Protein AF-A0A7S0DYL1-F1 (afdb_monomer)

Radius of gyration: 56.59 Å; Cα contacts (8 Å, |Δi|>4): 79; chains: 1; bounding box: 104×95×180 Å

Foldseek 3Di:
DVVVVVVVVVVVVVVVPVVDDDDDDDDDDDPPPDPPPPVPPDDDLVNCVVVVHDPVVSVVSVVVVVVVVVVVVVVPDDDPPDDDVVVVVVVVVCVVVVPPPDDPPDPPDDQDPVRDCALVNLVVVLVVLVVVLVVVVVVLVVLLVVLVVVVVVLQVLLVVLVVLLVVLCVLLVHDDDDDDHDDDDDPVSPPVCCPPPPHDDDDPPPPDDDDDDDDDDDDDDDDDDDDDDDDDDDDDYDDDDDDDDDDDDDDDDDPDDPPPPPPPQDPVRVVVSVVVNVVSVVSSVVSVVVSVVSVVVSVVSVVVSVVVVVVSVVVSVVSVVVSVVSVVVSVVSVVVVVVVVVVVVVVVVVVVVVVVVVVVVVVVVVVVVVVVVVVVVPDVVVVVVVLCVVQPPPDPCSVVVVCVVPPPDDDPDPPDPPDD

Organism: NCBI:txid3032

Mean predicted aligned error: 20.76 Å

Solvent-accessible surface area (backbone atoms only — not comparable to full-atom values): 26655 Å² total; per-residue (Å²): 107,75,63,59,59,45,49,56,48,48,49,58,54,40,71,69,35,79,81,58,89,88,85,82,88,80,84,90,79,79,84,73,80,81,72,80,79,74,82,71,77,81,77,47,73,65,62,39,48,75,68,70,50,56,79,68,56,49,59,48,51,57,49,51,52,52,49,51,52,50,52,53,56,59,72,65,53,75,58,99,82,68,72,56,70,64,57,56,50,50,51,54,48,45,68,76,64,66,76,79,77,76,50,95,84,45,94,86,58,70,83,54,76,90,76,54,82,44,48,64,60,43,51,50,55,51,53,54,50,52,50,50,54,48,52,55,51,46,64,47,50,57,53,52,52,50,49,52,57,47,49,56,51,49,45,55,50,48,53,52,51,53,50,50,44,45,53,45,23,60,76,68,75,42,85,69,71,92,73,90,73,76,80,78,87,55,73,83,82,38,75,84,54,63,79,42,101,80,54,80,74,77,82,77,83,71,81,81,76,87,76,81,90,78,81,88,80,85,92,80,89,78,91,89,84,90,89,85,89,81,88,90,87,88,88,79,88,79,89,86,88,88,81,90,88,86,89,88,86,84,89,81,93,74,94,72,78,81,80,70,78,82,77,74,71,49,77,66,53,51,51,53,50,50,52,50,51,54,50,47,52,51,51,43,53,52,49,53,52,50,50,50,54,52,51,54,52,49,54,49,51,51,52,50,53,53,59,46,48,57,52,52,53,52,51,49,53,51,49,55,53,47,48,54,51,51,50,52,52,33,53,53,37,51,51,48,52,56,52,49,54,54,49,52,52,53,49,50,53,54,48,51,54,49,50,54,50,51,50,54,50,48,54,52,51,50,58,49,48,54,51,49,54,53,56,67,68,60,46,67,67,57,59,50,50,53,46,46,69,80,46,37,87,87,42,96,57,32,66,67,48,50,56,58,71,70,50,83,76,82,75,76,79,76,77,76,82,86,81,131

Sequence (420 aa):
HQLINREERRENLAEGKEGGEGLAAEGGQAMGGGAEEQDVQELTAEELEAKGIAKQEIRKILRQQRQRKWEQLLAMKPDDKYEDPKDVSAIQHAQKHMGDYKLKTEEDYVVPEHLRIDAEKKRRQMILLEESIHSIKMGFNDRLLALRDLKKKIIGNIQADNQRIREIDEELGISTGELWQPAILEQDEFPELRFSSGSKFPSLDIPKQETMKKHQSSETSSVVNQTSSIDTFRSSGTQSSVHDVGGGGAGGAGAGEPVIDEYEMSELEQIESHIRQVQLQYEKEKILEKIEQTVQAYDEAIRNLRRERFKLEADVKMMDLRMLVLFQELQLLKEFEKRDNALVSKLNGKREEKVDIASKIKECSEKISSKKNEIEKLNPKQVMMEFSQLVPESNKFHDPLLKIFKKKIKRMKKKGNDGD

pLDDT: mean 73.25, std 23.09, range [24.92, 97.5]

Structure (mmCIF, N/CA/C/O backbone):
data_AF-A0A7S0DYL1-F1
#
_entry.id   AF-A0A7S0DYL1-F1
#
loop_
_atom_site.group_PDB
_atom_site.id
_atom_site.type_symbol
_atom_site.label_atom_id
_atom_site.label_alt_id
_atom_site.label_comp_id
_atom_site.label_asym_id
_atom_site.label_entity_id
_atom_site.label_seq_id
_atom_site.pdbx_PDB_ins_code
_atom_site.Cartn_x
_atom_site.Cartn_y
_atom_site.Cartn_z
_atom_site.occupancy
_atom_site.B_iso_or_equiv
_atom_site.auth_seq_id
_atom_site.auth_comp_id
_atom_site.auth_asym_id
_atom_site.auth_atom_id
_atom_site.pdbx_PDB_model_num
ATOM 1 N N . HIS A 1 1 ? 3.652 -8.241 8.236 1.00 45.38 1 HIS A N 1
ATOM 2 C CA . HIS A 1 1 ? 3.906 -9.295 7.207 1.00 45.38 1 HIS A CA 1
ATOM 3 C C . HIS A 1 1 ? 2.674 -9.742 6.413 1.00 45.38 1 HIS A C 1
ATOM 5 O O . HIS A 1 1 ? 2.667 -9.513 5.213 1.00 45.38 1 HIS A O 1
ATOM 11 N N . GLN A 1 2 ? 1.642 -10.371 7.002 1.00 34.50 2 GLN A N 1
ATOM 12 C CA . GLN A 1 2 ? 0.506 -10.885 6.202 1.00 34.50 2 GLN A CA 1
ATOM 13 C C . GLN A 1 2 ? -0.266 -9.795 5.434 1.00 34.50 2 GLN A C 1
ATOM 15 O O . GLN A 1 2 ? -0.754 -10.080 4.349 1.00 34.50 2 GLN A O 1
ATOM 20 N N . LEU A 1 3 ? -0.348 -8.566 5.961 1.00 39.25 3 LEU A N 1
ATOM 21 C CA . LEU A 1 3 ? -0.981 -7.432 5.272 1.00 39.25 3 LEU A CA 1
ATOM 22 C C . LEU A 1 3 ? -0.159 -6.957 4.063 1.00 39.25 3 LEU A C 1
ATOM 24 O O . LEU A 1 3 ? -0.705 -6.891 2.971 1.00 39.25 3 LEU A O 1
ATOM 28 N N . ILE A 1 4 ? 1.157 -6.783 4.219 1.00 46.19 4 ILE A N 1
ATOM 29 C CA . ILE A 1 4 ? 2.080 -6.435 3.121 1.00 46.19 4 ILE A CA 1
ATOM 30 C C . ILE A 1 4 ? 2.018 -7.492 2.005 1.00 46.19 4 ILE A C 1
ATOM 32 O O . ILE A 1 4 ? 1.773 -7.157 0.854 1.00 46.19 4 ILE A O 1
ATOM 36 N N . ASN A 1 5 ? 2.099 -8.785 2.342 1.00 46.00 5 ASN A N 1
ATOM 37 C CA . ASN A 1 5 ? 1.951 -9.864 1.354 1.00 46.00 5 ASN A CA 1
ATOM 38 C C . ASN A 1 5 ? 0.531 -9.949 0.756 1.00 46.00 5 ASN A C 1
ATOM 40 O O . ASN A 1 5 ? 0.344 -10.599 -0.272 1.00 46.00 5 ASN A O 1
ATOM 44 N N . ARG A 1 6 ? -0.484 -9.362 1.405 1.00 45.78 6 ARG A N 1
ATOM 45 C CA . ARG A 1 6 ? -1.860 -9.283 0.895 1.00 45.78 6 ARG A CA 1
ATOM 46 C C . ARG A 1 6 ? -2.022 -8.100 -0.050 1.00 45.78 6 ARG A C 1
ATOM 48 O O . ARG A 1 6 ? -2.726 -8.266 -1.035 1.00 45.78 6 ARG A O 1
ATOM 55 N N . GLU A 1 7 ? -1.365 -6.972 0.203 1.00 45.31 7 GLU A N 1
ATOM 56 C CA . GLU A 1 7 ? -1.311 -5.820 -0.705 1.00 45.31 7 GLU A CA 1
ATOM 57 C C . GLU A 1 7 ? -0.431 -6.109 -1.921 1.00 45.31 7 GLU A C 1
ATOM 59 O O . GLU A 1 7 ? -0.940 -5.996 -3.028 1.00 45.31 7 GLU A O 1
ATOM 64 N N . GLU A 1 8 ? 0.782 -6.651 -1.760 1.00 45.53 8 GLU A N 1
ATOM 65 C CA . GLU A 1 8 ? 1.616 -7.085 -2.895 1.00 45.53 8 GLU A CA 1
ATOM 66 C C . GLU A 1 8 ? 0.901 -8.169 -3.733 1.00 45.53 8 GLU A C 1
ATOM 68 O O . GLU A 1 8 ? 0.969 -8.155 -4.961 1.00 45.53 8 GLU A O 1
ATOM 73 N N . ARG A 1 9 ? 0.125 -9.081 -3.119 1.00 49.12 9 ARG A N 1
ATOM 74 C CA . ARG A 1 9 ? -0.755 -9.998 -3.877 1.00 49.12 9 ARG A CA 1
ATOM 75 C C . ARG A 1 9 ? -1.954 -9.302 -4.517 1.00 49.12 9 ARG A C 1
ATOM 77 O O . ARG A 1 9 ? -2.401 -9.769 -5.559 1.00 49.12 9 ARG A O 1
ATOM 84 N N . ARG A 1 10 ? -2.502 -8.242 -3.917 1.00 50.34 10 ARG A N 1
ATOM 85 C CA . ARG A 1 10 ? -3.639 -7.499 -4.480 1.00 50.34 10 ARG A CA 1
ATOM 86 C C . ARG A 1 10 ? -3.199 -6.615 -5.643 1.00 50.34 10 ARG A C 1
ATOM 88 O O . ARG A 1 10 ? -3.960 -6.522 -6.589 1.00 50.34 10 ARG A O 1
ATOM 95 N N . GLU A 1 11 ? -1.992 -6.053 -5.606 1.00 52.78 11 GLU A N 1
ATOM 96 C CA . GLU A 1 11 ? -1.354 -5.375 -6.741 1.00 52.78 11 GLU A CA 1
ATOM 97 C C . GLU A 1 11 ? -1.058 -6.368 -7.867 1.00 52.78 11 GLU A C 1
ATOM 99 O O . GLU A 1 11 ? -1.553 -6.171 -8.967 1.00 52.78 11 GLU A O 1
ATOM 104 N N . ASN A 1 12 ? -0.401 -7.504 -7.598 1.00 43.78 12 ASN A N 1
ATOM 105 C CA . ASN A 1 12 ? -0.156 -8.514 -8.641 1.00 43.78 12 ASN A CA 1
ATOM 106 C C . ASN A 1 12 ? -1.459 -9.109 -9.234 1.00 43.78 12 ASN A C 1
ATOM 108 O O . ASN A 1 12 ? -1.495 -9.445 -10.416 1.00 43.78 12 ASN A O 1
ATOM 112 N N . LEU A 1 13 ? -2.548 -9.229 -8.456 1.00 42.66 13 LEU A N 1
ATOM 113 C CA . LEU A 1 13 ? -3.870 -9.596 -8.995 1.00 42.66 13 LEU A CA 1
ATOM 114 C C . LEU A 1 13 ? -4.607 -8.431 -9.675 1.00 42.66 13 LEU A C 1
ATOM 116 O O . LEU A 1 13 ? -5.499 -8.705 -10.472 1.00 42.66 13 LEU A O 1
ATOM 120 N N . ALA A 1 14 ? -4.293 -7.174 -9.356 1.00 43.31 14 ALA A N 1
ATOM 121 C CA . ALA A 1 14 ? -4.875 -5.999 -10.001 1.00 43.31 14 ALA A CA 1
ATOM 122 C C . ALA A 1 14 ? -4.187 -5.726 -11.343 1.00 43.31 14 ALA A C 1
ATOM 124 O O . ALA A 1 14 ? -4.873 -5.660 -12.352 1.00 43.31 14 ALA A O 1
ATOM 125 N N . GLU A 1 15 ? -2.854 -5.715 -11.399 1.00 44.59 15 GLU A N 1
ATOM 126 C CA . GLU A 1 15 ? -2.087 -5.643 -12.652 1.00 44.59 15 GLU A CA 1
ATOM 127 C C . GLU A 1 15 ? -2.384 -6.854 -13.562 1.00 44.59 15 GLU A C 1
ATOM 129 O O . GLU A 1 15 ? -2.460 -6.719 -14.781 1.00 44.59 15 GLU A O 1
ATOM 134 N N . GLY A 1 16 ? -2.663 -8.028 -12.978 1.00 38.03 16 GLY A N 1
ATOM 135 C CA . GLY A 1 16 ? -3.168 -9.204 -13.697 1.00 38.03 16 GLY A CA 1
ATOM 136 C C . GLY A 1 16 ? -4.652 -9.153 -14.104 1.00 38.03 16 GLY A C 1
ATOM 137 O O . GLY A 1 16 ? -5.100 -10.042 -14.827 1.00 38.03 16 GLY A O 1
ATOM 138 N N . LYS A 1 17 ? -5.423 -8.150 -13.657 1.00 39.19 17 LYS A N 1
ATOM 139 C CA . LYS A 1 17 ? -6.845 -7.948 -14.002 1.00 39.19 17 LYS A CA 1
ATOM 140 C C . LYS A 1 17 ? -7.142 -6.662 -14.772 1.00 39.19 17 LYS A C 1
ATOM 142 O O . LYS A 1 17 ? -8.141 -6.636 -15.473 1.00 39.19 17 LYS A O 1
ATOM 147 N N . GLU A 1 18 ? -6.282 -5.647 -14.742 1.00 37.31 18 GLU A N 1
ATOM 148 C CA . GLU A 1 18 ? -6.418 -4.448 -15.589 1.00 37.31 18 GLU A CA 1
ATOM 149 C C . GLU A 1 18 ? -6.269 -4.761 -17.095 1.00 37.31 18 GLU A C 1
ATOM 151 O O . GLU A 1 18 ? -6.586 -3.929 -17.940 1.00 37.31 18 GLU A O 1
ATOM 156 N N . GLY A 1 19 ? -5.871 -5.989 -17.451 1.00 37.22 19 GLY A N 1
ATOM 157 C CA . GLY A 1 19 ? -5.968 -6.529 -18.811 1.00 37.22 19 GLY A CA 1
ATOM 158 C C . GLY A 1 19 ? -7.332 -7.128 -19.199 1.00 37.22 19 GLY A C 1
ATOM 159 O O . GLY A 1 19 ? -7.432 -7.674 -20.297 1.00 37.22 19 GLY A O 1
ATOM 160 N N . GLY A 1 20 ? -8.361 -7.091 -18.339 1.00 40.75 20 GLY A N 1
ATOM 161 C CA . GLY A 1 20 ? -9.635 -7.781 -18.572 1.00 40.75 20 GLY A CA 1
ATOM 162 C C . GLY A 1 20 ? -10.879 -7.049 -18.055 1.00 40.75 20 GLY A C 1
ATOM 163 O O . GLY A 1 20 ? -10.988 -6.756 -16.872 1.00 40.75 20 GLY A O 1
ATOM 164 N N . GLU A 1 21 ? -11.850 -6.888 -18.961 1.00 33.06 21 GLU A N 1
ATOM 165 C CA . GLU A 1 21 ? -13.236 -6.425 -18.745 1.00 33.06 21 GLU A CA 1
ATOM 166 C C . GLU A 1 21 ? -13.437 -4.926 -18.462 1.00 33.06 21 GLU A C 1
ATOM 168 O O . GLU A 1 21 ? -13.412 -4.453 -17.329 1.00 33.06 21 GLU A O 1
ATOM 173 N N . GLY A 1 22 ? -13.757 -4.178 -19.526 1.00 28.91 22 GLY A N 1
ATOM 174 C CA . GLY A 1 22 ? -14.127 -2.769 -19.400 1.00 28.91 22 GLY A CA 1
ATOM 175 C C . GLY A 1 22 ? -14.457 -2.038 -20.701 1.00 28.91 22 GLY A C 1
ATOM 176 O O . GLY A 1 22 ? -14.009 -0.911 -20.846 1.00 28.91 22 GLY A O 1
ATOM 177 N N . LEU A 1 23 ? -15.198 -2.645 -21.643 1.00 29.66 23 LEU A N 1
ATOM 178 C CA . LEU A 1 23 ? -15.912 -1.926 -22.721 1.00 29.66 23 LEU A CA 1
ATOM 179 C C . LEU A 1 23 ? -16.906 -2.863 -23.433 1.00 29.66 23 LEU A C 1
ATOM 181 O O . LEU A 1 23 ? -16.567 -3.559 -24.389 1.00 29.66 23 LEU A O 1
ATOM 185 N N . ALA A 1 24 ? -18.148 -2.883 -22.949 1.00 30.48 24 ALA A N 1
ATOM 186 C CA . ALA A 1 24 ? -19.268 -3.517 -23.633 1.00 30.48 24 ALA A CA 1
ATOM 187 C C . ALA A 1 24 ? -20.166 -2.442 -24.265 1.00 30.48 24 ALA A C 1
ATOM 189 O O . ALA A 1 24 ? -20.613 -1.536 -23.573 1.00 30.48 24 ALA A O 1
ATOM 190 N N . ALA A 1 25 ? -20.441 -2.617 -25.560 1.00 34.41 25 ALA A N 1
ATOM 191 C CA . ALA A 1 25 ? -21.562 -2.061 -26.319 1.00 34.41 25 ALA A CA 1
ATOM 192 C C . ALA A 1 25 ? -21.832 -0.539 -26.261 1.00 34.41 25 ALA A C 1
ATOM 194 O O . ALA A 1 25 ? -22.638 -0.079 -25.460 1.00 34.41 25 ALA A O 1
ATOM 195 N N . GLU A 1 26 ? -21.367 0.186 -27.286 1.00 25.78 26 GLU A N 1
ATOM 196 C CA . GLU A 1 26 ? -22.246 1.135 -27.989 1.00 25.78 26 GLU A CA 1
ATOM 197 C C . GLU A 1 26 ? -21.801 1.392 -29.443 1.00 25.78 26 GLU A C 1
ATOM 199 O O . GLU A 1 26 ? -20.622 1.279 -29.769 1.00 25.78 26 GLU A O 1
ATOM 204 N N . GLY A 1 27 ? -22.762 1.742 -30.308 1.00 26.67 27 GLY A N 1
ATOM 205 C CA . GLY A 1 27 ? -22.545 2.524 -31.536 1.00 26.67 27 GLY A CA 1
ATOM 206 C C . GLY A 1 27 ? -21.667 1.922 -32.642 1.00 26.67 27 GLY A C 1
ATOM 207 O O . GLY A 1 27 ? -20.494 2.259 -32.772 1.00 26.67 27 GLY A O 1
ATOM 208 N N . GLY A 1 28 ? -22.254 1.123 -33.536 1.00 36.78 28 GLY A N 1
ATOM 209 C CA . GLY A 1 28 ? -21.563 0.695 -34.756 1.00 36.78 28 GLY A CA 1
ATOM 210 C C . GLY A 1 28 ? -21.379 1.826 -35.778 1.00 36.78 28 GLY A C 1
ATOM 211 O O . GLY A 1 28 ? -22.309 2.580 -36.053 1.00 36.78 28 GLY A O 1
ATOM 212 N N . GLN A 1 29 ? -20.210 1.871 -36.421 1.00 30.39 29 GLN A N 1
ATOM 213 C CA . GLN A 1 29 ? -20.022 2.533 -37.716 1.00 30.39 29 GLN A CA 1
ATOM 214 C C . GLN A 1 29 ? -18.943 1.805 -38.529 1.00 30.39 29 GLN A C 1
ATOM 216 O O . GLN A 1 29 ? -17.799 2.238 -38.657 1.00 30.39 29 GLN A O 1
ATOM 221 N N . ALA A 1 30 ? -19.322 0.656 -39.093 1.00 28.45 30 ALA A N 1
ATOM 222 C CA . ALA A 1 30 ? -18.560 0.083 -40.190 1.00 28.45 30 ALA A CA 1
ATOM 223 C C . ALA A 1 30 ? -18.690 1.023 -41.398 1.00 28.45 30 ALA A C 1
ATOM 225 O O . ALA A 1 30 ? -19.797 1.260 -41.885 1.00 28.45 30 ALA A O 1
ATOM 226 N N . MET A 1 31 ? -17.563 1.555 -41.878 1.00 28.89 31 MET A N 1
ATOM 227 C CA . MET A 1 31 ? -17.473 2.204 -43.188 1.00 28.89 31 MET A CA 1
ATOM 228 C C . MET A 1 31 ? -17.768 1.156 -44.264 1.00 28.89 31 MET A C 1
ATOM 230 O O . MET A 1 31 ? -16.869 0.477 -44.759 1.00 28.89 31 MET A O 1
ATOM 234 N N . GLY A 1 32 ? -19.049 1.004 -44.597 1.00 26.17 32 GLY A N 1
ATOM 235 C CA . GLY A 1 32 ? -19.500 0.191 -45.713 1.00 26.17 32 GLY A CA 1
ATOM 236 C C . GLY A 1 32 ? -19.000 0.798 -47.017 1.00 26.17 32 GLY A C 1
ATOM 237 O O . GLY A 1 32 ? -19.627 1.701 -47.567 1.00 26.17 32 GLY A O 1
ATOM 238 N N . GLY A 1 33 ? -17.874 0.290 -47.519 1.00 28.02 33 GLY A N 1
ATOM 239 C CA . GLY A 1 33 ? -17.505 0.447 -48.918 1.00 28.02 33 GLY A CA 1
ATOM 240 C C . GLY A 1 33 ? -18.561 -0.259 -49.758 1.00 28.02 33 GLY A C 1
ATOM 241 O O . GLY A 1 33 ? -18.513 -1.477 -49.902 1.00 28.02 33 GLY A O 1
ATOM 242 N N . GLY A 1 34 ? -19.548 0.500 -50.235 1.00 28.70 34 GLY A N 1
ATOM 243 C CA . GLY A 1 34 ? -20.712 -0.031 -50.932 1.00 28.70 34 GLY A CA 1
ATOM 244 C C . GLY A 1 34 ? -20.341 -0.701 -52.250 1.00 28.70 34 GLY A C 1
ATOM 245 O O . GLY A 1 34 ? -20.282 -0.046 -53.287 1.00 28.70 34 GLY A O 1
ATOM 246 N N . ALA A 1 35 ? -20.153 -2.017 -52.213 1.00 34.44 35 ALA A N 1
ATOM 247 C CA . ALA A 1 35 ? -20.540 -2.863 -53.326 1.00 34.44 35 ALA A CA 1
ATOM 248 C C . ALA A 1 35 ? -22.053 -3.078 -53.202 1.00 34.44 35 ALA A C 1
ATOM 250 O O . ALA A 1 35 ? -22.520 -3.622 -52.203 1.00 34.44 35 ALA A O 1
ATOM 251 N N . GLU A 1 36 ? -22.820 -2.611 -54.186 1.00 33.78 36 GLU A N 1
ATOM 252 C CA . GLU A 1 36 ? -24.243 -2.926 -54.274 1.00 33.78 36 GLU A CA 1
ATOM 253 C C . GLU A 1 36 ? -24.398 -4.444 -54.434 1.00 33.78 36 GLU A C 1
ATOM 255 O O . GLU A 1 36 ? -24.169 -4.988 -55.518 1.00 33.78 36 GLU A O 1
ATOM 260 N N . GLU A 1 37 ? -24.809 -5.138 -53.370 1.00 38.81 37 GLU A N 1
ATOM 261 C CA . GLU A 1 37 ? -25.391 -6.471 -53.506 1.00 38.81 37 GLU A CA 1
ATOM 262 C C . GLU A 1 37 ? -26.725 -6.319 -54.240 1.00 38.81 37 GLU A C 1
ATOM 264 O O . GLU A 1 37 ? -27.790 -6.134 -53.653 1.00 38.81 37 GLU A O 1
ATOM 269 N N . GLN A 1 38 ? -26.651 -6.357 -55.572 1.00 39.06 38 GLN A N 1
ATOM 270 C CA . GLN A 1 38 ? -27.817 -6.583 -56.406 1.00 39.06 38 GLN A CA 1
ATOM 271 C C . GLN A 1 38 ? -28.345 -7.973 -56.065 1.00 39.06 38 GLN A C 1
ATOM 273 O O . GLN A 1 38 ? -27.789 -8.985 -56.497 1.00 39.06 38 GLN A O 1
ATOM 278 N N . ASP A 1 39 ? -29.408 -7.995 -55.269 1.00 41.84 39 ASP A N 1
ATOM 279 C CA . ASP A 1 39 ? -30.083 -9.197 -54.795 1.00 41.84 39 ASP A CA 1
ATOM 280 C C . ASP A 1 39 ? -30.842 -9.854 -55.967 1.00 41.84 39 ASP A C 1
ATOM 282 O O . ASP A 1 39 ? -32.049 -9.690 -56.176 1.00 41.84 39 ASP A O 1
ATOM 286 N N . VAL A 1 40 ? -30.082 -10.516 -56.848 1.00 53.09 40 VAL A N 1
ATOM 287 C CA . VAL A 1 40 ? -30.593 -11.179 -58.051 1.00 53.09 40 VAL A CA 1
ATOM 288 C C . VAL A 1 40 ? -31.342 -12.435 -57.622 1.00 53.09 40 VAL A C 1
ATOM 290 O O . VAL A 1 40 ? -30.748 -13.507 -57.518 1.00 53.09 40 VAL A O 1
ATOM 293 N N . GLN A 1 41 ? -32.654 -12.279 -57.418 1.00 57.53 41 GLN A N 1
ATOM 294 C CA . GLN A 1 41 ? -33.591 -13.335 -57.026 1.00 57.53 41 GLN A CA 1
ATOM 295 C C . GLN A 1 41 ? -33.256 -14.688 -57.674 1.00 57.53 41 GLN A C 1
ATOM 297 O O . GLN A 1 41 ? -33.317 -14.866 -58.898 1.00 57.53 41 GLN A O 1
ATOM 302 N N . GLU A 1 42 ? -32.892 -15.652 -56.832 1.00 66.94 42 GLU A N 1
ATOM 303 C CA . GLU A 1 42 ? -32.484 -16.983 -57.262 1.00 66.94 42 GLU A CA 1
ATOM 304 C C . GLU A 1 42 ? -33.682 -17.815 -57.709 1.00 66.94 42 GLU A C 1
ATOM 306 O O . GLU A 1 42 ? -34.322 -18.501 -56.920 1.00 66.94 42 GLU A O 1
ATOM 311 N N . LEU A 1 43 ? -33.959 -17.785 -59.011 1.00 72.62 43 LEU A N 1
ATOM 312 C CA . LEU A 1 43 ? -34.995 -18.619 -59.609 1.00 72.62 43 LEU A CA 1
ATOM 313 C C . LEU A 1 43 ? -34.652 -20.107 -59.470 1.00 72.62 43 LEU A C 1
ATOM 315 O O . LEU A 1 43 ? -33.656 -20.579 -60.030 1.00 72.62 43 LEU A O 1
ATOM 319 N N . THR A 1 44 ? -35.511 -20.835 -58.764 1.00 76.31 44 THR A N 1
ATOM 320 C CA . THR A 1 44 ? -35.453 -22.288 -58.591 1.00 76.31 44 THR A CA 1
ATOM 321 C C . THR A 1 44 ? -35.819 -23.033 -59.879 1.00 76.31 44 THR A C 1
ATOM 323 O O . THR A 1 44 ? -36.392 -22.479 -60.821 1.00 76.31 44 THR A O 1
ATOM 326 N N . ALA A 1 45 ? -35.509 -24.333 -59.937 1.00 73.00 45 ALA A N 1
ATOM 327 C CA . ALA A 1 45 ? -35.893 -25.173 -61.073 1.00 73.00 45 ALA A CA 1
ATOM 328 C C . ALA A 1 45 ? -37.420 -25.208 -61.284 1.00 73.00 45 ALA A C 1
ATOM 330 O O . ALA A 1 45 ? -37.879 -25.184 -62.424 1.00 73.00 45 ALA A O 1
ATOM 331 N N . GLU A 1 46 ? -38.189 -25.221 -60.193 1.00 72.62 46 GLU A N 1
ATOM 332 C CA . GLU A 1 46 ? -39.653 -25.293 -60.198 1.00 72.62 46 GLU A CA 1
ATOM 333 C C . GLU A 1 46 ? -40.282 -23.996 -60.724 1.00 72.62 46 GLU A C 1
ATOM 335 O O . GLU A 1 46 ? -41.156 -24.044 -61.586 1.00 72.62 46 GLU A O 1
ATOM 340 N N . GLU A 1 47 ? -39.778 -22.828 -60.313 1.00 75.62 47 GLU A N 1
ATOM 341 C CA . GLU A 1 47 ? -40.240 -21.528 -60.825 1.00 75.62 47 GLU A CA 1
ATOM 342 C C . GLU A 1 47 ? -39.903 -21.310 -62.304 1.00 75.62 47 GLU A C 1
ATOM 344 O O . GLU A 1 47 ? -40.629 -20.612 -63.014 1.00 75.62 47 GLU A O 1
ATOM 349 N N . LEU A 1 48 ? -38.798 -21.887 -62.785 1.00 75.56 48 LEU A N 1
ATOM 350 C CA . LEU A 1 48 ? -38.424 -21.840 -64.197 1.00 75.56 48 LEU A CA 1
ATOM 351 C C . LEU A 1 48 ? -39.275 -22.810 -65.041 1.00 75.56 48 LEU A C 1
ATOM 353 O O . LEU A 1 48 ? -39.671 -22.446 -66.149 1.00 75.56 48 LEU A O 1
ATOM 357 N N . GLU A 1 49 ? -39.615 -23.999 -64.523 1.00 74.44 49 GLU A N 1
ATOM 358 C CA . GLU A 1 49 ? -40.558 -24.920 -65.183 1.00 74.44 49 GLU A CA 1
ATOM 359 C C . GLU A 1 49 ? -41.986 -24.343 -65.200 1.00 74.44 49 GLU A C 1
ATOM 361 O O . GLU A 1 49 ? -42.642 -24.383 -66.241 1.00 74.44 49 GLU A O 1
ATOM 366 N N . ALA A 1 50 ? -42.436 -23.701 -64.115 1.00 77.44 50 ALA A N 1
ATOM 367 C CA . ALA A 1 50 ? -43.730 -23.012 -64.043 1.00 77.44 50 ALA A CA 1
ATOM 368 C C . ALA A 1 50 ? -43.853 -21.830 -65.027 1.00 77.44 50 ALA A C 1
ATOM 370 O O . ALA A 1 50 ? -44.952 -21.503 -65.471 1.00 77.44 50 ALA A O 1
ATOM 371 N N . LYS A 1 51 ? -42.727 -21.214 -65.418 1.00 75.69 51 LYS A N 1
ATOM 372 C CA . LYS A 1 51 ? -42.653 -20.168 -66.458 1.00 75.69 51 LYS A CA 1
ATOM 373 C C . LYS A 1 51 ? -42.594 -20.726 -67.891 1.00 75.69 51 LYS A C 1
ATOM 375 O O . LYS A 1 51 ? -42.422 -19.955 -68.831 1.00 75.69 51 LYS A O 1
ATOM 380 N N . GLY A 1 52 ? -42.731 -22.043 -68.077 1.00 72.56 52 GLY A N 1
ATOM 381 C CA . GLY A 1 52 ? -42.768 -22.692 -69.394 1.00 72.56 52 GLY A CA 1
ATOM 382 C C . GLY A 1 52 ? -41.414 -22.777 -70.111 1.00 72.56 52 GLY A C 1
ATOM 383 O O . GLY A 1 52 ? -41.374 -23.039 -71.312 1.00 72.56 52 GLY A O 1
ATOM 384 N N . ILE A 1 53 ? -40.305 -22.551 -69.400 1.00 76.19 53 ILE A N 1
ATOM 385 C CA . ILE A 1 53 ? -38.953 -22.527 -69.973 1.00 76.19 53 ILE A CA 1
ATOM 386 C C . ILE A 1 53 ? -38.492 -23.961 -70.283 1.00 76.19 53 ILE A C 1
ATOM 388 O O . ILE A 1 53 ? -38.736 -24.897 -69.518 1.00 76.19 53 ILE A O 1
ATOM 392 N N . ALA A 1 54 ? -37.791 -24.168 -71.401 1.00 83.75 54 ALA A N 1
ATOM 393 C CA . ALA A 1 54 ? -37.372 -25.509 -71.798 1.00 83.75 54 ALA A CA 1
ATOM 394 C C . ALA A 1 54 ? -36.347 -26.101 -70.809 1.00 83.75 54 ALA A C 1
ATOM 396 O O . ALA A 1 54 ? -35.364 -25.453 -70.448 1.00 83.75 54 ALA A O 1
ATOM 397 N N . LYS A 1 55 ? -36.479 -27.388 -70.441 1.00 81.00 55 LYS A N 1
ATOM 398 C CA . LYS A 1 55 ? -35.606 -28.072 -69.449 1.00 81.00 55 LYS A CA 1
ATOM 399 C C . LYS A 1 55 ? -34.095 -28.047 -69.761 1.00 81.00 55 LYS A C 1
ATOM 401 O O . LYS A 1 55 ? -33.280 -28.432 -68.916 1.00 81.00 55 LYS A O 1
ATOM 406 N N . GLN A 1 56 ? -33.690 -27.663 -70.973 1.00 78.31 56 GLN A N 1
ATOM 407 C CA . GLN A 1 56 ? -32.288 -27.415 -71.336 1.00 78.31 56 GLN A CA 1
ATOM 408 C C . GLN A 1 56 ? -31.822 -26.008 -70.925 1.00 78.31 56 GLN A C 1
ATOM 410 O O . GLN A 1 56 ? -30.716 -25.856 -70.403 1.00 78.31 56 GLN A O 1
ATOM 415 N N . GLU A 1 57 ? -32.676 -25.000 -71.101 1.00 79.94 57 GLU A N 1
ATOM 416 C CA . GLU A 1 57 ? -32.439 -23.604 -70.724 1.00 79.94 57 GLU A CA 1
ATOM 417 C C . GLU A 1 57 ? -32.454 -23.438 -69.205 1.00 79.94 57 GLU A C 1
ATOM 419 O O . GLU A 1 57 ? -31.549 -22.816 -68.661 1.00 79.94 57 GLU A O 1
ATOM 424 N N . ILE A 1 58 ? -33.362 -24.119 -68.499 1.00 83.12 58 ILE A N 1
ATOM 425 C CA . ILE A 1 58 ? -33.366 -24.192 -67.025 1.00 83.12 58 ILE A CA 1
ATOM 426 C C . ILE A 1 58 ? -32.014 -24.698 -66.505 1.00 83.12 58 ILE A C 1
ATOM 428 O O . ILE A 1 58 ? -31.370 -24.069 -65.667 1.00 83.12 58 ILE A O 1
ATOM 432 N N . ARG A 1 59 ? -31.502 -25.792 -67.085 1.00 84.38 59 ARG A N 1
ATOM 433 C CA . ARG A 1 59 ? -30.164 -26.318 -66.767 1.00 84.38 59 ARG A CA 1
ATOM 434 C C . ARG A 1 59 ? -29.029 -25.374 -67.174 1.00 84.38 59 ARG A C 1
ATOM 436 O O . ARG A 1 59 ? -27.925 -25.521 -66.654 1.00 84.38 59 ARG A O 1
ATOM 443 N N . LYS A 1 60 ? -29.233 -24.444 -68.108 1.00 87.81 60 LYS A N 1
ATOM 444 C CA . LYS A 1 60 ? -28.254 -23.405 -68.472 1.00 87.81 60 LYS A CA 1
ATOM 445 C C . LYS A 1 60 ? -28.262 -22.273 -67.435 1.00 87.81 60 LYS A C 1
ATOM 447 O O . LYS A 1 60 ? -27.194 -21.923 -66.944 1.00 87.81 60 LYS A O 1
ATOM 452 N N . ILE A 1 61 ? -29.445 -21.804 -67.037 1.00 85.12 61 ILE A N 1
ATOM 453 C CA . ILE A 1 61 ? -29.659 -20.766 -66.015 1.00 85.12 61 ILE A CA 1
ATOM 454 C C . ILE A 1 61 ? -29.105 -21.217 -64.656 1.00 85.12 61 ILE A C 1
ATOM 456 O O . ILE A 1 61 ? -28.252 -20.535 -64.096 1.00 85.12 61 ILE A O 1
ATOM 460 N N . LEU A 1 62 ? -29.472 -22.412 -64.176 1.00 86.75 62 LEU A N 1
ATOM 461 C CA . LEU A 1 62 ? -28.972 -22.963 -62.904 1.00 86.75 62 LEU A CA 1
ATOM 462 C C . LEU A 1 62 ? -27.441 -23.148 -62.893 1.00 86.75 62 LEU A C 1
ATOM 464 O O . LEU A 1 62 ? -26.795 -23.000 -61.855 1.00 86.75 62 LEU A O 1
ATOM 468 N N . ARG A 1 63 ? -26.827 -23.456 -64.048 1.00 87.44 63 ARG A N 1
ATOM 469 C CA . ARG A 1 63 ? -25.358 -23.509 -64.181 1.00 87.44 63 ARG A CA 1
ATOM 470 C C . ARG A 1 63 ? -24.730 -22.118 -64.115 1.00 87.44 63 ARG A C 1
ATOM 472 O O . ARG A 1 63 ? -23.705 -21.973 -63.465 1.00 87.44 63 ARG A O 1
ATOM 479 N N . GLN A 1 64 ? -25.348 -21.107 -64.725 1.00 87.12 64 GLN A N 1
ATOM 480 C CA . GLN A 1 64 ? -24.887 -19.717 -64.641 1.00 87.12 64 GLN A CA 1
ATOM 481 C C . GLN A 1 64 ? -25.045 -19.132 -63.229 1.00 87.12 64 GLN A C 1
ATOM 483 O O . GLN A 1 64 ? -24.128 -18.474 -62.753 1.00 87.12 64 GLN A O 1
ATOM 488 N N . GLN A 1 65 ? -26.144 -19.419 -62.524 1.00 88.56 65 GLN A N 1
ATOM 489 C CA . GLN A 1 65 ? -26.299 -19.064 -61.107 1.00 88.56 65 GLN A CA 1
ATOM 490 C C . GLN A 1 65 ? -25.210 -19.720 -60.247 1.00 88.56 65 GLN A C 1
ATOM 492 O O . GLN A 1 65 ? -24.545 -19.038 -59.475 1.00 88.56 65 GLN A O 1
ATOM 497 N N . ARG A 1 66 ? -24.959 -21.028 -60.421 1.00 87.50 66 ARG A N 1
ATOM 498 C CA . ARG A 1 66 ? -23.883 -21.729 -59.699 1.00 87.50 66 ARG A CA 1
ATOM 499 C C . ARG A 1 66 ? -22.498 -21.152 -60.006 1.00 87.50 66 ARG A C 1
ATOM 501 O O . ARG A 1 66 ? -21.690 -21.033 -59.094 1.00 87.50 66 ARG A O 1
ATOM 508 N N . GLN A 1 67 ? -22.242 -20.783 -61.260 1.00 89.56 67 GLN A N 1
ATOM 509 C CA . GLN A 1 67 ? -20.995 -20.143 -61.674 1.00 89.56 67 GLN A CA 1
ATOM 510 C C . GLN A 1 67 ? -20.815 -18.776 -60.994 1.00 89.56 67 GLN A C 1
ATOM 512 O O . GLN A 1 67 ? -19.757 -18.528 -60.431 1.00 89.56 67 GLN A O 1
ATOM 517 N N . ARG A 1 68 ? -21.865 -17.942 -60.940 1.00 87.44 68 ARG A N 1
ATOM 518 C CA . ARG A 1 68 ? -21.835 -16.657 -60.215 1.00 87.44 68 ARG A CA 1
ATOM 519 C C . ARG A 1 68 ? -21.577 -16.838 -58.720 1.00 87.44 68 ARG A C 1
ATOM 521 O O . ARG A 1 68 ? -20.724 -16.146 -58.182 1.00 87.44 68 ARG A O 1
ATOM 528 N N . LYS A 1 69 ? -22.236 -17.805 -58.067 1.00 86.19 69 LYS A N 1
ATOM 529 C CA . LYS A 1 69 ? -21.952 -18.149 -56.659 1.00 86.19 69 LYS A CA 1
ATOM 530 C C . LYS A 1 69 ? -20.499 -18.558 -56.452 1.00 86.19 69 LYS A C 1
ATOM 532 O O . LYS A 1 69 ? -19.880 -18.166 -55.473 1.00 86.19 69 LYS A O 1
ATOM 537 N N . TRP A 1 70 ? -19.955 -19.352 -57.370 1.00 85.75 70 TRP A N 1
ATOM 538 C CA . TRP A 1 70 ? -18.564 -19.790 -57.315 1.00 85.75 70 TRP A CA 1
ATOM 539 C C . TRP A 1 70 ? -17.584 -18.620 -57.483 1.00 85.75 70 TRP A C 1
ATOM 541 O O . TRP A 1 70 ? -16.600 -18.534 -56.757 1.00 85.75 70 TRP A O 1
ATOM 551 N N . GLU A 1 71 ? -17.884 -17.686 -58.386 1.00 88.50 71 GLU A N 1
ATOM 552 C CA . GLU A 1 71 ? -17.111 -16.457 -58.597 1.00 88.50 71 GLU A CA 1
ATOM 553 C C . GLU A 1 71 ? -17.199 -15.502 -57.393 1.00 88.50 71 GLU A C 1
ATOM 555 O O . GLU A 1 71 ? -16.173 -14.979 -56.968 1.00 88.50 71 GLU A O 1
ATOM 560 N N . GLN A 1 72 ? -18.379 -15.345 -56.780 1.00 87.94 72 GLN A N 1
ATOM 561 C CA . GLN A 1 72 ? -18.572 -14.587 -55.535 1.00 87.94 72 GLN A CA 1
ATOM 562 C C . GLN A 1 72 ? -17.783 -15.200 -54.365 1.00 87.94 72 GLN A C 1
ATOM 564 O O . GLN A 1 72 ? -17.054 -14.490 -53.677 1.00 87.94 72 GLN A O 1
ATOM 569 N N . LEU A 1 73 ? -17.858 -16.523 -54.175 1.00 85.00 73 LEU A N 1
ATOM 570 C CA . LEU A 1 73 ? -17.108 -17.232 -53.130 1.00 85.00 73 LEU A CA 1
ATOM 571 C C . LEU A 1 73 ? -15.588 -17.154 -53.341 1.00 85.00 73 LEU A C 1
ATOM 573 O O . LEU A 1 73 ? -14.847 -17.011 -52.373 1.00 85.00 73 LEU A O 1
ATOM 577 N N . LEU A 1 74 ? -15.113 -17.213 -54.591 1.00 83.44 74 LEU A N 1
ATOM 578 C CA . LEU A 1 74 ? -13.696 -17.015 -54.911 1.00 83.44 74 LEU A CA 1
ATOM 579 C C . LEU A 1 74 ? -13.241 -15.567 -54.688 1.00 83.44 74 LEU A C 1
ATOM 581 O O . LEU A 1 74 ? -12.124 -15.361 -54.221 1.00 83.44 74 LEU A O 1
ATOM 585 N N . ALA A 1 75 ? -14.088 -14.577 -54.983 1.00 87.00 75 ALA A N 1
ATOM 586 C CA . ALA A 1 75 ? -13.798 -13.167 -54.721 1.00 87.00 75 ALA A CA 1
ATOM 587 C C . ALA A 1 75 ? -13.748 -12.839 -53.216 1.00 87.00 75 ALA A C 1
ATOM 589 O O . ALA A 1 75 ? -13.017 -11.940 -52.814 1.00 87.00 75 ALA A O 1
ATOM 590 N N . MET A 1 76 ? -14.479 -13.591 -52.385 1.00 82.62 76 MET A N 1
ATOM 591 C CA . MET A 1 76 ? -14.429 -13.502 -50.920 1.00 82.62 76 MET A CA 1
ATOM 592 C C . MET A 1 76 ? -13.263 -14.278 -50.281 1.00 82.62 76 MET A C 1
ATOM 594 O O . MET A 1 76 ? -13.154 -14.286 -49.054 1.00 82.62 76 MET A O 1
ATOM 598 N N . LYS A 1 77 ? -12.386 -14.936 -51.057 1.00 84.56 77 LYS A N 1
ATOM 599 C CA . LYS A 1 77 ? -11.216 -15.625 -50.493 1.00 84.56 77 LYS A CA 1
ATOM 600 C C . LYS A 1 77 ? -10.278 -14.590 -49.835 1.00 84.56 77 LYS A C 1
ATOM 602 O O . LYS A 1 77 ? -9.821 -13.688 -50.539 1.00 84.56 77 LYS A O 1
ATOM 607 N N . PRO A 1 78 ? -9.941 -14.718 -48.535 1.00 83.31 78 PRO A N 1
ATOM 608 C CA . PRO A 1 78 ? -8.940 -13.860 -47.905 1.00 83.31 78 PRO A CA 1
ATOM 609 C C . PRO A 1 78 ? -7.582 -13.952 -48.618 1.00 83.31 78 PRO A C 1
ATOM 611 O O . PRO A 1 78 ? -7.247 -14.991 -49.197 1.00 83.31 78 PRO A O 1
ATOM 614 N N . ASP A 1 79 ? -6.806 -12.866 -48.566 1.00 79.94 79 ASP A N 1
ATOM 615 C CA . ASP A 1 79 ? -5.426 -12.840 -49.071 1.00 79.94 79 ASP A CA 1
ATOM 616 C C . ASP A 1 79 ? -4.578 -13.904 -48.351 1.00 79.94 79 ASP A C 1
ATOM 618 O O . ASP A 1 79 ? -4.775 -14.161 -47.164 1.00 79.94 79 ASP A O 1
ATOM 622 N N . ASP A 1 80 ? -3.586 -14.481 -49.030 1.00 77.12 80 ASP A N 1
ATOM 623 C CA . ASP A 1 80 ? -2.705 -15.520 -48.465 1.00 77.12 80 ASP A CA 1
ATOM 624 C C . ASP A 1 80 ? -1.808 -14.980 -47.321 1.00 77.12 80 ASP A C 1
ATOM 626 O O . ASP A 1 80 ? -1.057 -15.731 -46.701 1.00 77.12 80 ASP A O 1
ATOM 630 N N . LYS A 1 81 ? -1.879 -13.669 -47.042 1.00 82.75 81 LYS A N 1
ATOM 631 C CA . LYS A 1 81 ? -1.235 -12.963 -45.920 1.00 82.75 81 LYS A CA 1
ATOM 632 C C . LYS A 1 81 ? -2.202 -12.537 -44.807 1.00 82.75 81 LYS A C 1
ATOM 634 O O . LYS A 1 81 ? -1.784 -11.843 -43.883 1.00 82.75 81 LYS A O 1
ATOM 639 N N . TYR A 1 82 ? -3.486 -12.872 -44.913 1.00 84.06 82 TYR A N 1
ATOM 640 C CA . TYR A 1 82 ? -4.471 -12.555 -43.886 1.00 84.06 82 TYR A CA 1
ATOM 641 C C . TYR A 1 82 ? -4.380 -13.566 -42.737 1.00 84.06 82 TYR A C 1
ATOM 643 O O . TYR A 1 82 ? -4.725 -14.735 -42.898 1.00 84.06 82 TYR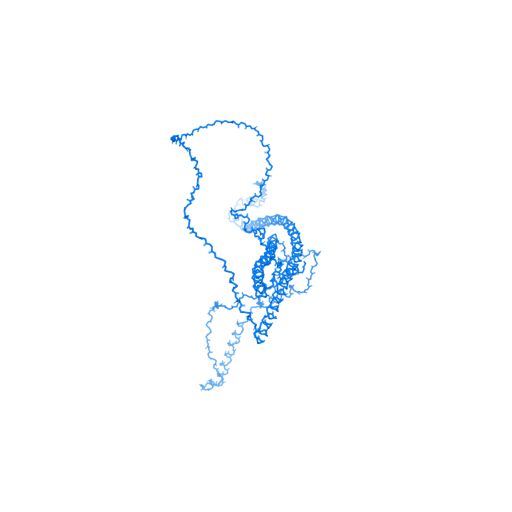 A O 1
ATOM 651 N N . GLU A 1 83 ? -3.929 -13.104 -41.573 1.00 83.38 83 GLU A N 1
ATOM 652 C CA . GLU A 1 83 ? -3.940 -13.869 -40.323 1.00 83.38 83 GLU A CA 1
ATOM 653 C C . GLU A 1 83 ? -5.174 -13.465 -39.493 1.00 83.38 83 GLU A C 1
ATOM 655 O O . GLU A 1 83 ? -5.459 -12.272 -39.353 1.00 83.38 83 GLU A O 1
ATOM 660 N N . ASP A 1 84 ? -5.914 -14.432 -38.931 1.00 87.44 84 ASP A N 1
ATOM 661 C CA . ASP A 1 84 ? -7.033 -14.124 -38.027 1.00 87.44 84 ASP A CA 1
ATOM 662 C C . ASP A 1 84 ? -6.471 -13.436 -36.764 1.00 87.44 84 ASP A C 1
ATOM 664 O O . ASP A 1 84 ? -5.565 -13.986 -36.126 1.00 87.44 84 ASP A O 1
ATOM 668 N N . PRO A 1 85 ? -6.979 -12.257 -36.350 1.00 90.12 85 PRO A N 1
ATOM 669 C CA . PRO A 1 85 ? -6.516 -11.590 -35.133 1.00 90.12 85 PRO A CA 1
ATOM 670 C C . PRO A 1 85 ? -6.600 -12.475 -33.876 1.00 90.12 85 PRO A C 1
ATOM 672 O O . PRO A 1 85 ? -5.786 -12.314 -32.962 1.00 90.12 85 PRO A O 1
ATOM 675 N N . LYS A 1 86 ? -7.537 -13.434 -33.821 1.00 89.88 86 LYS A N 1
ATOM 676 C CA . LYS A 1 86 ? -7.607 -14.443 -32.755 1.00 89.88 86 LYS A CA 1
ATOM 677 C C . LYS A 1 86 ? -6.387 -15.353 -32.777 1.00 89.88 86 LYS A C 1
ATOM 679 O O . LYS A 1 86 ? -5.750 -15.491 -31.737 1.00 89.88 86 LYS A O 1
ATOM 684 N N . ASP A 1 87 ? -6.016 -15.897 -33.930 1.00 90.44 87 ASP A N 1
ATOM 685 C CA . ASP A 1 87 ? -4.851 -16.776 -34.057 1.00 90.44 87 ASP A CA 1
ATOM 686 C C . ASP A 1 87 ? -3.552 -16.020 -33.757 1.00 90.44 87 ASP A C 1
ATOM 688 O O . ASP A 1 87 ? -2.726 -16.505 -32.983 1.00 90.44 87 ASP A O 1
ATOM 692 N N . VAL A 1 88 ? -3.409 -14.780 -34.240 1.00 91.50 88 VAL A N 1
ATOM 693 C CA . VAL A 1 88 ? -2.274 -13.904 -33.895 1.00 91.50 88 VAL A CA 1
ATOM 694 C C . VAL A 1 88 ? -2.187 -13.689 -32.379 1.00 91.50 88 VAL A C 1
ATOM 696 O O . VAL A 1 88 ? -1.115 -13.840 -31.787 1.00 91.50 88 VAL A O 1
ATOM 699 N N . SER A 1 89 ? -3.308 -13.377 -31.717 1.00 88.50 89 SER A N 1
ATOM 700 C CA . SER A 1 89 ? -3.342 -13.207 -30.257 1.00 88.50 89 SER A CA 1
ATOM 701 C C . SER A 1 89 ? -3.063 -14.507 -29.492 1.00 88.50 89 SER A C 1
ATOM 703 O O . SER A 1 89 ? -2.357 -14.475 -28.484 1.00 88.50 89 SER A O 1
ATOM 705 N N . ALA A 1 90 ? -3.533 -15.655 -29.988 1.00 91.31 90 ALA A N 1
ATOM 706 C CA . ALA A 1 90 ? -3.279 -16.968 -29.405 1.00 91.31 90 ALA A CA 1
ATOM 707 C C . ALA A 1 90 ? -1.803 -17.372 -29.542 1.00 91.31 90 ALA A C 1
ATOM 709 O O . ALA A 1 90 ? -1.218 -17.866 -28.579 1.00 91.31 90 ALA A O 1
ATOM 710 N N . ILE A 1 91 ? -1.171 -17.086 -30.685 1.00 88.25 91 ILE A N 1
ATOM 711 C CA . ILE A 1 91 ? 0.269 -17.273 -30.907 1.00 88.25 91 ILE A CA 1
ATOM 712 C C . ILE A 1 91 ? 1.072 -16.375 -29.960 1.00 88.25 91 ILE A C 1
ATOM 714 O O . ILE A 1 91 ? 1.969 -16.865 -29.277 1.00 88.25 91 ILE A O 1
ATOM 718 N N . GLN A 1 92 ? 0.728 -15.088 -29.842 1.00 86.88 92 GLN A N 1
ATOM 719 C CA . GLN A 1 92 ? 1.386 -14.180 -28.894 1.00 86.88 92 GLN A CA 1
ATOM 720 C C . GLN A 1 92 ? 1.201 -14.623 -27.435 1.00 86.88 92 GLN A C 1
ATOM 722 O O . GLN A 1 92 ? 2.129 -14.514 -26.632 1.00 86.88 92 GLN A O 1
ATOM 727 N N . HIS A 1 93 ? 0.017 -15.124 -27.076 1.00 84.69 93 HIS A N 1
ATOM 728 C CA . HIS A 1 93 ? -0.248 -15.674 -25.751 1.00 84.69 93 HIS A CA 1
ATOM 729 C C . HIS A 1 93 ? 0.593 -16.931 -25.503 1.00 84.69 93 HIS A C 1
ATOM 731 O O . HIS A 1 93 ? 1.246 -17.022 -24.466 1.00 84.69 93 HIS A O 1
ATOM 737 N N . ALA A 1 94 ? 0.627 -17.868 -26.453 1.00 84.44 94 ALA A N 1
ATOM 738 C CA . ALA A 1 94 ? 1.432 -19.081 -26.370 1.00 84.44 94 ALA A CA 1
ATOM 739 C C . ALA A 1 94 ? 2.925 -18.752 -26.234 1.00 84.44 94 ALA A C 1
ATOM 741 O O . ALA A 1 94 ? 3.553 -19.239 -25.305 1.00 84.44 94 ALA A O 1
ATOM 742 N N . GLN A 1 95 ? 3.468 -17.854 -27.063 1.00 79.44 95 GLN A N 1
ATOM 743 C CA . GLN A 1 95 ? 4.862 -17.395 -26.981 1.00 79.44 95 GLN A CA 1
ATOM 744 C C . GLN A 1 95 ? 5.211 -16.808 -25.604 1.00 79.44 95 GLN A C 1
ATOM 746 O O . GLN A 1 95 ? 6.266 -17.119 -25.058 1.00 79.44 95 GLN A O 1
ATOM 751 N N . LYS A 1 96 ? 4.320 -16.000 -25.010 1.00 75.81 96 LYS A N 1
ATOM 752 C CA . LYS A 1 96 ? 4.519 -15.414 -23.670 1.00 75.81 96 LYS A CA 1
ATOM 753 C C . LYS A 1 96 ? 4.414 -16.436 -22.530 1.00 75.81 96 LYS A C 1
ATOM 755 O O . LYS A 1 96 ? 5.014 -16.222 -21.482 1.00 75.81 96 LYS A O 1
ATOM 760 N N . HIS A 1 97 ? 3.673 -17.528 -22.724 1.00 77.38 97 HIS A N 1
ATOM 761 C CA . HIS A 1 97 ? 3.386 -18.538 -21.695 1.00 77.38 97 HIS A CA 1
ATOM 762 C C . HIS A 1 97 ? 4.007 -19.916 -21.988 1.00 77.38 97 HIS A C 1
ATOM 764 O O . HIS A 1 97 ? 3.651 -20.897 -21.342 1.00 77.38 97 HIS A O 1
ATOM 770 N N . MET A 1 98 ? 4.955 -20.006 -22.928 1.00 77.00 98 MET A N 1
ATOM 771 C CA . MET A 1 98 ? 5.529 -21.270 -23.417 1.00 77.00 98 MET A CA 1
ATOM 772 C C . MET A 1 98 ? 6.385 -22.024 -22.378 1.00 77.00 98 MET A C 1
ATOM 774 O O . MET A 1 98 ? 6.876 -23.113 -22.658 1.00 77.00 98 MET A O 1
ATOM 778 N N . GLY A 1 99 ? 6.592 -21.452 -21.187 1.00 67.56 99 GLY A N 1
ATOM 779 C CA . GLY A 1 99 ? 7.453 -22.015 -20.142 1.00 67.56 99 GLY A CA 1
ATOM 780 C C . GLY A 1 99 ? 8.955 -21.843 -20.399 1.00 67.56 99 GLY A C 1
ATOM 781 O O . GLY A 1 99 ? 9.761 -22.390 -19.649 1.00 67.56 99 GLY A O 1
ATOM 782 N N . ASP A 1 100 ? 9.335 -21.078 -21.426 1.00 70.06 100 ASP A N 1
ATOM 783 C CA . ASP A 1 100 ? 10.726 -20.754 -21.759 1.00 70.06 100 ASP A CA 1
ATOM 784 C C . ASP A 1 100 ? 11.275 -19.658 -20.824 1.00 70.06 100 ASP A C 1
ATOM 786 O O . ASP A 1 100 ? 11.312 -18.465 -21.137 1.00 70.06 100 ASP A O 1
ATOM 790 N N . TYR A 1 101 ? 11.635 -20.066 -19.606 1.00 68.75 101 TYR A N 1
ATOM 791 C CA . TYR A 1 101 ? 12.190 -19.189 -18.577 1.00 68.75 101 TYR A CA 1
ATOM 792 C C . TYR A 1 101 ? 13.698 -18.989 -18.765 1.00 68.75 101 TYR A C 1
ATOM 794 O O . TYR A 1 101 ? 14.496 -19.544 -18.007 1.00 68.75 101 TYR A O 1
ATOM 802 N N . LYS A 1 102 ? 14.074 -18.146 -19.735 1.00 73.00 102 LYS A N 1
ATOM 803 C CA . LYS A 1 102 ? 15.456 -17.670 -19.919 1.00 73.00 102 LYS A CA 1
ATOM 804 C C . LYS A 1 102 ? 16.090 -17.264 -18.589 1.00 73.00 102 LYS A C 1
ATOM 806 O O . LYS A 1 102 ? 15.550 -16.411 -17.870 1.00 73.00 102 LYS A O 1
ATOM 811 N N . LEU A 1 103 ? 17.236 -17.851 -18.253 1.00 78.88 103 LEU A N 1
ATOM 812 C CA . LEU A 1 103 ? 17.947 -17.521 -17.021 1.00 78.88 103 LEU A CA 1
ATOM 813 C C . LEU A 1 103 ? 18.460 -16.076 -17.066 1.00 78.88 103 LEU A C 1
ATOM 815 O O . LEU A 1 103 ? 18.989 -15.616 -18.071 1.00 78.88 103 LEU A O 1
ATOM 819 N N . LYS A 1 104 ? 18.424 -15.379 -15.922 1.00 79.56 104 LYS A N 1
ATOM 820 C CA . LYS A 1 104 ? 18.973 -14.010 -15.778 1.00 79.56 104 LYS A CA 1
ATOM 821 C C . LYS A 1 104 ? 20.487 -13.902 -16.042 1.00 79.56 104 LYS A C 1
ATOM 823 O O . LYS A 1 104 ? 21.028 -12.802 -16.016 1.00 79.56 104 LYS A O 1
ATOM 828 N N . THR A 1 105 ? 21.165 -15.035 -16.205 1.00 82.00 105 THR A N 1
ATOM 829 C CA . THR A 1 105 ? 22.597 -15.164 -16.501 1.00 82.00 105 THR A CA 1
ATOM 830 C C . THR A 1 105 ? 22.884 -15.476 -17.972 1.00 82.00 105 THR A C 1
ATOM 832 O O . THR A 1 105 ? 24.050 -15.586 -18.332 1.00 82.00 105 THR A O 1
ATOM 835 N N . GLU A 1 106 ? 21.860 -15.674 -18.806 1.00 82.62 106 GLU A N 1
ATOM 836 C CA . GLU A 1 106 ? 22.024 -15.883 -20.249 1.00 82.62 106 GLU A CA 1
ATOM 837 C C . GLU A 1 106 ? 22.339 -14.564 -20.963 1.00 82.62 106 GLU A C 1
ATOM 839 O O . GLU A 1 106 ? 21.795 -13.515 -20.620 1.00 82.62 106 GLU A O 1
ATOM 844 N N . GLU A 1 107 ? 23.190 -14.623 -21.990 1.00 80.12 107 GLU A N 1
ATOM 845 C CA . GLU A 1 107 ? 23.643 -13.438 -22.734 1.00 80.12 107 GLU A CA 1
ATOM 846 C C . GLU A 1 107 ? 22.495 -12.741 -23.495 1.00 80.12 107 GLU A C 1
ATOM 848 O O . GLU A 1 107 ? 22.486 -11.516 -23.611 1.00 80.12 107 GLU A O 1
ATOM 853 N N . ASP A 1 108 ? 21.481 -13.504 -23.921 1.00 80.25 108 ASP A N 1
ATOM 854 C CA . ASP A 1 108 ? 20.287 -13.022 -24.633 1.00 80.25 108 ASP A CA 1
ATOM 855 C C . ASP A 1 108 ? 19.096 -12.684 -23.702 1.00 80.25 108 ASP A C 1
ATOM 857 O O . ASP A 1 108 ? 17.950 -12.547 -24.159 1.00 80.25 108 ASP A O 1
ATOM 861 N N . TYR A 1 109 ? 19.316 -12.580 -22.384 1.00 81.75 109 TYR A N 1
ATOM 862 C CA . TYR A 1 109 ? 18.262 -12.216 -21.433 1.00 81.75 109 TYR A CA 1
ATOM 863 C C . TYR A 1 109 ? 17.958 -10.709 -21.475 1.00 81.75 109 TYR A C 1
ATOM 865 O O . TYR A 1 109 ? 18.719 -9.874 -20.985 1.00 81.75 109 TYR A O 1
ATOM 873 N N . VAL A 1 110 ? 16.783 -10.353 -22.002 1.00 77.62 110 VAL A N 1
ATOM 874 C CA . VAL A 1 110 ? 16.260 -8.978 -22.000 1.00 77.62 110 VAL A CA 1
ATOM 875 C C . V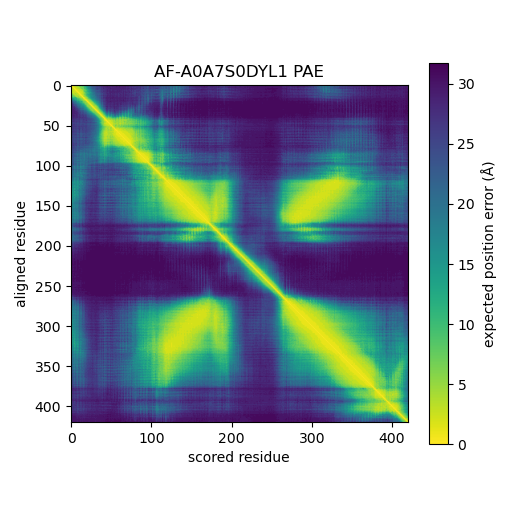AL A 1 110 ? 15.039 -8.902 -21.089 1.00 77.62 110 VAL A C 1
ATOM 877 O O . VAL A 1 110 ? 14.060 -9.615 -21.299 1.00 77.62 110 VAL A O 1
ATOM 880 N N . VAL A 1 111 ? 15.067 -8.001 -20.100 1.00 77.75 111 VAL A N 1
ATOM 881 C CA . VAL A 1 111 ? 13.930 -7.775 -19.190 1.00 77.75 111 VAL A CA 1
ATOM 882 C C . VAL A 1 111 ? 12.708 -7.280 -19.989 1.00 77.75 111 VAL A C 1
ATOM 884 O O . VAL A 1 111 ? 12.801 -6.216 -20.625 1.00 77.75 111 VAL A O 1
ATOM 887 N N . PRO A 1 112 ? 11.565 -8.001 -19.949 1.00 79.94 112 PRO A N 1
ATOM 888 C CA . PRO A 1 112 ? 10.319 -7.575 -20.585 1.00 79.94 112 PRO A CA 1
ATOM 889 C C . PRO A 1 112 ? 9.857 -6.206 -20.085 1.00 79.94 112 PRO A C 1
ATOM 891 O O . PRO A 1 112 ? 9.966 -5.907 -18.900 1.00 79.94 112 PRO A O 1
ATOM 894 N N . GLU A 1 113 ? 9.304 -5.377 -20.970 1.00 71.19 113 GLU A N 1
ATOM 895 C CA . GLU A 1 113 ? 9.054 -3.948 -20.697 1.00 71.19 113 GLU A CA 1
ATOM 896 C C . GLU A 1 113 ? 8.118 -3.686 -19.512 1.00 71.19 113 GLU A C 1
ATOM 898 O O . GLU A 1 113 ? 8.367 -2.782 -18.714 1.00 71.19 113 GLU A O 1
ATOM 903 N N . HIS A 1 114 ? 7.095 -4.523 -19.332 1.00 72.00 114 HIS A N 1
ATOM 904 C CA . HIS A 1 114 ? 6.200 -4.441 -18.177 1.00 72.00 114 HIS A CA 1
ATOM 905 C C . HIS A 1 114 ? 6.939 -4.702 -16.849 1.00 72.00 114 HIS A C 1
ATOM 907 O O . HIS A 1 114 ? 6.691 -3.999 -15.873 1.00 72.00 114 HIS A O 1
ATOM 913 N N . LEU A 1 115 ? 7.921 -5.616 -16.842 1.00 75.19 115 LEU A N 1
ATOM 914 C CA . LEU A 1 115 ? 8.753 -5.965 -15.681 1.00 75.19 115 LEU A CA 1
ATOM 915 C C . LEU A 1 115 ? 9.945 -5.018 -15.453 1.00 75.19 115 LEU A C 1
ATOM 917 O O . LEU A 1 115 ? 10.661 -5.179 -14.462 1.00 75.19 115 LEU A O 1
ATOM 921 N N . ARG A 1 116 ? 10.200 -4.044 -16.340 1.00 80.81 116 ARG A N 1
ATOM 922 C CA . ARG A 1 116 ? 11.239 -3.030 -16.101 1.00 80.81 116 ARG A CA 1
ATOM 923 C C . ARG A 1 116 ? 10.796 -2.113 -14.965 1.00 80.81 116 ARG A C 1
ATOM 925 O O . ARG A 1 116 ? 9.693 -1.568 -14.993 1.00 80.81 116 ARG A O 1
ATOM 932 N N . ILE A 1 117 ? 11.648 -1.966 -13.954 1.00 79.75 117 ILE A N 1
ATOM 933 C CA . ILE A 1 117 ? 11.387 -1.110 -12.795 1.00 79.75 117 ILE A CA 1
ATOM 934 C C . ILE A 1 117 ? 11.982 0.264 -13.088 1.00 79.75 117 ILE A C 1
ATOM 936 O O . ILE A 1 117 ? 13.189 0.456 -12.981 1.00 79.75 117 ILE A O 1
ATOM 940 N N . ASP A 1 118 ? 11.127 1.214 -13.445 1.00 85.94 118 ASP A N 1
ATOM 941 C CA . ASP A 1 118 ? 11.533 2.584 -13.753 1.00 85.94 118 ASP A CA 1
ATOM 942 C C . ASP A 1 118 ? 11.516 3.460 -12.490 1.00 85.94 118 ASP A C 1
ATOM 944 O O . ASP A 1 118 ? 10.789 3.182 -11.529 1.00 85.94 118 ASP A O 1
ATOM 948 N N . ALA A 1 119 ? 12.270 4.564 -12.491 1.00 90.19 119 ALA A N 1
ATOM 949 C CA . ALA A 1 119 ? 12.291 5.507 -11.370 1.00 90.19 119 ALA A CA 1
ATOM 950 C C . ALA A 1 119 ? 10.890 6.076 -11.050 1.00 90.19 119 ALA A C 1
ATOM 952 O O . ALA A 1 119 ? 10.558 6.302 -9.885 1.00 90.19 119 ALA A O 1
ATOM 953 N N . GLU A 1 120 ? 10.036 6.257 -12.062 1.00 89.00 120 GLU A N 1
ATOM 954 C CA . GLU A 1 120 ? 8.643 6.679 -11.880 1.00 89.00 120 GLU A CA 1
ATOM 955 C C . GLU A 1 120 ? 7.787 5.595 -11.206 1.00 89.00 120 GLU A C 1
ATOM 957 O O . GLU A 1 120 ? 7.148 5.874 -10.189 1.00 89.00 120 GLU A O 1
ATOM 962 N N . LYS A 1 121 ? 7.839 4.344 -11.692 1.00 89.62 121 LYS A N 1
ATOM 963 C CA . LYS A 1 121 ? 7.149 3.199 -11.067 1.00 89.62 121 LYS A CA 1
ATOM 964 C C . LYS A 1 121 ? 7.575 3.037 -9.604 1.00 89.62 121 LYS A C 1
ATOM 966 O O . LYS A 1 121 ? 6.733 2.893 -8.718 1.00 89.62 1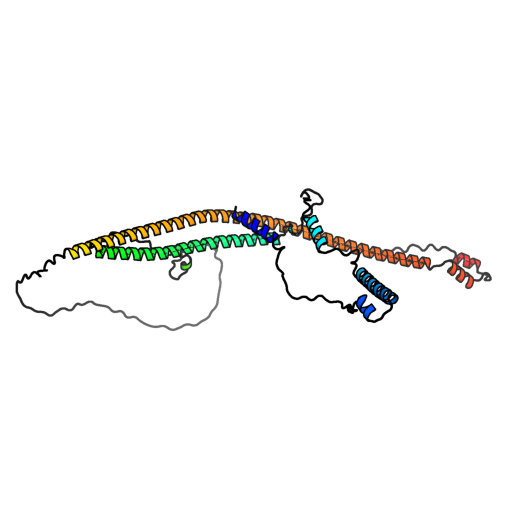21 LYS A O 1
ATOM 971 N N . LYS A 1 122 ? 8.880 3.154 -9.327 1.00 92.69 122 LYS A N 1
ATOM 972 C CA . LYS A 1 122 ? 9.439 3.085 -7.970 1.00 92.69 122 LYS A CA 1
ATOM 973 C C . LYS A 1 122 ? 8.946 4.227 -7.072 1.00 92.69 122 LYS A C 1
ATOM 975 O O . LYS A 1 122 ? 8.606 3.993 -5.915 1.00 92.69 122 LYS A O 1
ATOM 980 N N . ARG A 1 123 ? 8.840 5.450 -7.605 1.00 92.88 123 ARG A N 1
ATOM 981 C CA . ARG A 1 123 ? 8.253 6.596 -6.890 1.00 92.88 123 ARG A CA 1
ATOM 982 C C . ARG A 1 123 ? 6.761 6.390 -6.604 1.00 92.88 123 ARG A C 1
ATOM 984 O O . ARG A 1 123 ? 6.320 6.727 -5.510 1.00 92.88 123 ARG A O 1
ATOM 991 N N . ARG A 1 124 ? 5.995 5.814 -7.538 1.00 93.50 124 ARG A N 1
ATOM 992 C CA . ARG A 1 124 ? 4.572 5.485 -7.331 1.00 93.50 124 ARG A CA 1
ATOM 993 C C . ARG A 1 124 ? 4.390 4.474 -6.194 1.00 93.50 124 ARG A C 1
ATOM 995 O O . ARG A 1 124 ? 3.561 4.715 -5.325 1.00 93.50 124 ARG A O 1
ATOM 1002 N N . GLN A 1 125 ? 5.221 3.426 -6.131 1.00 92.75 125 GLN A N 1
ATOM 1003 C CA . GLN A 1 125 ? 5.232 2.466 -5.011 1.00 92.75 125 GLN A CA 1
ATOM 1004 C C . GLN A 1 125 ? 5.469 3.146 -3.650 1.00 92.75 125 GLN A C 1
ATOM 1006 O O . GLN A 1 125 ? 4.826 2.789 -2.668 1.00 92.75 125 GLN A O 1
ATOM 1011 N N . MET A 1 126 ? 6.357 4.147 -3.580 1.00 94.75 126 MET A N 1
ATOM 1012 C CA . MET A 1 126 ? 6.569 4.918 -2.344 1.00 94.75 126 MET A CA 1
ATOM 1013 C C . MET A 1 126 ? 5.325 5.720 -1.937 1.00 94.75 126 MET A C 1
ATOM 1015 O O . MET A 1 126 ? 4.956 5.703 -0.769 1.00 94.75 126 MET A O 1
ATOM 1019 N N . ILE A 1 127 ? 4.656 6.384 -2.885 1.00 95.44 127 ILE A N 1
ATOM 1020 C CA . ILE A 1 127 ? 3.446 7.178 -2.603 1.00 95.44 127 ILE A CA 1
ATOM 1021 C C . ILE A 1 127 ? 2.306 6.277 -2.104 1.00 95.44 127 ILE A C 1
ATOM 1023 O O . ILE A 1 127 ? 1.676 6.593 -1.099 1.00 95.44 127 ILE A O 1
ATOM 1027 N N . LEU A 1 128 ? 2.087 5.125 -2.748 1.00 94.50 128 LEU A N 1
ATOM 1028 C CA . LEU A 1 128 ? 1.075 4.148 -2.325 1.00 94.50 128 LEU A CA 1
ATOM 1029 C C . LEU A 1 128 ? 1.364 3.586 -0.923 1.00 94.50 128 LEU A C 1
ATOM 1031 O O . LEU A 1 128 ? 0.443 3.399 -0.129 1.00 94.50 128 LEU A O 1
ATOM 1035 N N . LEU A 1 129 ? 2.642 3.367 -0.587 1.00 93.69 129 LEU A N 1
ATOM 1036 C CA . LEU A 1 129 ? 3.048 2.964 0.761 1.00 93.69 129 LEU A CA 1
ATOM 1037 C C . LEU A 1 129 ? 2.774 4.069 1.797 1.00 93.69 129 LEU A C 1
ATOM 1039 O O . LEU A 1 129 ? 2.343 3.775 2.907 1.00 93.69 129 LEU A O 1
ATOM 1043 N N . GLU A 1 130 ? 3.004 5.339 1.461 1.00 94.06 130 GLU A N 1
ATOM 1044 C CA . GLU A 1 130 ? 2.700 6.467 2.351 1.00 94.06 130 GLU A CA 1
ATOM 1045 C C . GLU A 1 130 ? 1.185 6.626 2.582 1.00 94.06 130 GLU A C 1
ATOM 1047 O O . GLU A 1 130 ? 0.744 6.800 3.723 1.00 94.06 130 GLU A O 1
ATOM 1052 N N . GLU A 1 131 ? 0.380 6.473 1.528 1.00 94.88 131 GLU A N 1
ATOM 1053 C CA . GLU A 1 131 ? -1.083 6.482 1.599 1.00 94.88 131 GLU A CA 1
ATOM 1054 C C . GLU A 1 131 ? -1.625 5.328 2.461 1.00 94.88 131 GLU A C 1
ATOM 1056 O O . GLU A 1 131 ? -2.492 5.550 3.314 1.00 94.88 131 GLU A O 1
ATOM 1061 N N . SER A 1 132 ? -1.082 4.110 2.322 1.00 92.75 132 SER A N 1
ATOM 1062 C CA . SER A 1 132 ? -1.499 2.969 3.148 1.00 92.75 132 SER A CA 1
ATOM 1063 C C . SER A 1 132 ? -1.111 3.146 4.622 1.00 92.75 132 SER A C 1
ATOM 1065 O O . SER A 1 132 ? -1.950 2.922 5.498 1.00 92.75 132 SER A O 1
ATOM 1067 N N . ILE A 1 133 ? 0.093 3.660 4.921 1.00 93.12 133 ILE A N 1
ATOM 1068 C CA . ILE A 1 133 ? 0.498 4.052 6.286 1.00 93.12 133 ILE A CA 1
ATOM 1069 C C . ILE A 1 133 ? -0.491 5.071 6.872 1.00 93.12 133 ILE A C 1
ATOM 1071 O O . ILE A 1 133 ? -0.890 4.947 8.034 1.00 93.12 133 ILE A O 1
ATOM 1075 N N . HIS A 1 134 ? -0.869 6.092 6.097 1.00 94.00 134 HIS A N 1
ATOM 1076 C CA . HIS A 1 134 ? -1.804 7.125 6.538 1.00 94.00 134 HIS A CA 1
ATOM 1077 C C . HIS A 1 134 ? -3.195 6.542 6.824 1.00 94.00 134 HIS A C 1
ATOM 1079 O O . HIS A 1 134 ? -3.737 6.760 7.908 1.00 94.00 134 HIS A O 1
ATOM 1085 N N . SER A 1 135 ? -3.736 5.743 5.901 1.00 94.75 135 SER A N 1
ATOM 1086 C CA . SER A 1 135 ? -5.034 5.070 6.040 1.00 94.75 135 SER A CA 1
ATOM 1087 C C . SER A 1 135 ? -5.096 4.181 7.291 1.00 94.75 135 SER A C 1
ATOM 1089 O O . SER A 1 135 ? -6.020 4.298 8.098 1.00 94.75 135 SER A O 1
ATOM 1091 N N . ILE A 1 136 ? -4.058 3.371 7.531 1.00 92.31 136 ILE A N 1
ATOM 1092 C CA . ILE A 1 136 ? -3.947 2.510 8.720 1.00 92.31 136 ILE A CA 1
ATOM 1093 C C . ILE A 1 136 ? -3.904 3.341 10.015 1.00 92.31 136 ILE A C 1
ATOM 1095 O O . ILE A 1 136 ? -4.576 2.997 10.991 1.00 92.31 136 ILE A O 1
ATOM 1099 N N . LYS A 1 137 ? -3.146 4.447 10.034 1.00 93.50 137 LYS A N 1
ATOM 1100 C CA . LYS A 1 137 ? -3.075 5.358 11.191 1.00 93.50 137 LYS A CA 1
ATOM 1101 C C . LYS A 1 137 ? -4.426 6.022 11.473 1.00 93.50 137 LYS A C 1
ATOM 1103 O O . LYS A 1 137 ? -4.850 6.036 12.627 1.00 93.50 137 LYS A O 1
ATOM 1108 N N . MET A 1 138 ? -5.121 6.519 10.449 1.00 94.00 138 MET A N 1
ATOM 1109 C CA . MET A 1 138 ? -6.439 7.141 10.620 1.00 94.00 138 MET A CA 1
ATOM 1110 C C . MET A 1 138 ? -7.487 6.133 11.094 1.00 94.00 138 MET A C 1
ATOM 1112 O O . MET A 1 138 ? -8.127 6.371 12.112 1.00 94.00 138 MET A O 1
ATOM 1116 N N . GLY A 1 139 ? -7.550 4.941 10.492 1.00 94.50 139 GLY A N 1
ATOM 1117 C CA . GLY A 1 139 ? -8.467 3.888 10.937 1.00 94.50 139 GLY A CA 1
ATOM 1118 C C . GLY A 1 139 ? -8.214 3.388 12.369 1.00 94.50 139 GLY A C 1
ATOM 1119 O O . GLY A 1 139 ? -9.107 2.804 12.985 1.00 94.50 139 GLY A O 1
ATOM 1120 N N . PHE A 1 140 ? -7.021 3.593 12.940 1.00 95.00 140 PHE A N 1
ATOM 1121 C CA . PHE A 1 140 ? -6.780 3.414 14.377 1.00 95.00 140 PHE A CA 1
ATOM 1122 C C . PHE A 1 140 ? -7.277 4.610 15.203 1.00 95.00 140 PHE A C 1
ATOM 1124 O O . PHE A 1 140 ? -7.965 4.411 16.206 1.00 95.00 140 PHE A O 1
ATOM 1131 N N . ASN A 1 141 ? -6.970 5.836 14.770 1.00 93.00 141 ASN A N 1
ATOM 1132 C CA . ASN A 1 141 ? -7.405 7.069 15.430 1.00 93.00 141 ASN A CA 1
ATOM 1133 C C . ASN A 1 141 ? -8.936 7.150 15.539 1.00 93.00 141 ASN A C 1
ATOM 1135 O O . ASN A 1 141 ? -9.445 7.441 16.618 1.00 93.00 141 ASN A O 1
ATOM 1139 N N . ASP A 1 142 ? -9.669 6.807 14.477 1.00 94.38 142 ASP A N 1
ATOM 1140 C CA . ASP A 1 142 ? -11.138 6.806 14.454 1.00 94.38 142 ASP A CA 1
ATOM 1141 C C . ASP A 1 142 ? -11.727 5.890 15.536 1.00 94.38 142 ASP A C 1
ATOM 1143 O O . ASP A 1 142 ? -12.676 6.249 16.233 1.00 94.38 142 ASP A O 1
ATOM 1147 N N . ARG A 1 143 ? -11.127 4.709 15.739 1.00 93.88 143 ARG A N 1
ATOM 1148 C CA . ARG A 1 143 ? -11.548 3.755 16.779 1.00 93.88 143 ARG A CA 1
ATOM 1149 C C . ARG A 1 143 ? -11.163 4.209 18.185 1.00 93.88 143 ARG A C 1
ATOM 1151 O O . ARG A 1 143 ? -11.906 3.944 19.128 1.00 93.88 143 ARG A O 1
ATOM 1158 N N . LEU A 1 144 ? -10.048 4.925 18.333 1.00 92.94 144 LEU A N 1
ATOM 1159 C CA . LEU A 1 144 ? -9.658 5.550 19.598 1.00 92.94 144 LEU A CA 1
ATOM 1160 C C . LEU A 1 144 ? -10.627 6.680 19.984 1.00 92.94 144 LEU A C 1
ATOM 1162 O O . LEU A 1 144 ? -11.083 6.728 21.127 1.00 92.94 144 LEU A O 1
ATOM 1166 N N . LEU A 1 145 ? -11.001 7.534 19.028 1.00 91.38 145 LEU A N 1
ATOM 1167 C CA . LEU A 1 145 ? -12.008 8.582 19.214 1.00 91.38 145 LEU A CA 1
ATOM 1168 C C . LEU A 1 145 ? -13.393 7.985 19.507 1.00 91.38 145 LEU A C 1
ATOM 1170 O O . LEU A 1 145 ? -14.067 8.435 20.432 1.00 91.38 145 LEU A O 1
ATOM 1174 N N . ALA A 1 146 ? -13.782 6.908 18.819 1.00 93.31 146 ALA A N 1
ATOM 1175 C CA . ALA A 1 146 ? -15.020 6.190 19.112 1.00 93.31 146 ALA A CA 1
ATOM 1176 C C . ALA A 1 146 ? -15.050 5.610 20.542 1.00 93.31 146 ALA A C 1
ATOM 1178 O O . ALA A 1 146 ? -16.097 5.665 21.189 1.00 93.31 146 ALA A O 1
ATOM 1179 N N . LEU A 1 147 ? -13.924 5.105 21.073 1.00 93.19 147 LEU A N 1
ATOM 1180 C CA . LEU A 1 147 ? -13.842 4.686 22.480 1.00 93.19 147 LEU A CA 1
ATOM 1181 C C . LEU A 1 147 ? -13.931 5.863 23.455 1.00 93.19 147 LEU A C 1
ATOM 1183 O O . LEU A 1 147 ? -14.613 5.738 24.467 1.00 93.19 147 LEU A O 1
ATOM 1187 N N . ARG A 1 148 ? -13.316 7.014 23.161 1.00 90.62 148 ARG A N 1
ATOM 1188 C CA . ARG A 1 148 ? -13.472 8.232 23.976 1.00 90.62 148 ARG A CA 1
ATOM 1189 C C . ARG A 1 148 ? -14.934 8.690 24.022 1.00 90.62 148 ARG A C 1
ATOM 1191 O O . ARG A 1 148 ? -15.470 8.994 25.088 1.00 90.62 148 ARG A O 1
ATOM 1198 N N . ASP A 1 149 ? -15.608 8.697 22.879 1.00 90.94 149 ASP A N 1
ATOM 1199 C CA . ASP A 1 149 ? -17.009 9.105 22.790 1.00 90.94 149 ASP A CA 1
ATOM 1200 C C . ASP A 1 149 ? -17.943 8.069 23.452 1.00 90.94 149 ASP A C 1
ATOM 1202 O O . ASP A 1 149 ? -18.959 8.435 24.048 1.00 90.94 149 ASP A O 1
ATOM 1206 N N . LEU A 1 150 ? -17.574 6.781 23.431 1.00 92.62 150 LEU A N 1
ATOM 1207 C CA . LEU A 1 150 ? -18.220 5.728 24.219 1.00 92.62 150 LEU A CA 1
ATOM 1208 C C . LEU A 1 150 ? -18.001 5.933 25.726 1.00 92.62 150 LEU A C 1
ATOM 1210 O O . LEU A 1 150 ? -18.974 5.883 26.474 1.00 92.62 150 LEU A O 1
ATOM 1214 N N . LYS A 1 151 ? -16.775 6.245 26.173 1.00 91.69 151 LYS A N 1
ATOM 1215 C CA . LYS A 1 151 ? -16.453 6.584 27.572 1.00 91.69 151 LYS A CA 1
ATOM 1216 C C . LYS A 1 151 ? -17.352 7.709 28.074 1.00 91.69 151 LYS A C 1
ATOM 1218 O O . LYS A 1 151 ? -17.961 7.578 29.128 1.00 91.69 151 LYS A O 1
ATOM 1223 N N . LYS A 1 152 ? -17.514 8.778 27.287 1.00 90.06 152 LYS A N 1
ATOM 1224 C CA . LYS A 1 152 ? -18.410 9.900 27.612 1.00 90.06 152 LYS A CA 1
ATOM 1225 C C . LYS A 1 152 ? -19.864 9.455 27.829 1.00 90.06 152 LYS A C 1
ATOM 1227 O O . LYS A 1 152 ? -20.502 9.925 28.767 1.00 90.06 152 LYS A O 1
ATOM 1232 N N . LYS A 1 153 ? -20.378 8.541 26.998 1.00 92.06 153 LYS A N 1
ATOM 1233 C CA . LYS A 1 153 ? -21.727 7.962 27.159 1.00 92.06 153 LYS A CA 1
ATOM 1234 C C . LYS A 1 153 ? -21.821 7.067 28.396 1.00 92.06 153 LYS A C 1
ATOM 1236 O O . LYS A 1 153 ? -22.787 7.175 29.140 1.00 92.06 153 LYS A O 1
ATOM 1241 N N . ILE A 1 154 ? -20.810 6.231 28.642 1.00 93.00 154 ILE A N 1
ATOM 1242 C CA . ILE A 1 154 ? -20.730 5.365 29.826 1.00 93.00 154 IL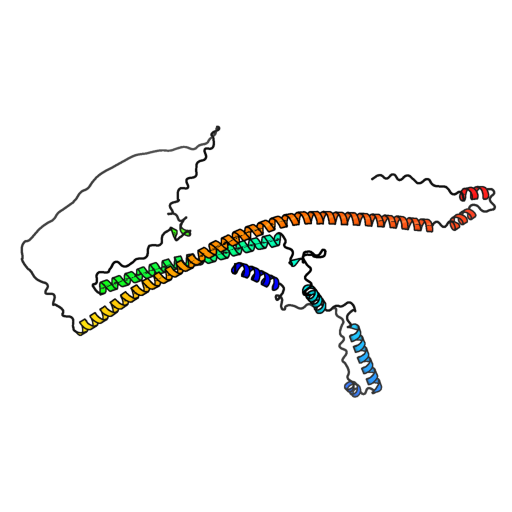E A CA 1
ATOM 1243 C C . ILE A 1 154 ? -20.725 6.203 31.110 1.00 93.00 154 ILE A C 1
ATOM 1245 O O . ILE A 1 154 ? -21.493 5.902 32.015 1.00 93.00 154 ILE A O 1
ATOM 1249 N N . ILE A 1 155 ? -19.948 7.290 31.171 1.00 91.88 155 ILE A N 1
ATOM 1250 C CA . ILE A 1 155 ? -19.928 8.206 32.322 1.00 91.88 155 ILE A CA 1
ATOM 1251 C C . ILE A 1 155 ? -21.332 8.759 32.605 1.00 91.88 155 ILE A C 1
ATOM 1253 O O . ILE A 1 155 ? -21.791 8.679 33.741 1.00 91.88 155 ILE A O 1
ATOM 1257 N N . GLY A 1 156 ? -22.031 9.262 31.581 1.00 91.88 156 GLY A N 1
ATOM 1258 C CA . GLY A 1 156 ? -23.394 9.784 31.735 1.00 91.88 156 GLY A CA 1
ATOM 1259 C C . GLY A 1 156 ? -24.405 8.719 32.176 1.00 91.88 156 GLY A C 1
ATOM 1260 O O . GLY A 1 156 ? -25.214 8.974 33.065 1.00 91.88 156 GLY A O 1
ATOM 1261 N N . ASN A 1 157 ? -24.319 7.509 31.616 1.00 93.31 157 ASN A N 1
ATOM 1262 C CA . ASN A 1 157 ? -25.170 6.387 32.015 1.00 93.31 157 ASN A CA 1
ATOM 1263 C C . ASN A 1 157 ? -24.933 5.990 33.478 1.00 93.31 157 ASN A C 1
ATOM 1265 O O . ASN A 1 157 ? -25.893 5.859 34.223 1.00 93.31 157 ASN A O 1
ATOM 1269 N N . ILE A 1 158 ? -23.673 5.858 33.907 1.00 93.31 158 ILE A N 1
ATOM 1270 C CA . ILE A 1 158 ? -23.330 5.465 35.281 1.00 93.31 158 ILE A CA 1
ATOM 1271 C C . ILE A 1 158 ? -23.704 6.570 36.281 1.00 93.31 158 ILE A C 1
ATOM 1273 O O . ILE A 1 158 ? -24.117 6.272 37.396 1.00 93.31 158 ILE A O 1
ATOM 1277 N N . GLN A 1 159 ? -23.630 7.847 35.895 1.00 92.00 159 GLN A N 1
ATOM 1278 C CA . GLN A 1 159 ? -24.143 8.951 36.715 1.00 92.00 159 GLN A CA 1
ATOM 1279 C C . GLN A 1 159 ? -25.666 8.868 36.912 1.00 92.00 159 GLN A C 1
ATOM 1281 O O . GLN A 1 159 ? -26.131 9.047 38.035 1.00 92.00 159 GLN A O 1
ATOM 1286 N N . ALA A 1 160 ? -26.430 8.551 35.861 1.00 93.38 160 ALA A N 1
ATOM 1287 C CA . ALA A 1 160 ? -27.877 8.347 35.958 1.00 93.38 160 ALA A CA 1
ATOM 1288 C C . ALA A 1 160 ? -28.240 7.079 36.755 1.00 93.38 160 ALA A C 1
ATOM 1290 O O . ALA A 1 160 ? -29.114 7.121 37.617 1.00 93.38 160 ALA A O 1
ATOM 1291 N N . ASP A 1 161 ? -27.526 5.976 36.526 1.00 93.50 161 ASP A N 1
ATOM 1292 C CA . ASP A 1 161 ? -27.688 4.713 37.252 1.00 93.50 161 ASP A CA 1
ATOM 1293 C C . ASP A 1 161 ? -27.390 4.886 38.758 1.00 93.50 161 ASP A C 1
ATOM 1295 O O . ASP A 1 161 ? -28.174 4.460 39.604 1.00 93.50 161 ASP A O 1
ATOM 1299 N N . ASN A 1 162 ? -26.315 5.599 39.116 1.00 92.56 162 ASN A N 1
ATOM 1300 C CA . ASN A 1 162 ? -25.999 5.953 40.506 1.00 92.56 162 ASN A CA 1
ATOM 1301 C C . ASN A 1 162 ? -27.041 6.885 41.141 1.00 92.56 162 ASN A C 1
ATOM 1303 O O . ASN A 1 162 ? -27.290 6.789 42.342 1.00 92.56 162 ASN A O 1
ATOM 1307 N N . GLN A 1 163 ? -27.635 7.795 40.364 1.00 91.94 163 GLN A N 1
ATOM 1308 C CA . GLN A 1 163 ? -28.719 8.649 40.845 1.00 91.94 163 GLN A CA 1
ATOM 1309 C C . GLN A 1 163 ? -29.974 7.816 41.145 1.00 91.94 163 GLN A C 1
ATOM 1311 O O . GLN A 1 163 ? -30.557 7.977 42.214 1.00 91.94 163 GLN A O 1
ATOM 1316 N N . ARG A 1 164 ? -30.313 6.845 40.287 1.00 93.69 164 ARG A N 1
ATOM 1317 C CA . ARG A 1 164 ? -31.407 5.901 40.551 1.00 93.69 164 ARG A CA 1
ATOM 1318 C C . ARG A 1 164 ? -31.145 5.035 41.789 1.00 93.69 164 ARG A C 1
ATOM 1320 O O . ARG A 1 164 ? -32.064 4.805 42.564 1.00 93.69 164 ARG A O 1
ATOM 1327 N N . ILE A 1 165 ? -29.901 4.608 42.036 1.00 91.19 165 ILE A N 1
ATOM 1328 C CA . ILE A 1 165 ? -29.555 3.882 43.276 1.00 91.19 165 ILE A CA 1
ATOM 1329 C C . ILE A 1 165 ? -29.753 4.759 44.526 1.00 91.19 165 ILE A C 1
ATOM 1331 O O . ILE A 1 165 ? -30.197 4.242 45.547 1.00 91.19 165 ILE A O 1
ATOM 1335 N N . ARG A 1 166 ? -29.470 6.070 44.465 1.00 90.56 166 ARG A N 1
ATOM 1336 C CA . ARG A 1 166 ? -29.749 6.999 45.581 1.00 90.56 166 ARG A CA 1
ATOM 1337 C C . ARG A 1 166 ? -31.240 7.109 45.866 1.00 90.56 166 ARG A C 1
ATOM 1339 O O . ARG A 1 166 ? -31.630 6.968 47.015 1.00 90.56 166 ARG A O 1
ATOM 1346 N N . GLU A 1 167 ? -32.055 7.283 44.827 1.00 91.31 167 GLU A N 1
ATOM 1347 C CA . GLU A 1 167 ? -33.520 7.298 44.947 1.00 91.31 167 GLU A CA 1
ATOM 1348 C C . GLU A 1 167 ? -34.041 5.999 45.577 1.00 91.31 167 GLU A C 1
ATOM 1350 O O . GLU A 1 167 ? -34.853 6.046 46.493 1.00 91.31 167 GLU A O 1
ATOM 1355 N N . ILE A 1 168 ? -33.524 4.842 45.149 1.00 88.88 168 ILE A N 1
ATOM 1356 C CA . ILE A 1 168 ? -33.870 3.539 45.731 1.00 88.88 168 ILE A CA 1
ATOM 1357 C C . ILE A 1 168 ? -33.463 3.453 47.212 1.00 88.88 168 ILE A C 1
ATOM 1359 O O . ILE A 1 168 ? -34.240 2.967 48.030 1.00 88.88 168 ILE A O 1
ATOM 1363 N N . ASP A 1 169 ? -32.267 3.913 47.580 1.00 88.75 169 ASP A N 1
ATOM 1364 C CA . ASP A 1 169 ? -31.802 3.885 48.972 1.00 88.75 169 ASP A CA 1
ATOM 1365 C C . ASP A 1 169 ? -32.606 4.844 49.871 1.00 88.75 169 ASP A C 1
ATOM 1367 O O . ASP A 1 169 ? -32.954 4.472 50.994 1.00 88.75 169 ASP A O 1
ATOM 1371 N N . GLU A 1 170 ? -32.990 6.018 49.358 1.00 88.94 170 GLU A N 1
ATOM 1372 C CA . GLU A 1 170 ? -33.927 6.946 50.007 1.00 88.94 170 GLU A CA 1
ATOM 1373 C C . GLU A 1 170 ? -35.327 6.319 50.171 1.00 88.94 170 GLU A C 1
ATOM 1375 O O . GLU A 1 170 ? -35.878 6.349 51.272 1.00 88.94 170 GLU A O 1
ATOM 1380 N N . GLU A 1 171 ? -35.880 5.682 49.126 1.00 87.94 171 GLU A N 1
ATOM 1381 C CA . GLU A 1 171 ? -37.161 4.949 49.174 1.00 87.94 171 GLU A CA 1
ATOM 1382 C C . GLU A 1 171 ? -37.145 3.785 50.186 1.00 87.94 171 GLU A C 1
ATOM 1384 O O . GLU A 1 171 ? -38.181 3.450 50.761 1.00 87.94 171 GLU A O 1
ATOM 1389 N N . LEU A 1 172 ? -35.980 3.168 50.413 1.00 84.88 172 LEU A N 1
ATOM 1390 C CA . LEU A 1 172 ? -35.785 2.065 51.358 1.00 84.88 172 LEU A CA 1
ATOM 1391 C C . LEU A 1 172 ? -35.429 2.517 52.786 1.00 84.88 172 LEU A C 1
ATOM 1393 O O . LEU A 1 172 ? -35.333 1.668 53.675 1.00 84.88 172 LEU A O 1
ATOM 1397 N N . GLY A 1 173 ? -35.206 3.815 53.020 1.00 78.81 173 GLY A N 1
ATOM 1398 C CA . GLY A 1 173 ? -34.744 4.342 54.310 1.00 78.81 173 GLY A CA 1
ATOM 1399 C C . GLY A 1 173 ? -33.322 3.902 54.690 1.00 78.81 173 GLY A C 1
ATOM 1400 O O . GLY A 1 173 ? -32.970 3.888 55.870 1.00 78.81 173 GLY A O 1
ATOM 1401 N N . ILE A 1 174 ? -32.505 3.513 53.707 1.00 79.69 174 ILE A N 1
ATOM 1402 C CA . ILE A 1 174 ? -31.132 3.039 53.897 1.00 79.69 174 ILE A CA 1
ATOM 1403 C C . ILE A 1 174 ? -30.175 4.197 53.611 1.00 79.69 174 ILE A C 1
ATOM 1405 O O . ILE A 1 174 ? -30.235 4.819 52.556 1.00 79.69 174 ILE A O 1
ATOM 1409 N N . SER A 1 175 ? -29.229 4.459 54.515 1.00 74.94 175 SER A N 1
ATOM 1410 C CA . SER A 1 175 ? -28.141 5.407 54.250 1.00 74.94 175 SER A CA 1
ATOM 1411 C C . SER A 1 175 ? -27.351 4.974 53.012 1.00 74.94 175 SER A C 1
ATOM 1413 O O . SER A 1 175 ? -26.651 3.958 53.058 1.00 74.94 175 SER A O 1
ATOM 1415 N N . THR A 1 176 ? -27.441 5.736 51.917 1.00 72.06 176 THR A N 1
ATOM 1416 C CA . THR A 1 176 ? -26.728 5.418 50.674 1.00 72.06 176 THR A CA 1
ATOM 1417 C C . THR A 1 176 ? -25.228 5.292 50.928 1.00 72.06 176 THR A C 1
ATOM 1419 O O . THR A 1 176 ? -24.591 6.205 51.456 1.00 72.06 176 THR A O 1
ATOM 1422 N N . GLY A 1 177 ? -24.657 4.151 50.542 1.00 72.25 177 GLY A N 1
ATOM 1423 C CA . GLY A 1 177 ? -23.215 3.924 50.620 1.00 72.25 177 GLY A CA 1
ATOM 1424 C C . GLY A 1 177 ? -22.424 4.807 49.649 1.00 72.25 177 GLY A C 1
ATOM 1425 O O . GLY A 1 177 ? -22.978 5.462 48.765 1.00 72.25 177 GLY A O 1
ATOM 1426 N N . GLU A 1 178 ? -21.099 4.798 49.779 1.00 76.44 178 GLU A N 1
ATOM 1427 C CA . GLU A 1 178 ? -20.210 5.546 48.885 1.00 76.44 178 GLU A CA 1
ATOM 1428 C C . GLU A 1 178 ? -20.155 4.882 47.492 1.00 76.44 178 GLU A C 1
ATOM 1430 O O . GLU A 1 178 ? -19.328 4.016 47.213 1.00 76.44 178 GLU A O 1
ATOM 1435 N N . LEU A 1 179 ? -21.098 5.255 46.618 1.00 81.00 179 LEU A N 1
ATOM 1436 C CA . LEU A 1 179 ? -21.192 4.744 45.247 1.00 81.00 179 LEU A CA 1
ATOM 1437 C C . LEU A 1 179 ? -20.017 5.230 44.390 1.00 81.00 179 LEU A C 1
ATOM 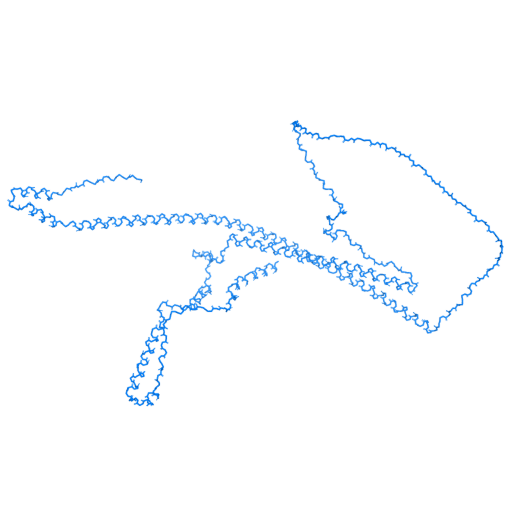1439 O O . LEU A 1 179 ? -19.719 6.429 44.341 1.00 81.00 179 LEU A O 1
ATOM 1443 N N . TRP A 1 180 ? -19.400 4.306 43.648 1.00 84.50 180 TRP A N 1
ATOM 1444 C CA . TRP A 1 180 ? -18.315 4.621 42.720 1.00 84.50 180 TRP A CA 1
ATOM 1445 C C . TRP A 1 180 ? -18.784 5.573 41.615 1.00 84.50 180 TRP A C 1
ATOM 1447 O O . TRP A 1 180 ? -19.756 5.299 40.911 1.00 84.50 180 TRP A O 1
ATOM 1457 N N . GLN A 1 181 ? -18.062 6.678 41.426 1.00 81.88 181 GLN A N 1
ATOM 1458 C CA . GLN A 1 181 ? -18.329 7.648 40.368 1.00 81.88 181 GLN A CA 1
ATOM 1459 C C . GLN A 1 181 ? -17.186 7.650 39.340 1.00 81.88 181 GLN A C 1
ATOM 1461 O O . GLN A 1 181 ? -16.019 7.739 39.732 1.00 81.88 181 GLN A O 1
ATOM 1466 N N . PRO A 1 182 ? -17.491 7.602 38.030 1.00 81.81 182 PRO A N 1
ATOM 1467 C CA . PRO A 1 182 ? -16.481 7.751 36.991 1.00 81.81 182 PRO A CA 1
ATOM 1468 C C . PRO A 1 182 ? -15.764 9.104 37.076 1.00 81.81 182 PRO A C 1
ATOM 1470 O O . PRO A 1 182 ? -16.400 10.142 37.272 1.00 81.81 182 PRO A O 1
ATOM 1473 N N . ALA A 1 183 ? -14.450 9.106 36.847 1.00 75.31 183 ALA A N 1
ATOM 1474 C CA . ALA A 1 183 ? -13.672 10.337 36.754 1.00 75.31 183 ALA A CA 1
ATOM 1475 C C . ALA A 1 183 ? -14.157 11.230 35.596 1.00 75.31 183 ALA A C 1
ATOM 1477 O O . ALA A 1 183 ? -14.486 10.747 34.506 1.00 75.31 183 ALA A O 1
ATOM 1478 N N . ILE A 1 184 ? -14.169 12.544 35.833 1.00 67.81 184 ILE A N 1
ATOM 1479 C CA . ILE A 1 184 ? -14.475 13.556 34.815 1.00 67.81 184 ILE A CA 1
ATOM 1480 C C . ILE A 1 184 ? -13.418 13.469 33.706 1.00 67.81 184 ILE A C 1
ATOM 1482 O O . ILE A 1 184 ? -12.234 13.313 33.990 1.00 67.81 184 ILE A O 1
ATOM 1486 N N . LEU A 1 185 ? -13.846 13.573 32.445 1.00 68.62 185 LEU A N 1
ATOM 1487 C CA . LEU A 1 185 ? -12.946 13.538 31.289 1.00 68.62 185 LEU A CA 1
ATOM 1488 C C . LEU A 1 185 ? -11.934 14.692 31.367 1.00 68.62 185 LEU A C 1
ATOM 1490 O O . LEU A 1 185 ? -12.324 15.862 31.375 1.00 68.62 185 LEU A O 1
ATOM 1494 N N . GLU A 1 186 ? -10.644 14.363 31.410 1.00 68.12 186 GLU A N 1
ATOM 1495 C CA . GLU A 1 186 ? -9.574 15.358 31.492 1.00 68.12 186 GLU A CA 1
ATOM 1496 C C . GLU A 1 186 ? -9.408 16.110 30.161 1.00 68.12 186 GLU A C 1
ATOM 1498 O O . GLU A 1 186 ? -9.675 15.573 29.083 1.00 68.12 186 GLU A O 1
ATOM 1503 N N . GLN A 1 187 ? -8.925 17.358 30.208 1.00 65.62 187 GLN A N 1
ATOM 1504 C CA . GLN A 1 187 ? -8.693 18.159 28.993 1.00 65.62 187 GLN A CA 1
ATOM 1505 C C . GLN A 1 187 ? -7.692 17.498 28.028 1.00 65.62 187 GLN A C 1
ATOM 1507 O O . GLN A 1 187 ? -7.780 17.704 26.818 1.00 65.62 187 GLN A O 1
ATOM 1512 N N . ASP A 1 188 ? -6.787 16.661 28.540 1.00 67.31 188 ASP A N 1
ATOM 1513 C CA . ASP A 1 188 ? -5.823 15.912 27.733 1.00 67.31 188 ASP A CA 1
ATOM 1514 C C . ASP A 1 188 ? -6.448 14.799 26.872 1.00 67.31 188 ASP A C 1
ATOM 1516 O O . ASP A 1 188 ? -5.845 14.399 25.874 1.00 67.31 188 ASP A O 1
ATOM 1520 N N . GLU A 1 189 ? -7.677 14.358 27.172 1.00 70.56 189 GLU A N 1
ATOM 1521 C CA . GLU A 1 189 ? -8.441 13.423 26.327 1.00 70.56 189 GLU A CA 1
ATOM 1522 C C . GLU A 1 189 ? -9.034 14.094 25.069 1.00 70.56 189 GLU A C 1
ATOM 1524 O O . GLU A 1 189 ? -9.577 13.413 24.194 1.00 70.56 189 GLU A O 1
ATOM 1529 N N . PHE A 1 190 ? -8.896 15.420 24.944 1.00 73.94 190 PHE A N 1
ATOM 1530 C CA . PHE A 1 190 ? -9.374 16.216 23.811 1.00 73.94 190 PHE A CA 1
ATOM 1531 C C . PHE A 1 190 ? -8.237 17.027 23.163 1.00 73.94 190 PHE A C 1
ATOM 1533 O O . PHE A 1 190 ? -8.130 18.241 23.380 1.00 73.94 190 PHE A O 1
ATOM 1540 N N . PRO A 1 191 ? -7.376 16.396 22.337 1.00 69.31 191 PRO A N 1
ATOM 1541 C CA . PRO A 1 191 ? -6.312 17.084 21.606 1.00 69.31 191 PRO A CA 1
ATOM 1542 C C . PRO A 1 191 ? -6.789 18.297 20.792 1.00 69.31 191 PRO A C 1
ATOM 1544 O O . PRO A 1 191 ? -6.050 19.271 20.656 1.00 69.31 191 PRO A O 1
ATOM 1547 N N . GLU A 1 192 ? -8.027 18.271 20.296 1.00 69.81 192 GLU A N 1
ATOM 1548 C CA . GLU A 1 192 ? -8.670 19.363 19.561 1.00 69.81 192 GLU A CA 1
ATOM 1549 C C . GLU A 1 192 ? -8.922 20.621 20.415 1.00 69.81 192 GLU A C 1
ATOM 1551 O O . GLU A 1 192 ? -8.957 21.732 19.886 1.00 69.81 192 GLU A O 1
ATOM 1556 N N . LEU A 1 193 ? -9.034 20.485 21.742 1.00 68.38 193 LEU A N 1
ATOM 1557 C CA . LEU A 1 193 ? -9.256 21.610 22.657 1.00 68.38 193 LEU A CA 1
ATOM 1558 C C . LEU A 1 193 ? -7.951 22.286 23.111 1.00 68.38 193 LEU A C 1
ATOM 1560 O O . LEU A 1 193 ? -8.003 23.359 23.713 1.00 68.38 193 LEU A O 1
ATOM 1564 N N . ARG A 1 194 ? -6.777 21.736 22.764 1.00 65.25 194 ARG A N 1
ATOM 1565 C CA . ARG A 1 194 ? -5.451 22.237 23.191 1.00 65.25 194 ARG A CA 1
ATOM 1566 C C . ARG A 1 194 ? -5.145 23.685 22.802 1.00 65.25 194 ARG A C 1
ATOM 1568 O O . ARG A 1 194 ? -4.314 24.311 23.455 1.00 65.25 194 ARG A O 1
ATOM 1575 N N . PHE A 1 195 ? -5.811 24.213 21.775 1.00 64.25 195 PHE A N 1
ATOM 1576 C CA . PHE A 1 195 ? -5.667 25.597 21.299 1.00 64.25 195 PHE A CA 1
ATOM 1577 C C . PHE A 1 195 ? -6.901 26.473 21.570 1.00 64.25 195 PHE A C 1
ATOM 1579 O O . PHE A 1 195 ? -6.949 27.620 21.130 1.00 64.25 195 PHE A O 1
ATOM 1586 N N . SER A 1 196 ? -7.900 25.959 22.293 1.00 66.25 196 SER A N 1
ATOM 1587 C CA . SER A 1 196 ? -9.055 26.755 22.722 1.00 66.25 196 SER A CA 1
ATOM 1588 C C . SER A 1 196 ? -8.645 27.754 23.814 1.00 66.25 196 SER A C 1
ATOM 1590 O O . SER A 1 196 ? -7.743 27.481 24.609 1.00 66.25 196 SER A O 1
ATOM 1592 N N . SER A 1 197 ? -9.323 28.906 23.880 1.00 53.75 197 SER A N 1
ATOM 1593 C CA . SER A 1 197 ? -8.885 30.152 24.552 1.00 53.75 197 SER A CA 1
ATOM 1594 C C . SER A 1 197 ? -8.709 30.131 26.087 1.00 53.75 197 SER A C 1
ATOM 1596 O O . SER A 1 197 ? -8.596 31.191 26.696 1.00 53.75 197 SER A O 1
ATOM 1598 N N . GLY A 1 198 ? -8.691 28.957 26.721 1.00 56.06 198 GLY A N 1
ATOM 1599 C CA . GLY A 1 198 ? -8.345 28.748 28.135 1.00 56.06 198 GLY A CA 1
ATOM 1600 C C . GLY A 1 198 ? -7.103 27.871 28.363 1.00 56.06 198 GLY A C 1
ATOM 1601 O O . GLY A 1 198 ? -6.718 27.655 29.512 1.00 56.06 198 GLY A O 1
ATOM 1602 N N . SER A 1 199 ? -6.476 27.357 27.299 1.00 50.72 199 SER A N 1
ATOM 1603 C CA . SER A 1 199 ? -5.284 26.509 27.391 1.00 50.72 199 SER A CA 1
ATOM 1604 C C . SER A 1 199 ? -4.079 27.308 27.898 1.00 50.72 199 SER A C 1
ATOM 1606 O O . SER A 1 199 ? -3.634 28.270 27.267 1.00 50.72 199 SER A O 1
ATOM 1608 N N . LYS A 1 200 ? -3.534 26.914 29.055 1.00 54.09 200 LYS A N 1
ATOM 1609 C CA . LYS A 1 200 ? -2.278 27.468 29.574 1.00 54.09 200 LYS A CA 1
ATOM 1610 C C . LYS A 1 200 ? -1.132 26.933 28.722 1.00 54.09 200 LYS A C 1
ATOM 1612 O O . LYS A 1 200 ? -0.686 25.808 28.935 1.00 54.09 200 LYS A O 1
ATOM 1617 N N . PHE A 1 201 ? -0.652 27.742 27.780 1.00 52.62 201 PHE A N 1
ATOM 1618 C CA . PHE A 1 201 ? 0.550 27.431 27.008 1.00 52.62 201 PHE A CA 1
ATOM 1619 C C . PHE A 1 201 ? 1.702 27.049 27.952 1.00 52.62 201 PHE A C 1
ATOM 1621 O O . PHE A 1 201 ? 2.068 27.865 28.805 1.00 52.62 201 PHE A O 1
ATOM 1628 N N . PRO A 1 202 ? 2.308 25.855 27.805 1.00 52.75 202 PRO A N 1
ATOM 1629 C CA . PRO A 1 202 ? 3.595 25.579 28.419 1.00 52.75 202 PRO A CA 1
ATOM 1630 C C . PRO A 1 202 ? 4.590 26.601 27.873 1.00 52.75 202 PRO A C 1
ATOM 1632 O O . PRO A 1 202 ? 4.721 26.749 26.655 1.00 52.75 202 PRO A O 1
ATOM 1635 N N . SER A 1 203 ? 5.270 27.330 28.754 1.00 50.09 203 SER A N 1
ATOM 1636 C CA . SER A 1 203 ? 6.320 28.255 28.343 1.00 50.09 203 SER A CA 1
ATOM 1637 C C . SER A 1 203 ? 7.436 27.460 27.671 1.00 50.09 203 SER A C 1
ATOM 1639 O O . SER A 1 203 ? 8.175 26.741 28.342 1.00 50.09 203 SER A O 1
ATOM 1641 N N . LEU A 1 204 ? 7.562 27.573 26.346 1.00 45.25 204 LEU A N 1
ATOM 1642 C CA . LEU A 1 204 ? 8.766 27.105 25.673 1.00 45.25 204 LEU A CA 1
ATOM 1643 C C . LEU A 1 204 ? 9.921 28.000 26.121 1.00 45.25 204 LEU A C 1
ATOM 1645 O O . LEU A 1 204 ? 10.032 29.146 25.681 1.00 45.25 204 LEU A O 1
ATOM 1649 N N . ASP A 1 205 ? 10.786 27.453 26.971 1.00 46.53 205 ASP A N 1
ATOM 1650 C CA . ASP A 1 205 ? 12.093 28.023 27.279 1.00 46.53 205 ASP A CA 1
ATOM 1651 C C . ASP A 1 205 ? 12.968 27.967 26.023 1.00 46.53 205 ASP A C 1
ATOM 1653 O O . ASP A 1 205 ? 13.772 27.058 25.825 1.00 46.53 205 ASP A O 1
ATOM 1657 N N . ILE A 1 206 ? 12.783 28.948 25.137 1.00 48.34 206 ILE A N 1
ATOM 1658 C CA . ILE A 1 206 ? 13.658 29.185 23.992 1.00 48.34 206 ILE A CA 1
ATOM 1659 C C . ILE A 1 206 ? 15.014 29.634 24.557 1.00 48.34 206 ILE A C 1
ATOM 1661 O O . ILE A 1 206 ? 15.091 30.730 25.128 1.00 48.34 206 ILE A O 1
ATOM 1665 N N . PRO A 1 207 ? 16.102 28.854 24.395 1.00 44.41 207 PRO A N 1
ATOM 1666 C CA . PRO A 1 207 ? 17.410 29.270 24.872 1.00 44.41 207 PRO A CA 1
ATOM 1667 C C . PRO A 1 207 ? 17.850 30.493 24.068 1.00 44.41 207 PRO A C 1
ATOM 1669 O O . PRO A 1 207 ? 18.072 30.410 22.857 1.00 44.41 207 PRO A O 1
ATOM 1672 N N . LYS A 1 208 ? 17.955 31.649 24.730 1.00 41.16 208 LYS A N 1
ATOM 1673 C CA . LYS A 1 208 ? 18.439 32.882 24.103 1.00 41.16 208 LYS A CA 1
ATOM 1674 C C . LYS A 1 208 ? 19.900 32.690 23.703 1.00 41.16 208 LYS A C 1
ATOM 1676 O O . LYS A 1 208 ? 20.786 32.783 24.547 1.00 41.16 208 LYS A O 1
ATOM 1681 N N . GLN A 1 209 ? 20.150 32.439 22.420 1.00 43.59 209 GLN A N 1
ATOM 1682 C CA . GLN A 1 209 ? 21.498 32.530 21.870 1.00 43.59 209 GLN A CA 1
ATOM 1683 C C . GLN A 1 209 ? 21.969 33.985 21.962 1.00 43.59 209 GLN A C 1
ATOM 1685 O O . GLN A 1 209 ? 21.310 34.892 21.452 1.00 43.59 209 GLN A O 1
ATOM 1690 N N . GLU A 1 210 ? 23.106 34.206 22.619 1.00 43.50 210 GLU A N 1
ATOM 1691 C CA . GLU A 1 210 ? 23.738 35.519 22.725 1.00 43.50 210 GLU A CA 1
ATOM 1692 C C . GLU A 1 210 ? 24.337 35.935 21.373 1.00 43.50 210 GLU A C 1
ATOM 1694 O O . GLU A 1 210 ? 25.498 35.661 21.066 1.00 43.50 210 GLU A O 1
ATOM 1699 N N . THR A 1 211 ? 23.549 36.617 20.541 1.00 38.97 211 THR A N 1
ATOM 1700 C CA . THR A 1 211 ? 24.070 37.263 19.333 1.00 38.97 211 THR A CA 1
ATOM 1701 C C . THR A 1 211 ? 24.746 38.592 19.682 1.00 38.97 211 THR A C 1
ATOM 1703 O O . THR A 1 211 ? 24.222 39.435 20.411 1.00 38.97 211 THR A O 1
ATOM 1706 N N . MET A 1 212 ? 25.974 38.753 19.188 1.00 36.72 212 MET A N 1
ATOM 1707 C CA . MET A 1 212 ? 26.890 39.823 19.585 1.00 36.72 212 MET A CA 1
ATOM 1708 C C . MET A 1 212 ? 26.417 41.230 19.182 1.00 36.72 212 MET A C 1
ATOM 1710 O O . MET A 1 212 ? 25.872 41.449 18.103 1.00 36.72 212 MET A O 1
ATOM 1714 N N . LYS A 1 213 ? 26.735 42.219 20.026 1.00 40.19 213 LYS A N 1
ATOM 1715 C CA . LYS A 1 213 ? 26.542 43.654 19.752 1.00 40.19 213 LYS A CA 1
ATOM 1716 C C . LYS A 1 213 ? 27.423 44.143 18.590 1.00 40.19 213 LYS A C 1
ATOM 1718 O O . LYS A 1 213 ? 28.643 44.008 18.679 1.00 40.19 213 LYS A O 1
ATOM 1723 N N . LYS A 1 214 ? 26.854 44.896 17.634 1.00 32.53 214 LYS A N 1
ATOM 1724 C CA . LYS A 1 214 ? 27.563 46.016 16.973 1.00 32.53 214 LYS A CA 1
ATOM 1725 C C . LYS A 1 214 ? 26.638 47.029 16.267 1.00 32.53 214 LYS A C 1
ATOM 1727 O O . LYS A 1 214 ? 25.861 46.625 15.419 1.00 32.53 214 LYS A O 1
ATOM 1732 N N . HIS A 1 215 ? 26.854 48.316 16.586 1.00 35.03 215 HIS A N 1
ATOM 1733 C CA . HIS A 1 215 ? 26.461 49.570 15.888 1.00 35.03 215 HIS A CA 1
ATOM 1734 C C . HIS A 1 215 ? 24.947 49.832 15.641 1.00 35.03 215 HIS A C 1
ATOM 1736 O O . HIS A 1 215 ? 24.217 48.943 15.236 1.00 35.03 215 HIS A O 1
ATOM 1742 N N . GLN A 1 216 ? 24.345 50.974 16.029 1.00 33.91 216 GLN A N 1
ATOM 1743 C CA . GLN A 1 216 ? 24.566 52.389 15.615 1.00 33.91 216 GLN A CA 1
ATOM 1744 C C . GLN A 1 216 ? 24.349 52.601 14.097 1.00 33.91 216 GLN A C 1
ATOM 1746 O O . GLN A 1 216 ? 24.925 51.849 13.323 1.00 33.91 216 GLN A O 1
ATOM 1751 N N . SER A 1 217 ? 23.571 53.585 13.610 1.00 30.25 217 SER A N 1
ATOM 1752 C CA . SER A 1 217 ? 22.988 54.798 14.242 1.00 30.25 217 SER A CA 1
ATOM 1753 C C . SER A 1 217 ? 21.767 55.385 13.481 1.00 30.25 217 SER A C 1
ATOM 1755 O O . SER A 1 217 ? 21.546 55.017 12.335 1.00 30.25 217 SER A O 1
ATOM 1757 N N . SER A 1 218 ? 21.080 56.367 14.107 1.00 30.56 218 SER A N 1
ATOM 1758 C CA . SER A 1 218 ? 20.398 57.560 13.513 1.00 30.56 218 SER A CA 1
ATOM 1759 C C . SER A 1 218 ? 19.276 57.356 12.460 1.00 30.56 218 SER A C 1
ATOM 1761 O O . SER A 1 218 ? 19.558 56.908 11.358 1.00 30.56 218 SER A O 1
ATOM 1763 N N . GLU A 1 219 ? 17.994 57.647 12.763 1.00 31.00 219 GLU A N 1
ATOM 1764 C CA . GLU A 1 219 ? 17.274 58.952 12.573 1.00 31.00 219 GLU A CA 1
ATOM 1765 C C . GLU A 1 219 ? 16.363 58.933 11.307 1.00 31.00 219 GLU A C 1
ATOM 1767 O O . GLU A 1 219 ? 16.675 58.194 10.385 1.00 31.00 219 GLU A O 1
ATOM 1772 N N . THR A 1 220 ? 15.215 59.627 11.156 1.00 26.30 220 THR A N 1
ATOM 1773 C CA . THR A 1 220 ? 14.491 60.698 11.898 1.00 26.30 220 THR A CA 1
ATOM 1774 C C . THR A 1 220 ? 12.942 60.551 11.788 1.00 26.30 220 THR A C 1
ATOM 1776 O O . THR A 1 220 ? 12.466 59.933 10.848 1.00 26.30 220 THR A O 1
ATOM 1779 N N . SER A 1 221 ? 12.204 61.169 12.740 1.00 29.61 221 SER A N 1
ATOM 1780 C CA . SER A 1 221 ? 10.876 61.871 12.669 1.00 29.61 221 SER A CA 1
ATOM 1781 C C . SER A 1 221 ? 9.659 61.282 11.881 1.00 29.61 221 SER A C 1
ATOM 1783 O O . SER A 1 221 ? 9.801 60.622 10.868 1.00 29.61 221 SER A O 1
ATOM 1785 N N . SER A 1 222 ? 8.385 61.505 12.258 1.00 28.52 222 SER A N 1
ATOM 1786 C CA . SER A 1 222 ? 7.775 62.713 12.854 1.00 28.52 222 SER A CA 1
ATOM 1787 C C . SER A 1 222 ? 6.389 62.492 13.533 1.00 28.52 222 SER A C 1
ATOM 1789 O O . SER A 1 222 ? 5.593 61.700 13.052 1.00 28.52 222 SER A O 1
ATOM 1791 N N . VAL A 1 223 ? 6.132 63.247 14.627 1.00 28.88 223 VAL A N 1
ATOM 1792 C CA . VAL A 1 223 ? 4.915 64.056 14.985 1.00 28.88 223 VAL A CA 1
ATOM 1793 C C . VAL A 1 223 ? 3.514 63.373 14.883 1.00 28.88 223 VAL A C 1
ATOM 1795 O O . VAL A 1 223 ? 3.176 62.806 13.860 1.00 28.88 223 VAL A O 1
ATOM 1798 N N . VAL A 1 224 ? 2.616 63.371 15.890 1.00 29.08 224 VAL A N 1
ATOM 1799 C CA . VAL A 1 224 ? 1.881 64.495 16.549 1.00 29.08 224 VAL A CA 1
ATOM 1800 C C . VAL A 1 224 ? 1.665 64.232 18.063 1.00 29.08 224 VAL A C 1
ATOM 1802 O O . VAL A 1 224 ? 1.767 63.102 18.526 1.00 29.08 224 VAL A O 1
ATOM 1805 N N . ASN A 1 225 ? 1.384 65.287 18.839 1.00 30.70 225 ASN A N 1
ATOM 1806 C CA . ASN A 1 225 ? 1.344 65.334 20.311 1.00 30.70 225 ASN A CA 1
ATOM 1807 C C . ASN A 1 225 ? -0.021 65.866 20.851 1.00 30.70 225 ASN A C 1
ATOM 1809 O O . ASN A 1 225 ? -0.783 66.411 20.058 1.00 30.70 225 ASN A O 1
ATOM 1813 N N . GLN A 1 226 ? -0.224 65.850 22.186 1.00 35.22 226 GLN A N 1
ATOM 1814 C CA . GLN A 1 226 ? -1.274 66.558 22.987 1.00 35.22 226 GLN A CA 1
ATOM 1815 C C . GLN A 1 226 ? -2.713 65.961 23.036 1.00 35.22 226 GLN A C 1
ATOM 1817 O O . GLN A 1 226 ? -3.126 65.306 22.088 1.00 35.22 226 GLN A O 1
ATOM 1822 N N . THR A 1 227 ? -3.544 66.135 24.091 1.00 27.78 227 THR A N 1
ATOM 1823 C CA . THR A 1 227 ? -3.492 66.927 25.365 1.00 27.78 227 THR A CA 1
ATOM 1824 C C . THR A 1 227 ? -3.872 66.098 26.633 1.00 27.78 227 THR A C 1
ATOM 1826 O O . THR A 1 227 ? -4.092 64.894 26.561 1.00 27.78 227 THR A O 1
ATOM 1829 N N . SER A 1 228 ? -3.886 66.745 27.812 1.00 34.25 228 SER A N 1
ATOM 1830 C CA . SER A 1 228 ? -3.852 66.205 29.190 1.00 34.25 228 SER A CA 1
ATOM 1831 C C . SER A 1 228 ? -5.142 66.375 30.039 1.00 34.25 228 SER A C 1
ATOM 1833 O O . SER A 1 228 ? -6.113 66.961 29.566 1.00 34.25 228 SER A O 1
ATOM 1835 N N . SER A 1 229 ? -5.044 66.018 31.343 1.00 29.09 229 SER A N 1
ATOM 1836 C CA . SER A 1 229 ? -5.846 66.520 32.502 1.00 29.09 229 SER A CA 1
ATOM 1837 C C . SER A 1 229 ? -7.161 65.744 32.814 1.00 29.09 229 SER A C 1
ATOM 1839 O O . SER A 1 229 ? -7.830 65.321 31.882 1.00 29.09 229 SER A O 1
ATOM 1841 N N . ILE A 1 230 ? -7.625 65.504 34.064 1.00 30.42 230 ILE A N 1
ATOM 1842 C CA . ILE A 1 230 ? -7.149 65.843 35.434 1.00 30.42 230 ILE A CA 1
ATOM 1843 C C . ILE A 1 230 ? -7.810 64.938 36.526 1.00 30.42 230 ILE A C 1
ATOM 1845 O O . ILE A 1 230 ? -8.821 64.315 36.230 1.00 30.42 230 ILE A O 1
ATOM 1849 N N . ASP A 1 231 ? -7.249 64.927 37.751 1.00 26.92 231 ASP A N 1
ATOM 1850 C CA . ASP A 1 231 ? -7.777 64.555 39.102 1.00 26.92 231 ASP A CA 1
ATOM 1851 C C . ASP A 1 231 ? -8.631 63.283 39.368 1.00 26.92 231 ASP A C 1
ATOM 1853 O O . ASP A 1 231 ? -9.487 62.886 38.593 1.00 26.92 231 ASP A O 1
ATOM 1857 N N . THR A 1 232 ? -8.416 62.496 40.438 1.00 27.17 232 THR A N 1
ATOM 1858 C CA . THR A 1 232 ? -8.333 62.757 41.907 1.00 27.17 232 THR A CA 1
ATOM 1859 C C . THR A 1 232 ? -9.689 63.010 42.595 1.00 27.17 232 THR A C 1
ATOM 1861 O O . THR A 1 232 ? -10.082 64.157 42.762 1.00 27.17 232 THR A O 1
ATOM 1864 N N . PHE A 1 233 ? -10.322 61.967 43.164 1.00 24.92 233 PHE A N 1
ATOM 1865 C CA . PHE A 1 233 ? -10.795 62.008 44.566 1.00 24.92 233 PHE A CA 1
ATOM 1866 C C . PHE A 1 233 ? -11.069 60.611 45.164 1.00 24.92 233 PHE A C 1
ATOM 1868 O O . PHE A 1 233 ? -11.134 59.612 44.450 1.00 24.92 233 PHE A O 1
ATOM 1875 N N . ARG A 1 234 ? -11.183 60.542 46.499 1.00 32.06 234 ARG A N 1
ATOM 1876 C CA . ARG A 1 234 ? -11.197 59.320 47.322 1.00 32.06 234 ARG A CA 1
ATOM 1877 C C . ARG A 1 234 ? -12.075 59.522 48.567 1.00 32.06 234 ARG A C 1
ATOM 1879 O O . ARG A 1 234 ? -11.785 60.424 49.340 1.00 32.06 234 ARG A O 1
ATOM 1886 N N . SER A 1 235 ? -13.053 58.645 48.801 1.00 31.06 235 SER A N 1
ATOM 1887 C CA . SER A 1 235 ? -13.807 58.492 50.067 1.00 31.06 235 SER A CA 1
ATOM 1888 C C . SER A 1 235 ? -14.496 57.117 50.089 1.00 31.06 235 SER A C 1
ATOM 1890 O O . SER A 1 235 ? -14.810 56.615 49.017 1.00 31.06 235 SER A O 1
ATOM 1892 N N . SER A 1 236 ? -14.882 56.463 51.191 1.00 33.53 236 SER A N 1
ATOM 1893 C CA . SER A 1 236 ? -14.473 56.374 52.612 1.00 33.53 236 SER A CA 1
ATOM 1894 C C . SER A 1 236 ? -15.721 55.994 53.431 1.00 33.53 236 SER A C 1
ATOM 1896 O O . SER A 1 236 ? -16.713 56.711 53.341 1.00 33.53 236 SER A O 1
ATOM 1898 N N . GLY A 1 237 ? -15.638 54.963 54.282 1.00 29.73 237 GLY A N 1
ATOM 1899 C CA . GLY A 1 237 ? -16.663 54.619 55.289 1.00 29.73 237 GLY A CA 1
ATOM 1900 C C . GLY A 1 237 ? -18.007 54.090 54.746 1.00 29.73 237 GLY A C 1
ATOM 1901 O O . GLY A 1 237 ? -18.294 54.205 53.562 1.00 29.73 237 GLY A O 1
ATOM 1902 N N . THR A 1 238 ? -18.878 53.473 55.550 1.00 31.02 238 THR A N 1
ATOM 1903 C CA . THR A 1 238 ? -18.727 52.931 56.922 1.00 31.02 238 THR A CA 1
ATOM 1904 C C . THR A 1 238 ? -19.897 51.974 57.204 1.00 31.02 238 THR A C 1
ATOM 1906 O O . THR A 1 238 ? -20.928 52.048 56.542 1.00 31.02 238 THR A O 1
ATOM 1909 N N . GLN A 1 239 ? -19.756 51.089 58.193 1.00 36.31 239 GLN A N 1
ATOM 1910 C CA . GLN A 1 239 ? -20.856 50.259 58.713 1.00 36.31 239 GLN A CA 1
ATOM 1911 C C . GLN A 1 239 ? -21.919 51.111 59.433 1.00 36.31 239 GLN A C 1
ATOM 1913 O O . GLN A 1 239 ? -21.555 52.118 60.038 1.00 36.31 239 GLN A O 1
ATOM 1918 N N . SER A 1 240 ? -23.172 50.637 59.508 1.00 32.72 240 SER A N 1
ATOM 1919 C CA . SER A 1 240 ? -23.877 50.545 60.802 1.00 32.72 240 SER A CA 1
ATOM 1920 C C . SER A 1 240 ? -25.114 49.632 60.768 1.00 32.72 240 SER A C 1
ATOM 1922 O O . SER A 1 240 ? -25.661 49.329 59.711 1.00 32.72 240 SER A O 1
ATOM 1924 N N . SER A 1 241 ? -25.529 49.224 61.967 1.00 32.34 241 SER A N 1
ATOM 1925 C CA . SER A 1 241 ? -26.739 48.474 62.325 1.00 32.34 241 SER A CA 1
ATOM 1926 C C . SER A 1 241 ? -27.931 49.408 62.607 1.00 32.34 241 SER A C 1
ATOM 1928 O O . SER A 1 241 ? -27.720 50.576 62.937 1.00 32.34 241 SER A O 1
ATOM 1930 N N . VAL A 1 242 ? -29.163 48.880 62.565 1.00 33.19 242 VAL A N 1
ATOM 1931 C CA . VAL A 1 242 ? -30.352 49.447 63.240 1.00 33.19 242 VAL A CA 1
ATOM 1932 C C . VAL A 1 242 ? -31.176 48.304 63.862 1.00 33.19 242 VAL A C 1
ATOM 1934 O O . VAL A 1 242 ? -31.157 47.178 63.367 1.00 33.19 242 VAL A O 1
ATOM 1937 N N . HIS A 1 243 ? -31.863 48.596 64.968 1.00 35.78 243 HIS A N 1
ATOM 1938 C CA . HIS A 1 243 ? -32.558 47.671 65.876 1.00 35.78 243 HIS A CA 1
ATOM 1939 C C . HIS A 1 243 ? -33.967 48.222 66.224 1.00 35.78 243 HIS A C 1
ATOM 1941 O O . HIS A 1 243 ? -34.251 49.367 65.875 1.00 35.78 243 HIS A O 1
ATOM 1947 N N . ASP A 1 244 ? -34.759 47.464 67.008 1.00 35.00 244 ASP A N 1
ATOM 1948 C CA . ASP A 1 244 ? -36.035 47.861 67.678 1.00 35.00 244 ASP A CA 1
ATOM 1949 C C . ASP A 1 244 ? -37.306 47.843 66.778 1.00 35.00 244 ASP A C 1
ATOM 1951 O O . ASP A 1 244 ? -37.196 48.062 65.576 1.00 35.00 244 ASP A O 1
ATOM 1955 N N . VAL A 1 245 ? -38.548 47.522 67.199 1.00 35.28 245 VAL A N 1
ATOM 1956 C CA . VAL A 1 245 ? -39.285 47.439 68.501 1.00 35.28 245 VAL A CA 1
ATOM 1957 C C . VAL A 1 245 ? -40.238 46.202 68.459 1.00 35.28 245 VAL A C 1
ATOM 1959 O O . VAL A 1 245 ? -40.611 45.796 67.362 1.00 35.28 245 VAL A O 1
ATOM 1962 N N . GLY A 1 246 ? -40.756 45.545 69.517 1.00 34.50 246 GLY A N 1
ATOM 1963 C CA . GLY A 1 246 ? -40.544 45.629 70.977 1.00 34.50 246 GLY A CA 1
ATOM 1964 C C . GLY A 1 246 ? -41.835 45.425 71.830 1.00 34.50 246 GLY A C 1
ATOM 1965 O O . GLY A 1 246 ? -42.663 46.326 71.900 1.00 34.50 246 GLY A O 1
ATOM 1966 N N . GLY A 1 247 ? -41.977 44.286 72.541 1.00 32.19 247 GLY A N 1
ATOM 1967 C CA . GLY A 1 247 ? -43.030 43.996 73.557 1.00 32.19 247 GLY A CA 1
ATOM 1968 C C . GLY A 1 247 ? -44.192 43.076 73.105 1.00 32.19 247 GLY A C 1
ATOM 1969 O O . GLY A 1 247 ? -44.609 43.138 71.958 1.00 32.19 247 GLY A O 1
ATOM 1970 N N . GLY A 1 248 ? -44.785 42.197 73.930 1.00 33.09 248 GLY A N 1
ATOM 1971 C CA . GLY A 1 248 ? -44.494 41.768 75.312 1.00 33.09 248 GLY A CA 1
ATOM 1972 C C . GLY A 1 248 ? -45.708 41.037 75.938 1.00 33.09 248 GLY A C 1
ATOM 1973 O O . GLY A 1 248 ? -46.837 41.457 75.708 1.00 33.09 248 GLY A O 1
ATOM 1974 N N . GLY A 1 249 ? -45.521 39.965 76.725 1.00 30.80 249 GLY A N 1
ATOM 1975 C CA . GLY A 1 249 ? -46.643 39.272 77.399 1.00 30.80 249 GLY A CA 1
ATOM 1976 C C . GLY A 1 249 ? -46.329 37.854 77.897 1.00 30.80 249 GLY A C 1
ATOM 1977 O O . GLY A 1 249 ? -45.976 36.980 77.116 1.00 30.80 249 GLY A O 1
ATOM 1978 N N . ALA A 1 250 ? -46.437 37.633 79.207 1.00 35.44 250 ALA A N 1
ATOM 1979 C CA . ALA A 1 250 ? -46.002 36.425 79.908 1.00 35.44 250 ALA A CA 1
ATOM 1980 C C . ALA A 1 250 ? -46.950 35.208 79.816 1.00 35.44 250 ALA A C 1
ATOM 1982 O O . ALA A 1 250 ? -48.164 35.365 79.855 1.00 35.44 250 ALA A O 1
ATOM 1983 N N . GLY A 1 251 ? -46.356 34.010 79.930 1.00 32.06 251 GLY A N 1
ATOM 1984 C CA . GLY A 1 251 ? -46.841 32.949 80.828 1.00 32.06 251 GLY A CA 1
ATOM 1985 C C . GLY A 1 251 ? -47.914 31.982 80.309 1.00 32.06 251 GLY A C 1
ATOM 1986 O O . GLY A 1 251 ? -49.061 32.354 80.100 1.00 32.06 251 GLY A O 1
ATOM 1987 N N . GLY A 1 252 ? -47.568 30.693 80.245 1.00 32.81 252 GLY A N 1
ATOM 1988 C CA . GLY A 1 252 ? -48.534 29.611 80.034 1.00 32.81 252 GLY A CA 1
ATOM 1989 C C . GLY A 1 252 ? -47.855 28.275 79.750 1.00 32.81 252 GLY A C 1
ATOM 1990 O O . GLY A 1 252 ? -47.407 28.038 78.634 1.00 32.81 252 GLY A O 1
ATOM 1991 N N . ALA A 1 253 ? -47.762 27.403 80.756 1.00 40.50 253 ALA A N 1
ATOM 1992 C CA . ALA A 1 253 ? -47.339 26.022 80.542 1.00 40.50 253 ALA A CA 1
ATOM 1993 C C . ALA A 1 253 ? -48.442 25.251 79.801 1.00 40.50 253 ALA A C 1
ATOM 1995 O O . ALA A 1 253 ? -49.613 25.342 80.163 1.00 40.50 253 ALA A O 1
ATOM 1996 N N . GLY A 1 254 ? -48.058 24.480 78.787 1.00 35.47 254 GLY A N 1
ATOM 1997 C CA . GLY A 1 254 ? -48.982 23.723 77.948 1.00 35.47 254 GLY A CA 1
ATOM 1998 C C . GLY A 1 254 ? -48.234 22.677 77.139 1.00 35.47 254 GLY A C 1
ATOM 1999 O O . GLY A 1 254 ? -48.044 22.842 75.938 1.00 35.47 254 GLY A O 1
ATOM 2000 N N . ALA A 1 255 ? -47.774 21.620 77.811 1.00 47.19 255 ALA A N 1
ATOM 2001 C CA . ALA A 1 255 ? -47.300 20.421 77.134 1.00 47.19 255 ALA A CA 1
ATOM 2002 C C . ALA A 1 255 ? -48.506 19.735 76.475 1.00 47.19 255 ALA A C 1
ATOM 2004 O O . ALA A 1 255 ? -49.257 19.020 77.131 1.00 47.19 255 ALA A O 1
ATOM 2005 N N . GLY A 1 256 ? -48.714 20.026 75.193 1.00 37.03 256 GLY A N 1
ATOM 2006 C CA . GLY A 1 256 ? -49.596 19.269 74.318 1.00 37.03 256 GLY A CA 1
ATOM 2007 C C . GLY A 1 256 ? -48.735 18.429 73.394 1.00 37.03 256 GLY A C 1
ATOM 2008 O O . GLY A 1 256 ? -48.179 18.957 72.432 1.00 37.03 256 GLY A O 1
ATOM 2009 N N . GLU A 1 257 ? -48.607 17.140 73.696 1.00 43.34 257 GLU A N 1
ATOM 2010 C CA . GLU A 1 257 ? -48.125 16.173 72.715 1.00 43.34 257 GLU A CA 1
ATOM 2011 C C . GLU A 1 257 ? -49.067 16.220 71.502 1.00 43.34 257 GLU A C 1
ATOM 2013 O O . GLU A 1 257 ? -50.288 16.124 71.682 1.00 43.34 257 GLU A O 1
ATOM 2018 N N . PRO A 1 258 ? -48.562 16.339 70.262 1.00 45.41 258 PRO A N 1
ATOM 2019 C CA . PRO A 1 258 ? -49.312 15.813 69.144 1.00 45.41 258 PRO A CA 1
ATOM 2020 C C . PRO A 1 258 ? -49.341 14.298 69.346 1.00 45.41 258 PRO A C 1
ATOM 2022 O O . PRO A 1 258 ? -48.337 13.622 69.125 1.00 45.41 258 PRO A O 1
ATOM 2025 N N . VAL A 1 259 ? -50.481 13.775 69.803 1.00 47.88 259 VAL A N 1
ATOM 2026 C CA . VAL A 1 259 ? -50.764 12.342 69.720 1.00 47.88 259 VAL A CA 1
ATOM 2027 C C . VAL A 1 259 ? -50.808 12.014 68.234 1.00 47.88 259 VAL A C 1
ATOM 2029 O O . VAL A 1 259 ? -51.803 12.252 67.551 1.00 47.88 259 VAL A O 1
ATOM 2032 N N . ILE A 1 260 ? -49.669 11.561 67.722 1.00 48.38 260 ILE A N 1
ATOM 2033 C CA . ILE A 1 260 ? -49.589 10.875 66.445 1.00 48.38 260 ILE A CA 1
ATOM 2034 C C . ILE A 1 260 ? -50.264 9.537 66.718 1.00 48.38 260 ILE A C 1
ATOM 2036 O O . ILE A 1 260 ? -49.695 8.716 67.435 1.00 48.38 260 ILE A O 1
ATOM 2040 N N . ASP A 1 261 ? -51.485 9.356 66.208 1.00 43.69 261 ASP A N 1
ATOM 2041 C CA . ASP A 1 261 ? -52.097 8.030 66.145 1.00 43.69 261 ASP A CA 1
ATOM 2042 C C . ASP A 1 261 ? -51.082 7.102 65.474 1.00 43.69 261 ASP A C 1
ATOM 2044 O O . ASP A 1 261 ? -50.668 7.331 64.332 1.00 43.69 261 ASP A O 1
ATOM 2048 N N . GLU A 1 262 ? -50.638 6.094 66.220 1.00 52.34 262 GLU A N 1
ATOM 2049 C CA . GLU A 1 262 ? -49.697 5.089 65.750 1.00 52.34 262 GLU A CA 1
ATOM 2050 C C . GLU A 1 262 ? -50.439 4.227 64.725 1.00 52.34 262 GLU A C 1
ATOM 2052 O O . GLU A 1 262 ? -51.144 3.277 65.062 1.00 52.34 262 GLU A O 1
ATOM 2057 N N . TYR A 1 263 ? -50.369 4.652 63.460 1.00 57.25 263 TYR A N 1
ATOM 2058 C CA . TYR A 1 263 ? -51.006 3.988 62.330 1.00 57.25 263 TYR A CA 1
ATOM 2059 C C . TYR A 1 263 ? -50.329 2.631 62.112 1.00 57.25 263 TYR A C 1
ATOM 2061 O O . TYR A 1 263 ? -49.359 2.506 61.361 1.00 57.25 263 TYR A O 1
ATOM 2069 N N . GLU A 1 264 ? -50.823 1.612 62.817 1.00 60.25 264 GLU A N 1
ATOM 2070 C CA . GLU A 1 264 ? -50.437 0.221 62.615 1.00 60.25 264 GLU A CA 1
ATOM 2071 C C . GLU A 1 264 ? -50.849 -0.205 61.199 1.00 60.25 264 GLU A C 1
ATOM 2073 O O . GLU A 1 264 ? -52.006 -0.534 60.929 1.00 60.25 264 GLU A O 1
ATOM 2078 N N . MET A 1 265 ? -49.871 -0.159 60.290 1.00 62.88 265 MET A N 1
ATOM 2079 C CA . MET A 1 265 ? -49.977 -0.568 58.887 1.00 62.88 265 MET A CA 1
ATOM 2080 C C . MET A 1 265 ? -50.711 -1.908 58.771 1.00 62.88 265 MET A C 1
ATOM 2082 O O . MET A 1 265 ? -50.341 -2.876 59.443 1.00 62.88 265 MET A O 1
ATOM 2086 N N . SER A 1 266 ? -51.717 -1.994 57.899 1.00 80.31 266 SER A N 1
ATOM 2087 C CA . SER A 1 266 ? -52.526 -3.214 57.758 1.00 80.31 266 SER A CA 1
ATOM 2088 C C . SER A 1 266 ? -51.676 -4.413 57.307 1.00 80.31 266 SER A C 1
ATOM 2090 O O . SER A 1 266 ? -50.691 -4.230 56.598 1.00 80.31 266 SER A O 1
ATOM 2092 N N . GLU A 1 267 ? -52.063 -5.655 57.629 1.00 78.94 267 GLU A N 1
ATOM 2093 C CA . GLU A 1 267 ? -51.342 -6.864 57.172 1.00 78.94 267 GLU A CA 1
ATOM 2094 C C . GLU A 1 267 ? -51.124 -6.876 55.645 1.00 78.94 267 GLU A C 1
ATOM 2096 O O . GLU A 1 267 ? -50.052 -7.244 55.166 1.00 78.94 267 GLU A O 1
ATOM 2101 N N . LEU A 1 268 ? -52.114 -6.405 54.874 1.00 79.81 268 LEU A N 1
ATOM 2102 C CA . LEU A 1 268 ? -52.005 -6.247 53.419 1.00 79.81 268 LEU A CA 1
ATOM 2103 C C . LEU A 1 268 ? -50.932 -5.211 53.036 1.00 79.81 268 LEU A C 1
ATOM 2105 O O . LEU A 1 268 ? -50.129 -5.442 52.139 1.00 79.81 268 LEU A O 1
ATOM 2109 N N . GLU A 1 269 ? -50.901 -4.092 53.750 1.00 79.50 269 GLU A N 1
ATOM 2110 C CA . GLU A 1 269 ? -50.004 -2.954 53.532 1.00 79.50 269 GLU A CA 1
ATOM 2111 C C . GLU A 1 269 ? -48.551 -3.297 53.907 1.00 79.50 269 GLU A C 1
ATOM 2113 O O . GLU A 1 269 ? -47.607 -2.900 53.222 1.00 79.50 269 GLU A O 1
ATOM 2118 N N . GLN A 1 270 ? -48.364 -4.119 54.946 1.00 82.25 270 GLN A N 1
ATOM 2119 C CA . GLN A 1 270 ? -47.075 -4.710 55.312 1.00 82.25 270 GLN A CA 1
ATOM 2120 C C . GLN A 1 270 ? -46.563 -5.659 54.216 1.00 82.25 270 GLN A C 1
ATOM 2122 O O . GLN A 1 270 ? -45.385 -5.607 53.858 1.00 82.25 270 GLN A O 1
ATOM 2127 N N . ILE A 1 271 ? -47.440 -6.494 53.642 1.00 82.62 271 ILE A N 1
ATOM 2128 C CA . ILE A 1 271 ? -47.097 -7.395 52.530 1.00 82.62 271 ILE A CA 1
ATOM 2129 C C . ILE A 1 271 ? -46.741 -6.594 51.267 1.00 82.62 271 ILE A C 1
ATOM 2131 O O . ILE A 1 271 ? -45.723 -6.879 50.635 1.00 82.62 271 ILE A O 1
ATOM 2135 N N . GLU A 1 272 ? -47.523 -5.572 50.910 1.00 83.25 272 GLU A N 1
ATOM 2136 C CA . GLU A 1 272 ? -47.243 -4.698 49.761 1.00 83.25 272 GLU A CA 1
ATOM 2137 C C . GLU A 1 272 ? -45.929 -3.920 49.931 1.00 83.25 272 GLU A C 1
ATOM 2139 O O . GLU A 1 272 ? -45.109 -3.881 49.008 1.00 83.25 272 GLU A O 1
ATOM 2144 N N . SER A 1 273 ? -45.676 -3.378 51.127 1.00 81.44 273 SER A N 1
ATOM 2145 C CA . SER A 1 273 ? -44.413 -2.722 51.484 1.00 81.44 273 SER A CA 1
ATOM 2146 C C . SER A 1 273 ? -43.219 -3.677 51.358 1.00 81.44 273 SER A C 1
ATOM 2148 O O . SER A 1 273 ? -42.215 -3.339 50.725 1.00 81.44 273 SER A O 1
ATOM 2150 N N . HIS A 1 274 ? -43.342 -4.911 51.860 1.00 85.31 274 HIS A N 1
ATOM 2151 C CA . HIS A 1 274 ? -42.292 -5.923 51.743 1.00 85.31 274 HIS A CA 1
ATOM 2152 C C . HIS A 1 274 ? -42.021 -6.324 50.282 1.00 85.31 274 HIS A C 1
ATOM 2154 O O . HIS A 1 274 ? -40.863 -6.408 49.869 1.00 85.31 274 HIS A O 1
ATOM 2160 N N . ILE A 1 275 ? -43.067 -6.504 49.466 1.00 88.69 275 ILE A N 1
ATOM 2161 C CA . ILE A 1 275 ? -42.927 -6.781 48.027 1.00 88.69 275 ILE A CA 1
ATOM 2162 C C . ILE A 1 275 ? -42.199 -5.629 47.323 1.00 88.69 275 ILE A C 1
ATOM 2164 O O . ILE A 1 275 ? -41.267 -5.879 46.555 1.00 88.69 275 ILE A O 1
ATOM 2168 N N . ARG A 1 276 ? -42.569 -4.372 47.607 1.00 89.00 276 ARG A N 1
ATOM 2169 C CA . ARG A 1 276 ? -41.893 -3.189 47.052 1.00 89.00 276 ARG A CA 1
ATOM 2170 C C . ARG A 1 276 ? -40.427 -3.125 47.483 1.00 89.00 276 ARG A C 1
ATOM 2172 O O . ARG A 1 276 ? -39.566 -2.877 46.643 1.00 89.00 276 ARG A O 1
ATOM 2179 N N . GLN A 1 277 ? -40.125 -3.407 48.750 1.00 88.62 277 GLN A N 1
ATOM 2180 C CA . GLN A 1 277 ? -38.754 -3.446 49.262 1.00 88.62 277 GLN A CA 1
ATOM 2181 C C . GLN A 1 277 ? -37.894 -4.488 48.530 1.00 88.62 277 GLN A C 1
ATOM 2183 O O . GLN A 1 277 ? -36.785 -4.169 48.102 1.00 88.62 277 GLN A O 1
ATOM 2188 N N . VAL A 1 278 ? -38.410 -5.704 48.320 1.00 90.81 278 VAL A N 1
ATOM 2189 C CA . VAL A 1 278 ? -37.708 -6.760 47.567 1.00 90.81 278 VAL A CA 1
ATOM 2190 C C . VAL A 1 278 ? -37.500 -6.365 46.098 1.00 90.81 278 VAL A C 1
ATOM 2192 O O . VAL A 1 278 ? -36.423 -6.591 45.546 1.00 90.81 278 VAL A O 1
ATOM 2195 N N . GLN A 1 279 ? -38.491 -5.733 45.461 1.00 92.44 279 GLN A N 1
ATOM 2196 C CA . GLN A 1 279 ? -38.371 -5.239 44.082 1.00 92.44 279 GLN A CA 1
ATOM 2197 C C . GLN A 1 279 ? -37.298 -4.149 43.943 1.00 92.44 279 GLN A C 1
ATOM 2199 O O . GLN A 1 279 ? -36.473 -4.225 43.034 1.00 92.44 279 GLN A O 1
ATOM 2204 N N . LEU A 1 280 ? -37.276 -3.177 44.858 1.00 91.81 280 LEU A N 1
ATOM 2205 C CA . LEU A 1 280 ? -36.288 -2.095 44.894 1.00 91.81 280 LEU A CA 1
ATOM 2206 C C . LEU A 1 280 ? -34.862 -2.623 45.140 1.00 91.81 280 LEU A C 1
ATOM 2208 O O . LEU A 1 280 ? -33.919 -2.200 44.471 1.00 91.81 280 LEU A O 1
ATOM 2212 N N . GLN A 1 281 ? -34.697 -3.598 46.041 1.00 90.56 281 GLN A N 1
ATOM 2213 C CA . GLN A 1 281 ? -33.408 -4.263 46.272 1.00 90.56 281 GLN A CA 1
ATOM 2214 C C . GLN A 1 281 ? -32.904 -4.990 45.015 1.00 90.56 281 GLN A C 1
ATOM 2216 O O . GLN A 1 281 ? -31.740 -4.826 44.643 1.00 90.56 281 GLN A O 1
ATOM 2221 N N . TYR A 1 282 ? -33.780 -5.724 44.321 1.00 93.62 282 TYR A N 1
ATOM 2222 C CA . TYR A 1 282 ? -33.445 -6.384 43.055 1.00 93.62 282 TYR A CA 1
ATOM 2223 C C . TYR A 1 282 ? -33.119 -5.381 41.931 1.00 93.62 282 TYR A C 1
ATOM 2225 O O . TYR A 1 282 ? -32.195 -5.609 41.149 1.00 93.62 282 TYR A O 1
ATOM 2233 N N . GLU A 1 283 ? -33.832 -4.249 41.854 1.00 93.88 283 GLU A N 1
ATOM 2234 C CA . GLU A 1 283 ? -33.513 -3.166 40.912 1.00 93.88 283 GLU A CA 1
ATOM 2235 C C . GLU A 1 283 ? -32.093 -2.633 41.165 1.00 93.88 283 GLU A C 1
ATOM 2237 O O . GLU A 1 283 ? -31.284 -2.580 40.237 1.00 93.88 283 GLU A O 1
ATOM 2242 N N . LYS A 1 284 ? -31.753 -2.327 42.424 1.00 91.62 284 LYS A N 1
ATOM 2243 C CA . LYS A 1 284 ? -30.418 -1.856 42.822 1.00 91.62 284 LYS A CA 1
ATOM 2244 C C . LYS A 1 284 ? -29.310 -2.857 42.482 1.00 91.62 284 LYS A C 1
ATOM 2246 O O . LYS A 1 284 ? -28.303 -2.456 41.900 1.00 91.62 284 LYS A O 1
ATOM 2251 N N . GLU A 1 285 ? -29.483 -4.137 42.814 1.00 93.31 285 GLU A N 1
ATOM 2252 C CA . GLU A 1 285 ? -28.505 -5.192 42.500 1.00 93.31 285 GLU A CA 1
ATOM 2253 C C . GLU A 1 285 ? -28.245 -5.274 40.988 1.00 93.31 285 GLU A C 1
ATOM 2255 O O . GLU A 1 285 ? -27.097 -5.256 40.542 1.00 93.31 285 GLU A O 1
ATOM 2260 N N . LYS A 1 286 ? -29.312 -5.239 40.185 1.00 95.75 286 LYS A N 1
ATOM 2261 C CA . LYS A 1 286 ? -29.234 -5.274 38.722 1.00 95.75 286 LYS A CA 1
ATOM 2262 C C . LYS A 1 286 ? -28.588 -4.026 38.112 1.00 95.75 286 LYS A C 1
ATOM 2264 O O . LYS A 1 286 ? -27.905 -4.128 37.091 1.00 95.75 286 LYS A O 1
ATOM 2269 N N . ILE A 1 287 ? -28.785 -2.846 38.706 1.00 94.06 287 ILE A N 1
ATOM 2270 C CA . ILE A 1 287 ? -28.095 -1.621 38.276 1.00 94.06 287 ILE A CA 1
ATOM 2271 C C . ILE A 1 287 ? -26.591 -1.727 38.581 1.00 94.06 287 ILE 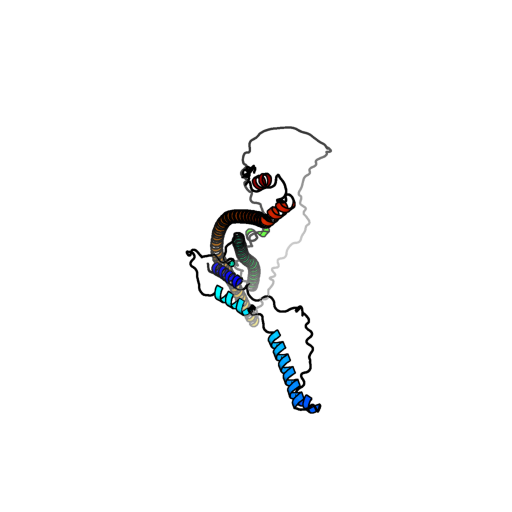A C 1
ATOM 2273 O O . ILE A 1 287 ? -25.778 -1.402 37.716 1.00 94.06 287 ILE A O 1
ATOM 2277 N N . LEU A 1 288 ? -26.206 -2.233 39.757 1.00 92.88 288 LEU A N 1
ATOM 2278 C CA . LEU A 1 288 ? -24.798 -2.449 40.112 1.00 92.88 288 LEU A CA 1
ATOM 2279 C C . LEU A 1 288 ? -24.120 -3.466 39.176 1.00 92.88 288 LEU A C 1
ATOM 2281 O O . LEU A 1 288 ? -23.046 -3.177 38.647 1.00 92.88 288 LEU A O 1
ATOM 2285 N N . GLU A 1 289 ? -24.776 -4.594 38.888 1.00 95.25 289 GLU A N 1
ATOM 2286 C CA . GLU A 1 289 ? -24.296 -5.594 37.922 1.00 95.25 289 GLU A CA 1
ATOM 2287 C C . GLU A 1 289 ? -24.088 -4.974 36.525 1.00 95.25 289 GLU A C 1
ATOM 2289 O O . GLU A 1 289 ? -23.040 -5.145 35.899 1.00 95.25 289 GLU A O 1
ATOM 2294 N N . LYS A 1 290 ? -25.059 -4.185 36.046 1.00 95.75 290 LYS A N 1
ATOM 2295 C CA . LYS A 1 290 ? -24.985 -3.459 34.767 1.00 95.75 290 LYS A CA 1
ATOM 2296 C C . LYS A 1 290 ? -23.805 -2.481 34.725 1.00 95.75 290 LYS A C 1
ATOM 2298 O O . LYS A 1 290 ? -23.124 -2.407 33.696 1.00 95.75 290 LYS A O 1
ATOM 2303 N N . ILE A 1 291 ? -23.560 -1.727 35.801 1.00 93.75 291 ILE A N 1
ATOM 2304 C CA . ILE A 1 291 ? -22.410 -0.814 35.910 1.00 93.75 291 ILE A CA 1
ATOM 2305 C C . ILE A 1 291 ? -21.109 -1.615 35.782 1.00 93.75 291 ILE A C 1
ATOM 2307 O O . ILE A 1 291 ? -20.276 -1.286 34.933 1.00 93.75 291 ILE A O 1
ATOM 2311 N N . GLU A 1 292 ? -20.953 -2.691 36.559 1.00 94.56 292 GLU A N 1
ATOM 2312 C CA . GLU A 1 292 ? -19.745 -3.519 36.546 1.00 94.56 292 GLU A CA 1
ATOM 2313 C C . GLU A 1 292 ? -19.484 -4.133 35.161 1.00 94.56 292 GLU A C 1
ATOM 2315 O O . GLU A 1 292 ? -18.401 -3.948 34.601 1.00 94.56 292 GLU A O 1
ATOM 2320 N N . GLN A 1 293 ? -20.484 -4.786 34.558 1.00 96.25 293 GLN A N 1
ATOM 2321 C CA . GLN A 1 293 ? -20.370 -5.368 33.215 1.00 96.25 293 GLN A CA 1
ATOM 2322 C C . GLN A 1 293 ? -19.982 -4.316 32.161 1.00 96.25 293 GLN A C 1
ATOM 2324 O O . GLN A 1 293 ? -19.159 -4.584 31.282 1.00 96.25 293 GLN A O 1
ATOM 2329 N N . THR A 1 294 ? -20.533 -3.100 32.259 1.00 94.88 294 THR A N 1
ATOM 2330 C CA . THR A 1 294 ? -20.228 -1.995 31.334 1.00 94.88 294 THR A CA 1
ATOM 2331 C C . THR A 1 294 ? -18.774 -1.534 31.462 1.00 94.88 294 THR A C 1
ATOM 2333 O O . THR A 1 294 ? -18.105 -1.323 30.446 1.00 94.88 294 THR A O 1
ATOM 2336 N N . VAL A 1 295 ? -18.261 -1.412 32.692 1.00 94.00 295 VAL A N 1
ATOM 2337 C CA . VAL A 1 295 ? -16.859 -1.044 32.956 1.00 94.00 295 VAL A CA 1
ATOM 2338 C C . VAL A 1 295 ? -15.910 -2.147 32.479 1.00 94.00 295 VAL A C 1
ATOM 2340 O O . VAL A 1 295 ? -14.988 -1.863 31.713 1.00 94.00 295 VAL A O 1
ATOM 2343 N N . GLN A 1 296 ? -16.176 -3.413 32.822 1.00 96.25 296 GLN A N 1
ATOM 2344 C CA . GLN A 1 296 ? -15.357 -4.553 32.389 1.00 96.25 296 GLN A CA 1
ATOM 2345 C C . GLN A 1 296 ? -15.270 -4.661 30.853 1.00 96.25 296 GLN A C 1
ATOM 2347 O O . GLN A 1 296 ? -14.184 -4.884 30.302 1.00 96.25 296 GLN A O 1
ATOM 2352 N N . ALA A 1 297 ? -16.390 -4.460 30.146 1.00 96.00 297 ALA A N 1
ATOM 2353 C CA . ALA A 1 297 ? -16.435 -4.469 28.684 1.00 96.00 297 ALA A CA 1
ATOM 2354 C C . ALA A 1 297 ? -15.623 -3.316 28.064 1.00 96.00 297 ALA A C 1
ATOM 2356 O O . ALA A 1 297 ? -14.900 -3.519 27.082 1.00 96.00 297 ALA A O 1
ATOM 2357 N N . TYR A 1 298 ? -15.694 -2.119 28.651 1.00 95.12 298 TYR A N 1
ATOM 2358 C CA . TYR A 1 298 ? -14.912 -0.961 28.217 1.00 95.12 298 TYR A CA 1
ATOM 2359 C C . TYR A 1 298 ? -13.401 -1.163 28.442 1.00 95.12 298 TYR A C 1
ATOM 2361 O O . TYR A 1 298 ? -12.596 -0.905 27.542 1.00 95.12 298 TYR A O 1
ATOM 2369 N N . ASP A 1 299 ? -13.005 -1.726 29.585 1.00 95.06 299 ASP A N 1
ATOM 2370 C CA . ASP A 1 299 ? -11.606 -2.045 29.884 1.00 95.06 299 ASP A CA 1
ATOM 2371 C C . ASP A 1 299 ? -11.042 -3.145 28.973 1.00 95.06 299 ASP A C 1
ATOM 2373 O O . ASP A 1 299 ? -9.862 -3.114 28.609 1.00 95.06 299 ASP A O 1
ATOM 2377 N N . GLU A 1 300 ? -11.854 -4.128 28.568 1.00 96.62 300 GLU A N 1
ATOM 2378 C CA . GLU A 1 300 ? -11.461 -5.103 27.541 1.00 96.62 300 GLU A CA 1
ATOM 2379 C C . GLU A 1 300 ? -11.303 -4.434 26.168 1.00 96.62 300 GLU A C 1
ATOM 2381 O O . GLU A 1 300 ? -10.351 -4.734 25.443 1.00 96.62 300 GLU A O 1
ATOM 2386 N N . ALA A 1 301 ? -12.166 -3.478 25.814 1.00 96.06 301 ALA A N 1
ATOM 2387 C CA . ALA A 1 301 ? -12.033 -2.709 24.579 1.00 96.06 301 ALA A CA 1
ATOM 2388 C C . ALA A 1 301 ? -10.738 -1.870 24.555 1.00 96.06 301 ALA A C 1
ATOM 2390 O O . ALA A 1 301 ? -10.006 -1.909 23.560 1.00 96.06 301 ALA A O 1
ATOM 2391 N N . ILE A 1 302 ? -10.373 -1.210 25.664 1.00 94.88 302 ILE A N 1
ATOM 2392 C CA . ILE A 1 302 ? -9.072 -0.529 25.811 1.00 94.88 302 ILE A CA 1
ATOM 2393 C C . ILE A 1 302 ? -7.913 -1.523 25.683 1.00 94.88 302 ILE A C 1
ATOM 2395 O O . ILE A 1 302 ? -6.951 -1.262 24.956 1.00 94.88 302 ILE A O 1
ATOM 2399 N N . ARG A 1 303 ? -7.969 -2.671 26.374 1.00 95.81 303 ARG A N 1
ATOM 2400 C CA . ARG A 1 303 ? -6.898 -3.683 26.324 1.00 95.81 303 ARG A CA 1
ATOM 2401 C C . ARG A 1 303 ? -6.722 -4.244 24.912 1.00 95.81 303 ARG A C 1
ATOM 2403 O O . ARG A 1 303 ? -5.583 -4.412 24.470 1.00 95.81 303 ARG A O 1
ATOM 2410 N N . ASN A 1 304 ? -7.809 -4.443 24.168 1.00 95.25 304 ASN A N 1
ATOM 2411 C CA . ASN A 1 304 ? -7.773 -4.778 22.745 1.00 95.25 304 ASN A CA 1
ATOM 2412 C C . ASN A 1 304 ? -7.108 -3.684 21.904 1.00 95.25 304 ASN A C 1
ATOM 2414 O O . ASN A 1 304 ? -6.145 -3.979 21.193 1.00 95.25 304 ASN A O 1
ATOM 2418 N N . LEU A 1 305 ? -7.545 -2.429 22.033 1.00 95.25 305 LEU A N 1
ATOM 2419 C CA . LEU A 1 305 ? -6.987 -1.323 21.254 1.00 95.25 305 LEU A CA 1
ATOM 2420 C C . LEU A 1 305 ? -5.501 -1.077 21.584 1.00 95.25 305 LEU A C 1
ATOM 2422 O O . LEU A 1 305 ? -4.710 -0.778 20.695 1.00 95.25 305 LEU A O 1
ATOM 2426 N N . ARG A 1 306 ? -5.068 -1.299 22.833 1.00 94.81 306 ARG A N 1
ATOM 2427 C CA . ARG A 1 306 ? -3.649 -1.247 23.233 1.00 94.81 306 ARG A CA 1
ATOM 2428 C C . ARG A 1 306 ? -2.823 -2.384 22.622 1.00 94.81 306 ARG A C 1
ATOM 2430 O O . ARG A 1 306 ? -1.706 -2.135 22.166 1.00 94.81 306 ARG A O 1
ATOM 2437 N N . ARG A 1 307 ? -3.358 -3.615 22.582 1.00 95.00 307 ARG A N 1
ATOM 2438 C CA . ARG A 1 307 ? -2.729 -4.758 21.884 1.00 95.00 307 ARG A CA 1
ATOM 2439 C C . ARG A 1 307 ? -2.586 -4.483 20.387 1.00 95.00 307 ARG A C 1
ATOM 2441 O O . ARG A 1 307 ? -1.574 -4.849 19.797 1.00 95.00 307 ARG A O 1
ATOM 2448 N N . GLU A 1 308 ? -3.576 -3.836 19.781 1.00 94.06 308 GLU A N 1
ATOM 2449 C CA . GLU A 1 308 ? -3.511 -3.412 18.386 1.00 94.06 308 GLU A CA 1
ATOM 2450 C C . GLU A 1 308 ? -2.494 -2.289 18.166 1.00 94.06 308 GLU A C 1
ATOM 2452 O O . GLU A 1 308 ? -1.653 -2.424 17.281 1.00 94.06 308 GLU A O 1
ATOM 2457 N N . ARG A 1 309 ? -2.489 -1.242 19.005 1.00 94.81 309 ARG A N 1
ATOM 2458 C CA . ARG A 1 309 ? -1.529 -0.129 18.912 1.00 94.81 309 ARG A CA 1
ATOM 2459 C C . ARG A 1 309 ? -0.090 -0.631 18.849 1.00 94.81 309 ARG A C 1
ATOM 2461 O O . ARG A 1 309 ? 0.674 -0.161 18.021 1.00 94.81 309 ARG A O 1
ATOM 2468 N N . PHE A 1 310 ? 0.266 -1.606 19.686 1.00 94.56 310 PHE A N 1
ATOM 2469 C CA . PHE A 1 310 ? 1.611 -2.185 19.706 1.00 94.56 310 PHE A CA 1
ATOM 2470 C C . PHE A 1 310 ? 1.971 -2.911 18.396 1.00 94.56 310 PHE A C 1
ATOM 2472 O O . PHE A 1 310 ? 3.096 -2.796 17.915 1.00 94.56 310 PHE A O 1
ATOM 2479 N N . LYS A 1 311 ? 1.011 -3.620 17.782 1.00 93.62 311 LYS A N 1
ATOM 2480 C CA . LYS A 1 311 ? 1.202 -4.248 16.463 1.00 93.62 311 LYS A CA 1
ATOM 2481 C C . LYS A 1 311 ? 1.354 -3.195 15.368 1.00 93.62 311 LYS A C 1
ATOM 2483 O O . LYS A 1 311 ? 2.294 -3.278 14.589 1.00 93.62 311 LYS A O 1
ATOM 2488 N N . LEU A 1 312 ? 0.482 -2.185 15.355 1.00 95.19 312 LEU A N 1
ATOM 2489 C CA . LEU A 1 312 ? 0.536 -1.085 14.391 1.00 95.19 312 LEU A CA 1
ATOM 2490 C C . LEU A 1 312 ? 1.817 -0.258 14.524 1.00 95.19 312 LEU A C 1
ATOM 2492 O O . LEU A 1 312 ? 2.373 0.156 13.518 1.00 95.19 312 LEU A O 1
ATOM 2496 N N . GLU A 1 313 ? 2.323 -0.048 15.738 1.00 95.06 313 GLU A N 1
ATOM 2497 C CA . GLU A 1 313 ? 3.594 0.637 15.987 1.00 95.06 313 GLU A CA 1
ATOM 2498 C C . GLU A 1 313 ? 4.771 -0.146 15.371 1.00 95.06 313 GLU A C 1
ATOM 2500 O O . GLU A 1 313 ? 5.614 0.441 14.689 1.00 95.06 313 GLU A O 1
ATOM 2505 N N . ALA A 1 314 ? 4.776 -1.478 15.503 1.00 94.44 314 ALA A N 1
ATOM 2506 C CA . ALA A 1 314 ? 5.757 -2.351 14.857 1.00 94.44 314 ALA A CA 1
ATOM 2507 C C . ALA A 1 314 ? 5.598 -2.413 13.321 1.00 94.44 314 ALA A C 1
ATOM 2509 O O . ALA A 1 314 ? 6.596 -2.322 12.605 1.00 94.44 314 ALA A O 1
ATOM 2510 N N . ASP A 1 315 ? 4.370 -2.529 12.802 1.00 93.19 315 ASP A N 1
ATOM 2511 C CA . ASP A 1 315 ? 4.102 -2.542 11.357 1.00 93.19 315 ASP A CA 1
ATOM 2512 C C . ASP A 1 315 ? 4.454 -1.184 10.714 1.00 93.19 315 ASP A C 1
ATOM 2514 O O . ASP A 1 315 ? 5.126 -1.164 9.686 1.00 93.19 315 ASP A O 1
ATOM 2518 N N . VAL A 1 316 ? 4.132 -0.045 11.344 1.00 94.12 316 VAL A N 1
ATOM 2519 C CA . VAL A 1 316 ? 4.557 1.292 10.881 1.00 94.12 316 VAL A CA 1
ATOM 2520 C C . VAL A 1 316 ? 6.080 1.398 10.851 1.00 94.12 316 VAL A C 1
ATOM 2522 O O . VAL A 1 316 ? 6.623 1.877 9.862 1.00 94.12 316 VAL A O 1
ATOM 2525 N N . LYS A 1 317 ? 6.797 0.894 11.865 1.00 95.50 317 LYS A N 1
ATOM 2526 C CA . LYS A 1 317 ? 8.271 0.869 11.840 1.00 95.50 317 LYS A CA 1
ATOM 2527 C C . LYS A 1 317 ? 8.829 -0.029 10.733 1.00 95.50 317 LYS A C 1
ATOM 2529 O O . LYS A 1 317 ? 9.829 0.326 10.115 1.00 95.50 317 LYS A O 1
ATOM 2534 N N . MET A 1 318 ? 8.174 -1.149 10.428 1.00 95.00 318 MET A N 1
ATOM 2535 C CA . MET A 1 318 ? 8.521 -1.987 9.275 1.00 95.00 318 MET A CA 1
ATOM 2536 C C . MET A 1 318 ? 8.279 -1.254 7.944 1.00 95.00 318 MET A C 1
ATOM 2538 O O . MET A 1 318 ? 9.088 -1.367 7.024 1.00 95.00 318 MET A O 1
ATOM 2542 N N . MET A 1 319 ? 7.201 -0.473 7.837 1.00 93.81 319 MET A N 1
ATOM 2543 C CA . MET A 1 319 ? 6.893 0.328 6.648 1.00 93.81 319 MET A CA 1
ATOM 2544 C C . MET A 1 319 ? 7.843 1.531 6.498 1.00 93.81 319 MET A C 1
ATOM 2546 O O . MET A 1 319 ? 8.290 1.790 5.383 1.00 93.81 319 MET A O 1
ATOM 2550 N N . ASP A 1 320 ? 8.257 2.182 7.594 1.00 93.88 320 ASP A N 1
ATOM 2551 C CA . ASP A 1 320 ? 9.329 3.196 7.605 1.00 93.88 320 ASP A CA 1
ATOM 2552 C C . ASP A 1 320 ? 10.641 2.597 7.041 1.00 93.88 320 ASP A C 1
ATOM 2554 O O . ASP A 1 320 ? 11.292 3.184 6.175 1.00 93.88 320 ASP A O 1
ATOM 2558 N N . LEU A 1 321 ? 11.020 1.386 7.482 1.00 96.50 321 LEU A N 1
ATOM 2559 C CA . LEU A 1 321 ? 12.198 0.670 6.969 1.00 96.50 321 LEU A CA 1
ATOM 2560 C C . LEU A 1 321 ? 12.046 0.284 5.488 1.00 96.50 321 LEU A C 1
ATOM 2562 O O . LEU A 1 321 ? 12.991 0.444 4.714 1.00 96.50 321 LEU A O 1
ATOM 2566 N N . ARG A 1 322 ? 10.861 -0.176 5.065 1.00 94.81 322 ARG A N 1
ATOM 2567 C CA . ARG A 1 322 ? 10.560 -0.450 3.650 1.00 94.81 322 ARG A CA 1
ATOM 2568 C C . ARG A 1 322 ? 10.701 0.821 2.814 1.00 94.81 322 ARG A C 1
ATOM 2570 O O . ARG A 1 322 ? 11.339 0.759 1.770 1.00 94.81 322 ARG A O 1
ATOM 2577 N N . MET A 1 323 ? 10.206 1.966 3.287 1.00 95.50 323 MET A N 1
ATOM 2578 C CA . MET A 1 323 ? 10.338 3.263 2.612 1.00 95.50 323 MET A CA 1
ATOM 2579 C C . MET A 1 323 ? 11.806 3.647 2.372 1.00 95.50 323 MET A C 1
ATOM 2581 O O . MET A 1 323 ? 12.152 4.084 1.275 1.00 95.50 323 MET A O 1
ATOM 2585 N N . LEU A 1 324 ? 12.689 3.424 3.355 1.00 96.50 324 LEU A N 1
ATOM 2586 C CA . LEU A 1 324 ? 14.132 3.649 3.196 1.00 96.50 324 LEU A CA 1
ATOM 2587 C C . LEU A 1 324 ? 14.744 2.755 2.105 1.00 96.50 324 LEU A C 1
ATOM 2589 O O . LEU A 1 324 ? 15.549 3.238 1.309 1.00 96.50 324 LEU A O 1
ATOM 2593 N N . VAL A 1 325 ? 14.341 1.483 2.025 1.00 95.88 325 VAL A N 1
ATOM 2594 C CA . VAL A 1 325 ? 14.787 0.561 0.963 1.00 95.88 325 VAL A CA 1
ATOM 2595 C C . VAL A 1 325 ? 14.269 1.008 -0.410 1.00 95.88 325 VAL A C 1
ATOM 2597 O O . VAL A 1 325 ? 15.058 1.128 -1.345 1.00 95.88 325 VAL A O 1
ATOM 2600 N N . LEU A 1 326 ? 12.978 1.350 -0.531 1.00 94.81 326 LEU A N 1
ATOM 2601 C CA . LEU A 1 326 ? 12.402 1.865 -1.783 1.00 94.81 326 LEU A CA 1
ATOM 2602 C C . LEU A 1 326 ? 13.112 3.149 -2.250 1.00 94.81 326 LEU A C 1
ATOM 2604 O O . LEU A 1 326 ? 13.337 3.324 -3.448 1.00 94.81 326 LEU A O 1
ATOM 2608 N N . PHE A 1 327 ? 13.504 4.025 -1.318 1.00 95.56 327 PHE A N 1
ATOM 2609 C CA . PHE A 1 327 ? 14.271 5.233 -1.617 1.00 95.56 327 PHE A CA 1
ATOM 2610 C C . PHE A 1 327 ? 15.691 4.922 -2.113 1.00 95.56 327 PHE A C 1
ATOM 2612 O O . PHE A 1 327 ? 16.139 5.542 -3.076 1.00 95.56 327 PHE A O 1
ATOM 2619 N N . GLN A 1 328 ? 16.394 3.959 -1.506 1.00 95.56 328 GLN A N 1
ATOM 2620 C CA . GLN A 1 328 ? 17.715 3.518 -1.978 1.00 95.56 328 GLN A CA 1
ATOM 2621 C C . GLN A 1 328 ? 17.636 2.936 -3.397 1.00 95.56 328 GLN A C 1
ATOM 2623 O O . GLN A 1 328 ? 18.423 3.323 -4.262 1.00 95.56 328 GLN A O 1
ATOM 2628 N N . GLU A 1 329 ? 16.641 2.084 -3.665 1.00 94.19 329 GLU A N 1
ATOM 2629 C CA . GLU A 1 329 ? 16.361 1.568 -5.011 1.00 94.19 329 GLU A CA 1
ATOM 2630 C C . GLU A 1 329 ? 16.066 2.708 -6.003 1.00 94.19 329 GLU A C 1
ATOM 2632 O O . GLU A 1 329 ? 16.622 2.727 -7.099 1.00 94.19 329 GLU A O 1
ATOM 2637 N N . LEU A 1 330 ? 15.262 3.707 -5.617 1.00 94.62 330 LEU A N 1
ATOM 2638 C CA . LEU A 1 330 ? 14.960 4.872 -6.455 1.00 94.62 330 LEU A CA 1
ATOM 2639 C C . LEU A 1 330 ? 16.210 5.701 -6.801 1.00 94.62 330 LEU A C 1
ATOM 2641 O O . LEU A 1 330 ? 16.318 6.189 -7.927 1.00 94.62 330 LEU A O 1
ATOM 2645 N N . GLN A 1 331 ? 17.149 5.881 -5.866 1.00 93.56 331 GLN A N 1
ATOM 2646 C CA . GLN A 1 331 ? 18.409 6.575 -6.162 1.00 93.56 331 GLN A CA 1
ATOM 2647 C C . GLN A 1 331 ? 19.257 5.779 -7.157 1.00 93.56 331 GLN A C 1
ATOM 2649 O O . GLN A 1 331 ? 19.742 6.347 -8.135 1.00 93.56 331 GLN A O 1
ATOM 2654 N N . LEU A 1 332 ? 19.369 4.462 -6.960 1.00 94.12 332 LEU A N 1
ATOM 2655 C CA . LEU A 1 332 ? 20.105 3.579 -7.862 1.00 94.12 332 LEU A CA 1
ATOM 2656 C C . LEU A 1 332 ? 19.511 3.594 -9.282 1.00 94.12 332 LEU A C 1
ATOM 2658 O O . LEU A 1 332 ? 20.250 3.757 -10.254 1.00 94.12 332 LEU A O 1
ATOM 2662 N N . LEU A 1 333 ? 18.182 3.509 -9.406 1.00 93.44 333 LEU A N 1
ATOM 2663 C CA . LEU A 1 333 ? 17.475 3.608 -10.688 1.00 93.44 333 LEU A CA 1
ATOM 2664 C C . LEU A 1 333 ? 17.733 4.948 -11.385 1.00 93.44 333 LEU A C 1
ATOM 2666 O O . LEU A 1 333 ? 18.061 4.959 -12.567 1.00 93.44 333 LEU A O 1
ATOM 2670 N N . LYS A 1 334 ? 17.691 6.070 -10.654 1.00 92.12 334 LYS A N 1
ATOM 2671 C CA . LYS A 1 334 ? 18.030 7.398 -11.199 1.00 92.12 334 LYS A CA 1
ATOM 2672 C C . LYS A 1 334 ? 19.479 7.511 -11.670 1.00 92.12 334 LYS A C 1
ATOM 2674 O O . LYS A 1 334 ? 19.774 8.327 -12.543 1.00 92.12 334 LYS A O 1
ATOM 2679 N N . GLU A 1 335 ? 20.412 6.760 -11.089 1.00 92.12 335 GLU A N 1
ATOM 2680 C CA . GLU A 1 335 ? 21.778 6.708 -11.612 1.00 92.12 335 GLU A CA 1
ATOM 2681 C C . GLU A 1 335 ? 21.891 5.860 -12.881 1.00 92.12 335 GLU A C 1
ATOM 2683 O O . GLU A 1 335 ? 22.607 6.257 -13.800 1.00 92.12 335 GLU A O 1
ATOM 2688 N N . PHE A 1 336 ? 21.202 4.717 -12.952 1.00 90.19 336 PHE A N 1
ATOM 2689 C CA . PHE A 1 336 ? 21.142 3.909 -14.174 1.00 90.19 336 PHE A CA 1
ATOM 2690 C C . PHE A 1 336 ? 20.490 4.683 -15.320 1.00 90.19 336 PHE A C 1
ATOM 2692 O O . PHE A 1 336 ? 21.111 4.831 -16.364 1.00 90.19 336 PHE A O 1
ATOM 2699 N N . GLU A 1 337 ? 19.344 5.318 -15.082 1.00 89.50 337 GLU A N 1
ATOM 2700 C CA . GLU A 1 337 ? 18.638 6.161 -16.051 1.00 89.50 337 GLU A CA 1
ATOM 2701 C C . GLU A 1 337 ? 19.540 7.266 -16.639 1.00 89.50 337 GLU A C 1
ATOM 2703 O O . GLU A 1 337 ? 19.541 7.510 -17.845 1.00 89.50 337 GLU A O 1
ATOM 2708 N N . LYS A 1 338 ? 20.391 7.908 -15.822 1.00 90.88 338 LYS A N 1
ATOM 2709 C CA . LYS A 1 338 ? 21.397 8.874 -16.311 1.00 90.88 338 LYS A CA 1
ATOM 2710 C C . LYS A 1 338 ? 22.440 8.231 -17.231 1.00 90.88 338 LYS A C 1
ATOM 2712 O O . LYS A 1 338 ? 22.835 8.847 -18.222 1.00 90.88 338 LYS A O 1
ATOM 2717 N N . ARG A 1 339 ? 22.919 7.025 -16.899 1.00 91.06 339 ARG A N 1
ATOM 2718 C CA . ARG A 1 339 ? 23.907 6.284 -17.706 1.00 91.06 339 ARG A CA 1
ATOM 2719 C C . ARG A 1 339 ? 23.287 5.808 -19.020 1.00 91.06 339 ARG A C 1
ATOM 2721 O O . ARG A 1 339 ? 23.896 6.004 -20.069 1.00 91.06 339 ARG A O 1
ATOM 2728 N N . ASP A 1 340 ? 22.067 5.286 -18.974 1.00 89.25 340 ASP A N 1
ATOM 2729 C CA . ASP A 1 340 ? 21.329 4.796 -20.137 1.00 89.25 340 ASP A CA 1
ATOM 2730 C C . ASP A 1 340 ? 20.990 5.938 -21.097 1.00 89.25 340 ASP A C 1
ATOM 2732 O O . ASP A 1 340 ? 21.291 5.842 -22.284 1.00 89.25 340 ASP A O 1
ATOM 2736 N N . ASN A 1 341 ? 20.506 7.078 -20.595 1.00 90.25 341 ASN A N 1
ATOM 2737 C CA . ASN A 1 341 ? 20.289 8.276 -21.413 1.00 90.25 341 ASN A CA 1
ATOM 2738 C C . ASN A 1 341 ? 21.584 8.764 -22.095 1.00 90.25 341 ASN A C 1
ATOM 2740 O O . ASN A 1 341 ? 21.569 9.146 -23.269 1.00 90.25 341 ASN A O 1
ATOM 2744 N N . ALA A 1 342 ? 22.732 8.694 -21.410 1.00 94.25 342 ALA A N 1
ATOM 2745 C CA . ALA A 1 342 ? 24.028 9.020 -22.008 1.00 94.25 342 ALA A CA 1
ATOM 2746 C C . ALA A 1 342 ? 24.472 8.000 -23.080 1.00 94.25 342 ALA A C 1
ATOM 2748 O O . ALA A 1 342 ? 25.123 8.381 -24.056 1.00 94.25 342 ALA A O 1
ATOM 2749 N N . LEU A 1 343 ? 24.124 6.716 -22.934 1.00 94.25 343 LEU A N 1
ATOM 2750 C CA . LEU A 1 343 ? 24.369 5.685 -23.949 1.00 94.25 343 LEU A CA 1
ATOM 2751 C C . LEU A 1 343 ? 23.440 5.843 -25.160 1.00 94.25 343 LEU A C 1
ATOM 2753 O O . LEU A 1 343 ? 23.921 5.800 -26.290 1.00 94.25 343 LEU A O 1
ATOM 2757 N N . VAL A 1 344 ? 22.148 6.104 -24.943 1.00 93.44 344 VAL A N 1
ATOM 2758 C CA . VAL A 1 344 ? 21.161 6.389 -25.999 1.00 93.44 344 VAL A CA 1
ATOM 2759 C C . VAL A 1 344 ? 21.572 7.622 -26.806 1.00 93.44 344 VAL A C 1
ATOM 2761 O O . VAL A 1 344 ? 21.567 7.574 -28.034 1.00 93.44 344 VAL A O 1
ATOM 2764 N N . SER A 1 345 ? 22.019 8.696 -26.145 1.00 95.62 345 SER A N 1
ATOM 2765 C CA . SER A 1 345 ? 22.545 9.892 -26.817 1.00 95.62 345 SER A CA 1
ATOM 2766 C C . SER A 1 345 ? 23.750 9.572 -27.715 1.00 95.62 345 SER A C 1
ATOM 2768 O O . SER A 1 345 ? 23.753 9.931 -28.893 1.00 95.62 345 SER A O 1
ATOM 2770 N N . LYS A 1 346 ? 24.738 8.814 -27.211 1.00 96.81 346 LYS A N 1
ATOM 2771 C CA . LYS A 1 346 ? 25.893 8.360 -28.011 1.00 96.81 346 LYS A CA 1
ATOM 2772 C C . LYS A 1 346 ? 25.477 7.479 -29.191 1.00 96.81 346 LYS A C 1
ATOM 2774 O O . LYS A 1 346 ? 26.019 7.628 -30.284 1.00 96.81 346 LYS A O 1
ATOM 2779 N N . LEU A 1 347 ? 24.531 6.566 -28.979 1.00 96.31 347 LEU A N 1
ATOM 2780 C CA . LEU A 1 347 ? 24.018 5.657 -30.004 1.00 96.31 347 LEU A CA 1
ATOM 2781 C C . LEU A 1 347 ? 23.319 6.439 -31.123 1.00 96.31 347 LEU A C 1
ATOM 2783 O O . LEU A 1 347 ? 23.582 6.176 -32.297 1.00 96.31 347 LEU A O 1
ATOM 2787 N N . ASN A 1 348 ? 22.492 7.427 -30.776 1.00 95.56 348 ASN A N 1
ATOM 2788 C CA . ASN A 1 348 ? 21.828 8.297 -31.744 1.00 95.56 348 ASN A CA 1
ATOM 2789 C C . ASN A 1 348 ? 22.842 9.125 -32.546 1.00 95.56 348 ASN A C 1
ATOM 2791 O O . ASN A 1 348 ? 22.799 9.069 -33.772 1.00 95.56 348 ASN A O 1
ATOM 2795 N N . GLY A 1 349 ? 23.844 9.733 -31.900 1.00 97.44 349 GLY A N 1
ATOM 2796 C CA . GLY A 1 349 ? 24.937 10.410 -32.613 1.00 97.44 349 GLY A CA 1
ATOM 2797 C C . GLY A 1 349 ? 25.687 9.483 -33.584 1.00 97.44 349 GLY A C 1
ATOM 2798 O O . GLY A 1 349 ? 25.957 9.852 -34.723 1.00 97.44 349 GLY A O 1
ATOM 2799 N N . LYS A 1 350 ? 25.941 8.219 -33.206 1.00 96.81 350 LYS A N 1
ATOM 2800 C CA . LYS A 1 350 ? 26.529 7.222 -34.126 1.00 96.81 350 LYS A CA 1
ATOM 2801 C C . LYS A 1 350 ? 25.586 6.760 -35.241 1.00 96.81 350 LYS A C 1
ATOM 2803 O O . LYS A 1 350 ? 26.065 6.346 -36.297 1.00 96.81 350 LYS A O 1
ATOM 2808 N N . ARG A 1 351 ? 24.264 6.832 -35.054 1.00 96.62 351 ARG A N 1
ATOM 2809 C CA . ARG A 1 351 ? 23.286 6.617 -36.135 1.00 96.62 351 ARG A CA 1
ATOM 2810 C C . ARG A 1 351 ? 23.281 7.787 -37.115 1.00 96.62 351 ARG A C 1
ATOM 2812 O O . ARG A 1 351 ? 23.292 7.530 -38.314 1.00 96.62 351 ARG A O 1
ATOM 2819 N N . GLU A 1 352 ? 23.324 9.021 -36.624 1.00 97.50 352 GLU A N 1
ATOM 2820 C CA . GLU A 1 352 ? 23.418 10.242 -37.437 1.00 97.50 352 GLU A CA 1
ATOM 2821 C C . GLU A 1 352 ? 24.710 10.242 -38.271 1.00 97.50 352 GLU A C 1
ATOM 2823 O O . GLU A 1 352 ? 24.637 10.259 -39.498 1.00 97.50 352 GLU A O 1
ATOM 2828 N N . GLU A 1 353 ? 25.876 10.033 -37.643 1.00 97.50 353 GLU A N 1
ATOM 2829 C CA . GLU A 1 353 ? 27.162 9.864 -38.345 1.00 97.50 353 GLU A CA 1
ATOM 2830 C C . GLU A 1 353 ? 27.095 8.780 -39.440 1.00 97.50 353 GLU A C 1
ATOM 2832 O O . GLU A 1 353 ? 27.616 8.957 -40.544 1.00 97.50 353 GLU A O 1
ATOM 2837 N N . LYS A 1 354 ? 26.437 7.644 -39.164 1.00 97.12 354 LYS A N 1
ATOM 2838 C CA . LYS A 1 354 ? 26.267 6.557 -40.141 1.00 97.12 354 LYS A CA 1
ATOM 2839 C C . LYS A 1 354 ? 25.372 6.967 -41.315 1.00 97.12 354 LYS A C 1
ATOM 2841 O O . LYS A 1 354 ? 25.661 6.567 -42.445 1.00 97.12 354 LYS A O 1
ATOM 2846 N N . VAL A 1 355 ? 24.303 7.727 -41.072 1.00 97.44 355 VAL A N 1
ATOM 2847 C CA . VAL A 1 355 ? 23.418 8.256 -42.124 1.00 97.44 355 VAL A CA 1
ATOM 2848 C C . VAL A 1 355 ? 24.173 9.256 -43.002 1.00 97.44 355 VAL A C 1
ATOM 2850 O O . VAL A 1 355 ? 24.111 9.138 -44.226 1.00 97.44 355 VAL A O 1
ATOM 2853 N N . ASP A 1 356 ? 24.969 10.145 -42.408 1.00 97.25 356 ASP A N 1
ATOM 2854 C CA . ASP A 1 356 ? 25.803 11.114 -43.132 1.00 97.25 356 ASP A CA 1
ATOM 2855 C C . ASP A 1 356 ? 26.908 10.453 -43.964 1.00 97.25 356 ASP A C 1
ATOM 2857 O O . ASP A 1 356 ? 27.224 10.884 -45.074 1.00 97.25 356 ASP A O 1
ATOM 2861 N N . ILE A 1 357 ? 27.513 9.377 -43.460 1.00 97.00 357 ILE A N 1
ATOM 2862 C CA . ILE A 1 357 ? 28.475 8.588 -44.238 1.00 97.00 357 ILE A CA 1
ATOM 2863 C C . ILE A 1 357 ? 27.756 7.871 -45.390 1.00 97.00 357 ILE A C 1
ATOM 2865 O O . ILE A 1 357 ? 28.263 7.855 -46.513 1.00 97.00 357 ILE A O 1
ATOM 2869 N N . ALA A 1 358 ? 26.562 7.316 -45.158 1.00 97.00 358 ALA A N 1
ATOM 2870 C CA . ALA A 1 358 ? 25.783 6.644 -46.196 1.00 97.00 358 ALA A CA 1
ATOM 2871 C C . ALA A 1 358 ? 25.310 7.606 -47.304 1.00 97.00 358 ALA A C 1
ATOM 2873 O O . ALA A 1 358 ? 25.369 7.243 -48.482 1.00 97.00 358 ALA A O 1
ATOM 2874 N N . SER A 1 359 ? 24.906 8.835 -46.965 1.00 97.19 359 SER A N 1
ATOM 2875 C CA . SER A 1 359 ? 24.545 9.866 -47.947 1.00 97.19 359 SER A CA 1
ATOM 2876 C C . SER A 1 359 ? 25.763 10.300 -48.773 1.00 97.19 359 SER A C 1
ATOM 2878 O O . SER A 1 359 ? 25.702 10.265 -50.003 1.00 97.19 359 SER A O 1
ATOM 2880 N N . LYS A 1 360 ? 26.915 10.555 -48.135 1.00 97.06 360 LYS A N 1
ATOM 2881 C CA . LYS A 1 360 ? 28.191 10.848 -48.820 1.00 97.06 360 LYS A CA 1
ATOM 2882 C C . LYS A 1 360 ? 28.646 9.708 -49.741 1.00 97.06 360 LYS A C 1
ATOM 2884 O O . LYS A 1 360 ? 29.139 9.965 -50.841 1.00 97.06 360 LYS A O 1
ATOM 2889 N N . ILE A 1 361 ? 28.460 8.445 -49.341 1.00 96.75 361 ILE A N 1
ATOM 2890 C CA . ILE A 1 361 ? 28.727 7.274 -50.197 1.00 96.75 361 ILE A CA 1
ATOM 2891 C C . ILE A 1 361 ? 27.788 7.260 -51.410 1.00 96.75 361 ILE A C 1
ATOM 2893 O O . ILE A 1 361 ? 28.254 7.029 -52.528 1.00 96.75 361 ILE A O 1
ATOM 2897 N N . LYS A 1 362 ? 26.492 7.531 -51.212 1.00 96.75 362 LYS A N 1
ATOM 2898 C CA . LYS A 1 362 ? 25.499 7.599 -52.293 1.00 96.75 362 LYS A CA 1
ATOM 2899 C C . LYS A 1 362 ? 25.836 8.706 -53.296 1.00 96.75 362 LYS A C 1
ATOM 2901 O O . LYS A 1 362 ? 25.934 8.432 -54.486 1.00 96.75 362 LYS A O 1
ATOM 2906 N N . GLU A 1 363 ? 26.133 9.918 -52.834 1.00 96.88 363 GLU A N 1
ATOM 2907 C CA . GLU A 1 363 ? 26.581 11.003 -53.715 1.00 96.88 363 GLU A CA 1
ATOM 2908 C C . GLU A 1 363 ? 27.843 10.636 -54.507 1.00 96.88 363 GLU A C 1
ATOM 2910 O O . GLU A 1 363 ? 27.957 10.935 -55.697 1.00 96.88 363 GLU A O 1
ATOM 2915 N N . CYS A 1 364 ? 28.826 10.006 -53.856 1.00 95.50 364 CYS A N 1
ATOM 2916 C CA . CYS A 1 364 ? 30.046 9.558 -54.520 1.00 95.50 364 CYS A CA 1
ATOM 2917 C C . CYS A 1 364 ? 29.755 8.494 -55.587 1.00 95.50 364 CYS A C 1
ATOM 2919 O O . CYS A 1 364 ? 30.345 8.549 -56.669 1.00 95.50 364 CYS A O 1
ATOM 2921 N N . SER A 1 365 ? 28.842 7.553 -55.324 1.00 95.56 365 SER A N 1
ATOM 2922 C CA . SER A 1 365 ? 28.463 6.517 -56.290 1.00 95.56 365 SER A CA 1
ATOM 2923 C C . SER A 1 365 ? 27.690 7.096 -57.481 1.00 95.56 365 SER A C 1
ATOM 2925 O O . SER A 1 365 ? 27.978 6.730 -58.621 1.00 95.56 365 SER A O 1
ATOM 2927 N N . GLU A 1 366 ? 26.819 8.082 -57.256 1.00 96.19 366 GLU A N 1
ATOM 2928 C CA . GLU A 1 366 ? 26.136 8.850 -58.305 1.00 96.19 366 GLU A CA 1
ATOM 2929 C C . GLU A 1 366 ? 27.133 9.652 -59.157 1.00 96.19 366 GLU A C 1
ATOM 2931 O O . GLU A 1 366 ? 27.128 9.544 -60.384 1.00 96.19 366 GLU A O 1
ATOM 2936 N N . LYS A 1 367 ? 28.078 10.369 -58.529 1.00 96.12 367 LYS A N 1
ATOM 2937 C CA . LYS A 1 367 ? 29.173 11.086 -59.217 1.00 96.12 367 LYS A CA 1
ATOM 2938 C C . LYS A 1 367 ? 30.053 10.136 -60.049 1.00 96.12 367 LYS A C 1
ATOM 2940 O O . LYS A 1 367 ? 30.517 10.521 -61.124 1.00 96.12 367 LYS A O 1
ATOM 2945 N N . ILE A 1 368 ? 30.284 8.903 -59.585 1.00 94.31 368 ILE A N 1
ATOM 2946 C CA . ILE A 1 368 ? 30.991 7.855 -60.345 1.00 94.31 368 ILE A CA 1
ATOM 2947 C C . ILE A 1 368 ? 30.138 7.353 -61.518 1.00 94.31 368 ILE A C 1
ATOM 2949 O O . ILE A 1 368 ? 30.666 7.215 -62.620 1.00 94.31 368 ILE A O 1
ATOM 2953 N N . SER A 1 369 ? 28.843 7.104 -61.305 1.00 94.06 369 SER A N 1
ATOM 2954 C CA . SER A 1 369 ? 27.905 6.650 -62.340 1.00 94.06 369 SER A CA 1
ATOM 2955 C C . SER A 1 369 ? 27.798 7.664 -63.482 1.00 94.06 369 SER A C 1
ATOM 2957 O O . SER A 1 369 ? 28.053 7.324 -64.636 1.00 94.06 369 SER A O 1
ATOM 2959 N N . SER A 1 370 ? 27.572 8.942 -63.166 1.00 93.81 370 SER A N 1
ATOM 2960 C CA . SER A 1 370 ? 27.529 10.025 -64.157 1.00 93.81 370 SER A CA 1
ATOM 2961 C C . SER A 1 370 ? 28.821 10.118 -64.972 1.00 93.81 370 SER A C 1
ATOM 2963 O O . SER A 1 370 ? 28.763 10.176 -66.198 1.00 93.81 370 SER A O 1
ATOM 2965 N N . LYS A 1 371 ? 29.995 10.020 -64.330 1.00 93.00 371 LYS A N 1
ATOM 2966 C CA . LYS A 1 371 ? 31.288 10.015 -65.038 1.00 93.00 371 LYS A CA 1
ATOM 2967 C C . LYS A 1 371 ? 31.516 8.769 -65.894 1.00 93.00 371 LYS A C 1
ATOM 2969 O O . LYS A 1 371 ? 32.140 8.880 -66.945 1.00 93.00 371 LYS A O 1
ATOM 2974 N N . LYS A 1 372 ? 31.026 7.593 -65.488 1.00 91.12 372 LYS A N 1
ATOM 2975 C CA . LYS A 1 372 ? 31.041 6.393 -66.345 1.00 91.12 372 LYS A CA 1
ATOM 2976 C C . LYS A 1 372 ? 30.173 6.609 -67.584 1.00 91.12 372 LYS A C 1
ATOM 2978 O O . LYS A 1 372 ? 30.664 6.418 -68.690 1.00 91.12 372 LYS A O 1
ATOM 2983 N N . ASN A 1 373 ? 28.958 7.124 -67.407 1.00 89.25 373 ASN A N 1
ATOM 2984 C CA . ASN A 1 373 ? 28.039 7.431 -68.505 1.00 89.25 373 ASN A CA 1
ATOM 2985 C C . ASN A 1 373 ? 28.604 8.509 -69.456 1.00 89.25 373 ASN A C 1
ATOM 2987 O O . ASN A 1 373 ? 28.418 8.424 -70.667 1.00 89.25 373 ASN A O 1
ATOM 2991 N N . GLU A 1 374 ? 29.319 9.515 -68.941 1.00 88.06 374 GLU A N 1
ATOM 2992 C CA . GLU A 1 374 ? 30.072 10.482 -69.758 1.00 88.06 374 GLU A CA 1
ATOM 2993 C C . GLU A 1 374 ? 31.183 9.801 -70.574 1.00 88.06 374 GLU A C 1
ATOM 2995 O O . GLU A 1 374 ? 31.312 10.066 -71.767 1.00 88.06 374 GLU A O 1
ATOM 3000 N N . ILE A 1 375 ? 31.960 8.901 -69.961 1.00 83.25 375 ILE A N 1
ATOM 3001 C CA . ILE A 1 375 ? 33.022 8.143 -70.644 1.00 83.25 375 ILE A CA 1
ATOM 3002 C C . ILE A 1 375 ? 32.442 7.218 -71.724 1.00 83.25 375 ILE A C 1
ATOM 3004 O O . ILE A 1 375 ? 33.014 7.132 -72.806 1.00 83.25 375 ILE A O 1
ATOM 3008 N N . GLU A 1 376 ? 31.307 6.565 -71.473 1.00 82.50 376 GLU A N 1
ATOM 3009 C CA . GLU A 1 376 ? 30.627 5.705 -72.452 1.00 82.50 376 GLU A CA 1
ATOM 3010 C C . GLU A 1 376 ? 30.058 6.501 -73.638 1.00 82.50 376 GLU A C 1
ATOM 3012 O O . GLU A 1 376 ? 30.141 6.049 -74.781 1.00 82.50 376 GLU A O 1
ATOM 3017 N N . LYS A 1 377 ? 29.554 7.721 -73.398 1.00 82.62 377 LYS A N 1
ATOM 3018 C CA . LYS A 1 377 ? 29.116 8.646 -74.460 1.00 82.62 377 LYS A CA 1
ATOM 3019 C C . LYS A 1 377 ? 30.265 9.148 -75.340 1.00 82.62 377 LYS A C 1
ATOM 3021 O O . LYS A 1 377 ? 30.027 9.499 -76.495 1.00 82.62 377 LYS A O 1
ATOM 3026 N N . LEU A 1 378 ? 31.501 9.184 -74.835 1.00 75.94 378 LEU A N 1
ATOM 3027 C CA . LEU A 1 378 ? 32.687 9.565 -75.608 1.00 75.94 378 LEU A CA 1
ATOM 3028 C C . LEU A 1 378 ? 33.106 8.435 -76.564 1.00 75.94 378 LEU A C 1
ATOM 3030 O O . LEU A 1 378 ? 34.118 7.766 -76.362 1.00 75.94 378 LEU A O 1
ATOM 3034 N N . ASN A 1 379 ? 32.340 8.243 -77.639 1.00 75.69 379 ASN A N 1
ATOM 3035 C CA . ASN A 1 379 ? 32.615 7.237 -78.659 1.00 75.69 379 ASN A CA 1
ATOM 3036 C C . ASN A 1 379 ? 33.851 7.623 -79.507 1.00 75.69 379 ASN A C 1
ATOM 3038 O O . ASN A 1 379 ? 33.754 8.500 -80.373 1.00 75.69 379 ASN A O 1
ATOM 3042 N N . PRO A 1 380 ? 35.007 6.943 -79.353 1.00 74.19 380 PRO A N 1
ATOM 3043 C CA . PRO A 1 380 ? 36.226 7.311 -80.069 1.00 74.19 380 PRO A CA 1
ATOM 3044 C C . PRO A 1 380 ? 36.113 7.084 -81.582 1.00 74.19 380 PRO A C 1
ATOM 3046 O O . PRO A 1 380 ? 36.842 7.717 -82.340 1.00 74.19 380 PRO A O 1
ATOM 3049 N N . LYS A 1 381 ? 35.202 6.212 -82.045 1.00 74.25 381 LYS A N 1
ATOM 3050 C CA . LYS A 1 381 ? 34.972 5.983 -83.481 1.00 74.25 381 LYS A CA 1
ATOM 3051 C C . LYS A 1 381 ? 34.279 7.176 -84.135 1.00 74.25 381 LYS A C 1
ATOM 3053 O O . LYS A 1 381 ? 34.642 7.543 -85.245 1.00 74.25 381 LYS A O 1
ATOM 3058 N N . GLN A 1 382 ? 33.326 7.795 -83.439 1.00 78.06 382 GLN A N 1
ATOM 3059 C CA . GLN A 1 382 ? 32.622 8.977 -83.935 1.00 78.06 382 GLN A CA 1
ATOM 3060 C C . GLN A 1 382 ? 33.555 10.193 -83.978 1.00 78.06 382 GLN A C 1
ATOM 3062 O O . GLN A 1 382 ? 33.655 10.848 -85.007 1.00 78.06 382 GLN A O 1
ATOM 3067 N N . VAL A 1 383 ? 34.350 10.394 -82.925 1.00 79.75 383 VAL A N 1
ATOM 3068 C CA . VAL A 1 383 ? 35.388 11.439 -82.866 1.00 79.75 383 VAL A CA 1
ATOM 3069 C C . VAL A 1 383 ? 36.469 11.249 -83.950 1.00 79.75 383 VAL A C 1
ATOM 3071 O O . VAL A 1 383 ? 36.942 12.219 -84.536 1.00 79.75 383 VAL A O 1
ATOM 3074 N N . MET A 1 384 ? 36.838 10.003 -84.277 1.00 78.94 384 MET A N 1
ATOM 3075 C CA . MET A 1 384 ? 37.700 9.695 -85.430 1.00 78.94 384 MET A CA 1
ATOM 3076 C C . MET A 1 384 ? 37.021 9.984 -86.781 1.00 78.94 384 MET A C 1
ATOM 3078 O O . MET A 1 384 ? 37.687 10.459 -87.695 1.00 78.94 384 MET A O 1
ATOM 3082 N N . MET A 1 385 ? 35.721 9.711 -86.916 1.00 79.56 385 MET A N 1
ATOM 3083 C CA . MET A 1 385 ? 34.955 9.967 -88.142 1.00 79.56 385 MET A CA 1
ATOM 3084 C C . MET A 1 385 ? 34.795 11.471 -88.410 1.00 79.56 385 MET A C 1
ATOM 3086 O O . MET A 1 385 ? 35.007 11.910 -89.536 1.00 79.56 385 MET A O 1
ATOM 3090 N N . GLU A 1 386 ? 34.504 12.264 -87.378 1.00 82.62 386 GLU A N 1
ATOM 3091 C CA . GLU A 1 386 ? 34.466 13.733 -87.444 1.00 82.62 386 GLU A CA 1
ATOM 3092 C C . GLU A 1 386 ? 35.838 14.314 -87.830 1.00 82.62 386 GLU A C 1
ATOM 3094 O O . GLU A 1 386 ? 35.916 15.209 -88.673 1.00 82.62 386 GLU A O 1
ATOM 3099 N N . PHE A 1 387 ? 36.939 13.756 -87.302 1.00 83.88 387 PHE A N 1
ATOM 3100 C CA . PHE A 1 387 ? 38.290 14.125 -87.741 1.00 83.88 387 PHE A CA 1
ATOM 3101 C C . PHE A 1 387 ? 38.501 13.848 -89.237 1.00 83.88 387 PHE A C 1
ATOM 3103 O O . PHE A 1 387 ? 38.966 14.734 -89.947 1.00 83.88 387 PHE A O 1
ATOM 3110 N N . SER A 1 388 ? 38.127 12.664 -89.734 1.00 81.06 388 SER A N 1
ATOM 3111 C CA . SER A 1 388 ? 38.258 12.313 -91.158 1.00 81.06 388 SER A CA 1
ATOM 3112 C C . SER A 1 388 ? 37.335 13.120 -92.085 1.00 81.06 388 SER A C 1
ATOM 3114 O O . SER A 1 388 ? 37.642 13.262 -93.265 1.00 81.06 388 SER A O 1
ATOM 3116 N N . GLN A 1 389 ? 36.228 13.676 -91.576 1.00 84.00 389 GLN A N 1
ATOM 3117 C CA . GLN A 1 389 ? 35.383 14.620 -92.320 1.00 84.00 389 GLN A CA 1
ATOM 3118 C C . GLN A 1 389 ? 36.012 16.019 -92.405 1.00 84.00 389 GLN A C 1
ATOM 3120 O O . GLN A 1 389 ? 36.008 16.629 -93.472 1.00 84.00 389 GLN A O 1
ATOM 3125 N N . LEU A 1 390 ? 36.567 16.531 -91.298 1.00 82.75 390 LEU A N 1
ATOM 3126 C CA . LEU A 1 390 ? 37.196 17.860 -91.238 1.00 82.75 390 LEU A CA 1
ATOM 3127 C C . LEU A 1 390 ? 38.598 17.893 -91.867 1.00 82.75 390 LEU A C 1
ATOM 3129 O O . LEU A 1 390 ? 39.031 18.925 -92.379 1.00 82.75 390 LEU A O 1
ATOM 3133 N N . VAL A 1 391 ? 39.309 16.767 -91.837 1.00 83.62 391 VAL A N 1
ATOM 3134 C CA . VAL A 1 391 ? 40.620 16.568 -92.458 1.00 83.62 391 VAL A CA 1
ATOM 3135 C C . VAL A 1 391 ? 40.547 15.315 -93.339 1.00 83.62 391 VAL A C 1
ATOM 3137 O O . VAL A 1 391 ? 40.927 14.233 -92.894 1.00 83.62 391 VAL A O 1
ATOM 3140 N N . PRO A 1 392 ? 40.066 15.433 -94.591 1.00 79.69 392 PRO A N 1
ATOM 3141 C CA . PRO A 1 392 ? 40.082 14.326 -95.540 1.00 79.69 392 PRO A CA 1
ATOM 3142 C C . PRO A 1 392 ? 41.512 13.898 -95.893 1.00 79.69 392 PRO A C 1
ATOM 3144 O O . PRO A 1 392 ? 42.445 14.703 -95.849 1.00 79.69 392 PRO A O 1
ATOM 3147 N N . GLU A 1 393 ? 41.671 12.652 -96.339 1.00 77.56 393 GLU A N 1
ATOM 3148 C CA . GLU A 1 393 ? 42.962 12.064 -96.744 1.00 77.56 393 GLU A CA 1
ATOM 3149 C C . GLU A 1 393 ? 43.630 12.800 -97.928 1.00 77.56 393 GLU A C 1
ATOM 3151 O O . GLU A 1 393 ? 44.833 12.684 -98.141 1.00 77.56 393 GLU A O 1
ATOM 3156 N N . SER A 1 394 ? 42.879 13.626 -98.667 1.00 76.50 394 SER A N 1
ATOM 3157 C CA . SER A 1 394 ? 43.395 14.512 -99.721 1.00 76.50 394 SER A CA 1
ATOM 3158 C C . SER A 1 394 ? 44.129 15.761 -99.202 1.00 76.50 394 SER A C 1
ATOM 3160 O O . SER A 1 394 ? 44.728 16.500 -99.989 1.00 76.50 394 SER A O 1
ATOM 3162 N N . ASN A 1 395 ? 44.095 16.036 -97.893 1.00 80.19 395 ASN A N 1
ATOM 3163 C CA . ASN A 1 395 ? 44.758 17.191 -97.298 1.00 80.19 395 ASN A CA 1
ATOM 3164 C C . ASN A 1 395 ? 46.264 16.932 -97.106 1.00 80.19 395 ASN A C 1
ATOM 3166 O O . ASN A 1 395 ? 46.667 15.994 -96.423 1.00 80.19 395 ASN A O 1
ATOM 3170 N N . LYS A 1 396 ? 47.111 17.838 -97.615 1.00 80.38 396 LYS A N 1
ATOM 3171 C CA . LYS A 1 396 ? 48.585 17.784 -97.503 1.00 80.38 396 LYS A CA 1
ATOM 3172 C C . LYS A 1 396 ? 49.109 17.684 -96.061 1.00 80.38 396 LYS A C 1
ATOM 3174 O O . LYS A 1 396 ? 50.246 17.272 -95.860 1.00 80.38 396 LYS A O 1
ATOM 3179 N N . PHE A 1 397 ? 48.303 18.066 -95.067 1.00 79.56 397 PHE A N 1
ATOM 3180 C CA . PHE A 1 397 ? 48.647 17.995 -93.644 1.00 79.56 397 PHE A CA 1
ATOM 3181 C C . PHE A 1 397 ? 47.936 16.864 -92.881 1.00 79.56 397 PHE A C 1
ATOM 3183 O O . PHE A 1 397 ? 48.054 16.814 -91.655 1.00 79.56 397 PHE A O 1
ATOM 3190 N N . HIS A 1 398 ? 47.235 15.953 -93.569 1.00 81.25 398 HIS A N 1
ATOM 3191 C CA . HIS A 1 398 ? 46.488 14.852 -92.953 1.00 81.25 398 HIS A CA 1
ATOM 3192 C C . HIS A 1 398 ? 47.345 14.040 -91.971 1.00 81.25 398 HIS A C 1
ATOM 3194 O O . HIS A 1 398 ? 47.031 13.993 -90.783 1.00 81.25 398 HIS A O 1
ATOM 3200 N N . ASP A 1 399 ? 48.472 13.480 -92.416 1.00 80.62 399 ASP A N 1
ATOM 3201 C CA . ASP A 1 399 ? 49.292 12.597 -91.576 1.00 80.62 399 ASP A CA 1
ATOM 3202 C C . ASP A 1 399 ? 49.969 13.311 -90.386 1.00 80.62 399 ASP A C 1
ATOM 3204 O O . ASP A 1 399 ? 49.916 12.777 -89.269 1.00 80.62 399 ASP A O 1
ATOM 3208 N N . PRO A 1 400 ? 50.548 14.526 -90.537 1.00 83.50 400 PRO A N 1
ATOM 3209 C CA . PRO A 1 400 ? 50.978 15.337 -89.398 1.00 83.50 400 PRO A CA 1
ATOM 3210 C C . PRO A 1 400 ? 49.866 15.585 -88.370 1.00 83.50 400 PRO A C 1
ATOM 3212 O O . PRO A 1 400 ? 50.088 15.399 -87.170 1.00 83.50 400 PRO A O 1
ATOM 3215 N N . LEU A 1 401 ? 48.664 15.964 -88.821 1.00 82.94 401 LEU A N 1
ATOM 3216 C CA . LEU A 1 401 ? 47.532 16.261 -87.941 1.00 82.94 401 LEU A CA 1
ATOM 3217 C C . LEU A 1 401 ? 46.979 14.996 -87.277 1.00 82.94 401 LEU A C 1
ATOM 3219 O O . LEU A 1 401 ? 46.739 15.006 -86.073 1.00 82.94 401 LEU A O 1
ATO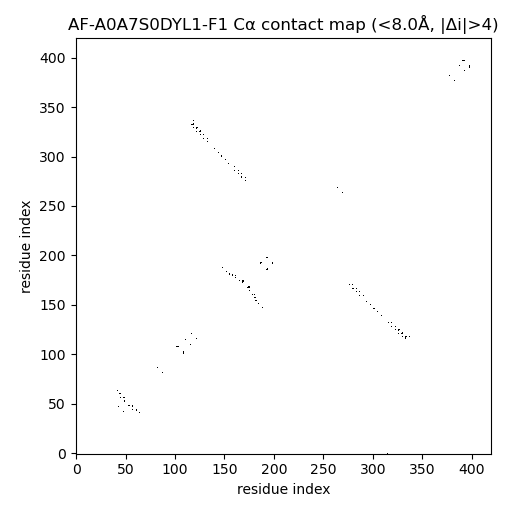M 3223 N N . LEU A 1 402 ? 46.875 13.881 -88.003 1.00 83.25 402 LEU A N 1
ATOM 3224 C CA . LEU A 1 402 ? 46.451 12.578 -87.483 1.00 83.25 402 LEU A CA 1
ATOM 3225 C C . LEU A 1 402 ? 47.405 12.073 -86.388 1.00 83.25 402 LEU A C 1
ATOM 3227 O O . LEU A 1 402 ? 46.966 11.514 -85.379 1.00 83.25 402 LEU A O 1
ATOM 3231 N N . LYS A 1 403 ? 48.714 12.307 -86.551 1.00 83.12 403 LYS A N 1
ATOM 3232 C CA . LYS A 1 403 ? 49.748 11.961 -85.562 1.00 83.12 403 LYS A CA 1
ATOM 3233 C C . LYS A 1 403 ? 49.666 12.827 -84.300 1.00 83.12 403 LYS A C 1
ATOM 3235 O O . LYS A 1 403 ? 49.937 12.328 -83.208 1.00 83.12 403 LYS A O 1
ATOM 3240 N N . ILE A 1 404 ? 49.269 14.095 -84.429 1.00 82.69 404 ILE A N 1
ATOM 3241 C CA . ILE A 1 404 ? 48.986 14.988 -83.292 1.00 82.69 404 ILE A CA 1
ATOM 3242 C C . ILE A 1 404 ? 47.670 14.586 -82.608 1.00 82.69 404 ILE A C 1
ATOM 3244 O O . ILE A 1 404 ? 47.634 14.476 -81.386 1.00 82.69 404 ILE A O 1
A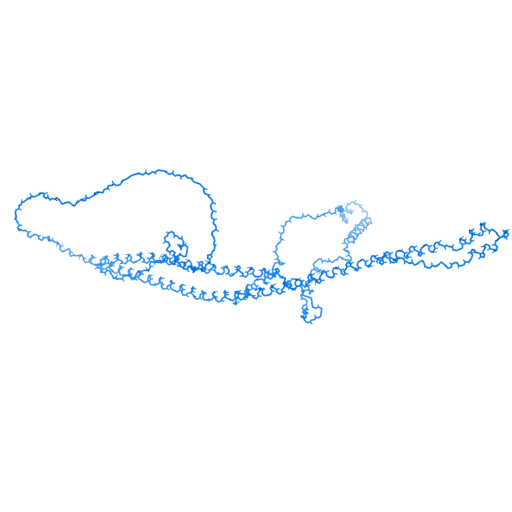TOM 3248 N N . PHE A 1 405 ? 46.621 14.293 -83.376 1.00 81.25 405 PHE A N 1
ATOM 3249 C CA . PHE A 1 405 ? 45.294 13.914 -82.884 1.00 81.25 405 PHE A CA 1
ATOM 3250 C C . PHE A 1 405 ? 45.312 12.602 -82.088 1.00 81.25 405 PHE A C 1
ATOM 3252 O O . PHE A 1 405 ? 44.779 12.527 -80.983 1.00 81.25 405 PHE A O 1
ATOM 3259 N N . LYS A 1 406 ? 46.019 11.580 -82.589 1.00 81.94 406 LYS A N 1
ATOM 3260 C CA . LYS A 1 406 ? 46.213 10.295 -81.892 1.00 81.94 406 LYS A CA 1
ATOM 3261 C C . LYS A 1 406 ? 47.223 10.366 -80.732 1.00 81.94 406 LYS A C 1
ATOM 3263 O O . LYS A 1 406 ? 47.443 9.361 -80.051 1.00 81.94 406 LYS A O 1
ATOM 3268 N N . LYS A 1 407 ? 47.861 11.516 -80.473 1.00 84.00 407 LYS A N 1
ATOM 3269 C CA . LYS A 1 407 ? 48.858 11.662 -79.401 1.00 84.00 407 LYS A CA 1
ATOM 3270 C C . LYS A 1 407 ? 48.176 11.590 -78.034 1.00 84.00 407 LYS A C 1
ATOM 3272 O O . LYS A 1 407 ? 47.497 12.518 -77.607 1.00 84.00 407 LYS A O 1
ATOM 3277 N N . LYS A 1 408 ? 48.404 10.498 -77.300 1.00 74.25 408 LYS A N 1
ATOM 3278 C CA . LYS A 1 408 ? 47.832 10.275 -75.962 1.00 74.25 408 LYS A CA 1
ATOM 3279 C C . LYS A 1 408 ? 48.419 11.249 -74.927 1.00 74.25 408 LYS A C 1
ATOM 3281 O O . LYS A 1 408 ? 49.424 10.957 -74.280 1.00 74.25 408 LYS A O 1
ATOM 3286 N N . ILE A 1 409 ? 47.785 12.409 -74.760 1.00 73.06 409 ILE A N 1
ATOM 3287 C CA . ILE A 1 409 ? 48.166 13.415 -73.759 1.00 73.06 409 ILE A CA 1
ATOM 3288 C C . ILE A 1 409 ? 47.863 12.871 -72.354 1.00 73.06 409 ILE A C 1
ATOM 3290 O O . ILE A 1 409 ? 46.703 12.768 -71.950 1.00 73.06 409 ILE A O 1
ATOM 3294 N N . LYS A 1 410 ? 48.907 12.564 -71.573 1.00 69.31 410 LYS A N 1
ATOM 3295 C CA . LYS A 1 410 ? 48.775 12.372 -70.121 1.00 69.31 410 LYS A CA 1
ATOM 3296 C C . LYS A 1 410 ? 48.441 13.723 -69.483 1.00 69.31 410 LYS A C 1
ATOM 3298 O O . LYS A 1 410 ? 49.329 14.547 -69.288 1.00 69.31 410 LYS A O 1
ATOM 3303 N N . ARG A 1 411 ? 47.171 13.951 -69.140 1.00 65.75 411 ARG A N 1
ATOM 3304 C CA . ARG A 1 411 ? 46.787 15.079 -68.279 1.00 65.75 411 ARG A CA 1
ATOM 3305 C C . ARG A 1 411 ? 47.367 14.826 -66.884 1.00 65.75 411 ARG A C 1
ATOM 3307 O O . ARG A 1 411 ? 47.118 13.766 -66.311 1.00 65.75 411 ARG A O 1
ATOM 3314 N N . MET A 1 412 ? 48.148 15.765 -66.346 1.00 54.41 412 MET A N 1
ATOM 3315 C CA . MET A 1 412 ? 48.585 15.692 -64.947 1.00 54.41 412 MET A CA 1
ATOM 3316 C C . MET A 1 412 ? 47.353 15.650 -64.036 1.00 54.41 412 MET A C 1
ATOM 3318 O O . MET A 1 412 ? 46.395 16.397 -64.246 1.00 54.41 412 MET A O 1
ATOM 3322 N N . LYS A 1 413 ? 47.375 14.776 -63.023 1.00 56.06 413 LYS A N 1
ATOM 3323 C CA . LYS A 1 413 ? 46.322 14.720 -62.005 1.00 56.06 413 LYS A CA 1
ATOM 3324 C C . LYS A 1 413 ? 46.314 16.074 -61.290 1.00 56.06 413 LYS A C 1
ATOM 3326 O O . LYS A 1 413 ? 47.295 16.412 -60.631 1.00 56.06 413 LYS A O 1
ATOM 3331 N N . LYS A 1 414 ? 45.241 16.856 -61.455 1.00 59.69 414 LYS A N 1
ATOM 3332 C CA . LYS A 1 414 ? 45.051 18.119 -60.728 1.00 59.69 414 LYS A CA 1
ATOM 3333 C C . LYS A 1 414 ? 45.167 17.786 -59.238 1.00 59.69 414 LYS A C 1
ATOM 3335 O O . LYS A 1 414 ? 44.402 16.944 -58.766 1.00 59.69 414 LYS A O 1
ATOM 3340 N N . LYS A 1 415 ? 46.146 18.365 -58.530 1.00 48.56 415 LYS A N 1
ATOM 3341 C CA . LYS A 1 415 ? 46.200 18.253 -57.067 1.00 48.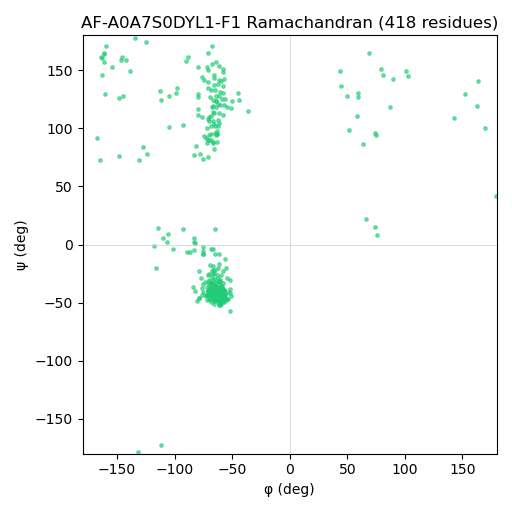56 415 LYS A CA 1
ATOM 3342 C C . LYS A 1 415 ? 44.874 18.805 -56.547 1.00 48.56 415 LYS A C 1
ATOM 3344 O O . LYS A 1 415 ? 44.529 19.942 -56.872 1.00 48.56 415 LYS A O 1
ATOM 3349 N N . GLY A 1 416 ? 44.116 17.969 -55.841 1.00 45.31 416 GLY A N 1
ATOM 3350 C CA . GLY A 1 416 ? 42.967 18.438 -55.083 1.00 45.31 416 GLY A CA 1
ATOM 3351 C C . GLY A 1 416 ? 43.481 19.430 -54.053 1.00 45.31 416 GLY A C 1
ATOM 3352 O O . GLY A 1 416 ? 44.492 19.169 -53.404 1.00 45.31 416 GLY A O 1
ATOM 3353 N N . ASN A 1 417 ? 42.836 20.588 -53.971 1.00 47.75 417 ASN A N 1
ATOM 3354 C CA . ASN A 1 417 ? 42.966 21.425 -52.796 1.00 47.75 417 ASN A CA 1
ATOM 3355 C C . ASN A 1 417 ? 41.994 20.836 -51.776 1.00 47.75 417 ASN A C 1
ATOM 3357 O O . ASN A 1 417 ? 40.833 21.240 -51.747 1.00 47.75 417 ASN A O 1
ATOM 3361 N N . ASP A 1 418 ? 42.452 19.817 -51.049 1.00 43.19 418 ASP A N 1
ATOM 3362 C CA . ASP A 1 418 ? 41.716 19.247 -49.926 1.00 43.19 418 ASP A CA 1
ATOM 3363 C C . ASP A 1 418 ? 41.744 20.301 -48.815 1.00 43.19 418 ASP A C 1
ATOM 3365 O O . ASP A 1 418 ? 42.736 20.466 -48.107 1.00 43.19 418 ASP A O 1
ATOM 3369 N N . GLY A 1 419 ? 40.688 21.110 -48.795 1.00 46.44 419 GLY A N 1
ATOM 3370 C CA . GLY A 1 419 ? 40.475 22.206 -47.865 1.00 46.44 419 GLY A CA 1
ATOM 3371 C C . GLY A 1 419 ? 39.076 22.109 -47.285 1.00 46.44 419 GLY A C 1
ATOM 3372 O O . GLY A 1 419 ? 38.205 22.870 -47.701 1.00 46.44 419 GLY A O 1
ATOM 3373 N N . ASP A 1 420 ? 38.905 21.130 -46.399 1.00 34.06 420 ASP A N 1
ATOM 3374 C CA . ASP A 1 420 ? 38.208 21.249 -45.110 1.00 34.06 420 ASP A CA 1
ATOM 3375 C C . ASP A 1 420 ? 38.752 20.144 -44.177 1.00 34.06 420 ASP A C 1
ATOM 3377 O O . ASP A 1 420 ? 38.630 18.954 -44.559 1.00 34.06 420 ASP A O 1
#

Nearest PDB structures (foldseek):
  8glv-assembly1_Do  TM=5.123E-01  e=4.541E-09  Chlamydomonas reinhardtii

Secondary structure (DSSP, 8-state):
-HHHHHHHHHHHHHHTTTTS------------------------HHHHHHTT--HHHHHHHHHHHHHHHHHHHHHTPPPTT---HHHHHHHHHHHHHS-----TTSTT----GGG---HHHHHHHHHHHHHHHHHHHHHHHHHHHHHHHHHHHHHHHHHHHHHHHHHHHHHTT--------PPPPPGGG-GGGGGSTT------------PPP-----------------------------------------------------HHHHHHHHHHHHHHHHHHHHHHHHHHHHHHHHHHHHHHHHHHHHHHHHHHHHHHHHHHHHHHHHHHHHHHHHHHHHHHHHHHHHHHHHHHHHHHHHHHHHHHHHHHHHHHH--HHHHHHHHHHHS-TTSTTHHHHHHHHT-------PPP----